Protein AF-A0A3D3LFP4-F1 (afdb_monomer)

pLDDT: mean 81.97, std 16.19, range [28.33, 98.69]

Mean predicted aligned error: 18.33 Å

Radius of gyration: 31.08 Å; Cα contacts (8 Å, |Δi|>4): 1017; chains: 1; bounding box: 75×74×92 Å

Foldseek 3Di:
DPDDPPPDPDDPDPPPDDQDPDAPWPDWDDDQFWIWTAGPQQEIEIEGHNPPDLFAADDPVVLVVLLVSLVVSLVDPSHAEYEYAYPRQAFGHAYHDLVCLLPDDLVNVLVSLVSLLVSLVSLLPRPHAYEYETHAEQEQSSLLSRLSGLAYEYEQDPRTKDAYQQLLLQAFRQSCLLASVLLQQADPLSLVRGLHVDIDRPVRCCVSRNHVHYDHSVCRSVVVVVVVVVTGDDGDHDPVRVVCLDPVNLVVSLVVQLVVSCVVVVPVRVHSNLSSVLSNVNHPDDPVVSSVSSSVRRSVRSPDPSSSVSSVVVVVVVVVVPPDDPDDDPDDAQEDEQEWLPPVSLVVQLVCVVVNRHYHYDYPDPVSNVVSVVVSLVVLVVCVVVVVDDPVLVVVLCCVLPVPDDDQDDAQFLVRVLVSCVVRVDQEDEAEQDGPPHGRLRSLVSRDQNYAYEYEYQDDPVLCPVVVVDAHHYAHPVRDSVNVNVSVVVSVVCSVPTHDPSVVVSVVSCCSVVPQDQADQWDFFDDPPDTDIDGPVQWFKWFDDPQFIWTAGLVGITTHNDAPVRNVSRHDCVQWPDQDPGMIGGPVQFPDWDADPVRWIWTDGNRDRDIDTGDPVNCVVPDDD

Solvent-accessible surface area (backbone atoms only — not comparable to full-atom values): 34633 Å² total; per-residue (Å²): 132,78,90,81,91,85,81,90,86,86,77,87,73,83,74,77,81,73,84,72,78,83,74,74,70,47,74,76,52,74,57,82,39,39,37,39,34,30,39,92,88,19,36,35,40,39,36,41,41,39,68,99,47,98,57,32,52,44,45,73,67,53,47,51,54,50,42,52,51,53,49,55,55,74,71,42,85,74,48,52,33,38,39,39,37,39,72,47,93,63,28,33,17,66,9,63,40,58,78,66,54,74,78,44,54,67,70,58,49,49,52,50,40,52,51,46,33,52,46,37,48,51,61,47,66,47,97,46,46,32,34,25,48,40,44,19,31,22,22,32,54,30,35,23,48,38,61,38,29,64,36,31,39,28,20,67,49,91,62,19,31,41,30,34,39,34,31,70,39,25,33,55,55,40,47,44,37,35,28,46,39,27,60,56,48,9,46,71,58,29,48,52,28,42,48,67,26,46,67,31,45,45,72,55,25,37,76,60,63,72,23,78,42,73,42,57,71,92,48,46,65,64,48,48,61,59,39,59,80,70,54,73,72,89,83,70,61,50,71,68,25,53,53,35,70,35,75,70,47,36,53,52,51,50,52,54,52,48,51,56,45,38,71,73,49,70,66,73,56,62,23,40,56,50,39,53,53,41,30,64,53,18,43,78,39,60,67,73,60,17,47,50,50,29,49,53,51,44,56,65,30,69,74,33,70,64,18,54,53,30,44,50,49,50,51,53,47,55,52,59,76,63,53,79,70,80,92,71,83,86,73,86,70,59,63,46,76,35,82,36,20,48,81,64,31,21,50,52,43,44,58,42,41,77,72,71,23,47,62,48,75,41,52,98,42,71,67,42,38,52,54,14,50,52,49,34,45,52,54,49,51,51,42,51,75,69,57,75,70,50,74,65,58,54,51,57,51,44,49,70,67,38,72,88,63,79,86,88,76,84,54,91,26,17,60,50,40,35,54,48,39,71,76,65,62,46,64,63,43,83,32,44,46,90,34,59,102,28,28,24,65,61,24,53,68,67,44,60,74,73,38,40,54,27,41,37,33,77,69,62,75,79,84,43,68,79,46,81,79,69,64,61,54,71,42,50,63,77,73,45,69,68,62,48,38,55,49,49,55,54,48,66,74,39,74,88,48,81,48,50,77,57,62,67,53,50,53,52,49,50,51,64,72,66,45,74,73,84,59,59,57,67,41,79,26,51,54,89,95,44,78,43,80,41,51,51,88,55,42,44,35,38,35,61,48,103,84,36,20,37,40,33,35,83,93,46,74,42,41,26,89,57,51,68,75,64,46,61,74,39,46,57,69,92,45,42,42,68,33,31,102,49,32,35,35,25,56,87,40,53,64,49,75,50,68,51,100,85,68,52,34,38,35,38,40,69,78,48,92,64,72,44,67,38,36,83,92,37,49,72,82,72,60,79,132

Sequence (625 aa):
MKMELLQSLETDHEDAFIPRPPSPMMRAKSLRHFRLDSDEDGTAWITFDMEGGAANVWNETTLHEFDLCLEAVSRDSTLKTLVIQSAKDHIFIAGADLKAVRHAPVRQLETMIGLGQKVFNRLAALPLHKIALIHGACLGGGLELALACDTRIVSDSDRTRLGLPETQIGLVPAWGGSTRLPRLLGLPAALQLIVTGKLLKPSAAKRAGLADFIVPRERFEDFVHHRIALGAPKRRLSLTGRISLLPGARHFIASQVKKAVLTKTRGLYQAPLRAVEVTMRASVAPLPKAMEIERHAIQDLALTPATGHLIDLFFRKEEADKKPWPRGVALPVHHAAVIGAGVMGAGIAQWLASRGVRVLMQDISTDALARGMERIHGLLKEGVKRRTVSRAQMRDALATVWPGLAIVAEAANGAEAVHAARERRPAVAFLDIEMPVMNGLEAARLLGPETHVVFVTAYDRYALEAFERGAIDYVLKPATRERLAETVKRLKGRLSTPPAALESLVAELSRRIAAPAPRLKMLQASVGSAVRLIDVDTVLYFQSDSKYTRVVTREGESLLKRTLKELMADLDPDRFWQVHRSTLVNVREIDSVTADELGHREIRLKSHPDRLEVSRSFAHLFRGG

Secondary structure (DSSP, 8-state):
--SSSSSSS---------PPPPP--EEEEE-SSEEEEE-TTSEEEEEE--TT-SS--B-HHHHHHHHHHHHHHHH-TT--EEEEEE-STTEEE--B-HHHHTT--HHHHHHHHHHHHHHHHHHHH-SSEEEEEE-SEEETHHHHHHHHSSEEEEE--TT-EEE--GGGGT---TTTHHHHHHHHH-HHHHHHHHHHTPPBPHHHHHHHTS-SEEE-GGGHHHHHHHHHHT-S------HHHHHHTSHHHHHHHHHHHHHHHHHHHTT--HHHHHHHHHHHHHTTS-HHHHHHHHHHHHHHHHTSHHHHHHHHHHHHHHHHHHSPPSSS------EEEEE--SHHHHHHHHHHHTTT-EEEEE-S-HHHHHHHHHHHHHHHHHHHHTT-S-HHHHHHHHHHH-TT-------SSHHHHHHHHHHH--SEEEEESS-SSS-HHHHHHHS-TT-EEEEEE-S-GGGGGGGGGSS-EEEESS--HHHHHHHHHHHHHHTTSPPP-HHHHHHHHHHHHSSPP----EEEEEETTEEEEEEGGGEEEEEEETTEEEEEETTEEEEESS-HHHHHHHS-TTTEEEEETTEEEEGGGEEEEEE-TT--EEEEESS-S-EEEE-TTTGGGG---

Nearest PDB structures (foldseek):
  6ysv-assembly2_B  TM=6.982E-01  e=4.144E-28  Escherichia coli K-12
  8bnu-assembly1_C  TM=7.306E-01  e=8.358E-26  Escherichia coli K-12
  5z7r-assembly1_A  TM=7.389E-01  e=8.092E-19  Clostridium acetobutylicum ATCC 824
  1xx4-assembly1_A  TM=8.343E-01  e=8.264E-15  Rattus norvegicus
  1sg4-assembly1_B  TM=8.514E-01  e=7.970E-14  Homo sapiens

Structure (mmCIF, N/CA/C/O backbone):
data_AF-A0A3D3LFP4-F1
#
_entry.id   AF-A0A3D3LFP4-F1
#
loop_
_atom_site.group_PDB
_atom_site.id
_atom_site.type_symbol
_atom_site.label_atom_id
_atom_site.label_alt_id
_atom_site.label_comp_id
_atom_site.label_asym_id
_atom_site.label_entity_id
_atom_site.label_seq_id
_atom_site.pdbx_PDB_ins_code
_atom_site.Cartn_x
_atom_site.Cartn_y
_atom_site.Cartn_z
_atom_site.occupancy
_atom_site.B_iso_or_equiv
_atom_site.auth_seq_id
_atom_site.auth_comp_id
_atom_site.auth_asym_id
_atom_site.auth_atom_id
_atom_site.pdbx_PDB_model_num
ATOM 1 N N . MET A 1 1 ? -38.187 4.524 -45.070 1.00 42.66 1 MET A N 1
ATOM 2 C CA . MET A 1 1 ? -36.878 4.379 -45.725 1.00 42.66 1 MET A CA 1
ATOM 3 C C . MET A 1 1 ? -35.818 5.293 -45.077 1.00 42.66 1 MET A C 1
ATOM 5 O O . MET A 1 1 ? -35.094 5.967 -45.782 1.00 42.66 1 MET A O 1
ATOM 9 N N . LYS A 1 2 ? -35.633 5.486 -43.758 1.00 36.66 2 LYS A N 1
ATOM 10 C CA . LYS A 1 2 ? -35.985 4.782 -42.502 1.00 36.66 2 LYS A CA 1
ATOM 11 C C . LYS A 1 2 ? -35.895 3.257 -42.588 1.00 36.66 2 LYS A C 1
ATOM 13 O O . LYS A 1 2 ? -36.697 2.698 -43.324 1.00 36.66 2 LYS A O 1
ATOM 18 N N . MET A 1 3 ? -35.010 2.685 -41.764 1.00 33.78 3 MET A N 1
ATOM 19 C CA . MET A 1 3 ? -34.672 1.262 -41.573 1.00 33.78 3 MET A CA 1
ATOM 20 C C . MET A 1 3 ? -33.631 0.668 -42.526 1.00 33.78 3 MET A C 1
ATOM 22 O O . MET A 1 3 ? -34.005 -0.127 -43.365 1.00 33.78 3 MET A O 1
ATOM 26 N N . GLU A 1 4 ? -32.346 1.008 -42.351 1.00 33.12 4 GLU A N 1
ATOM 27 C CA . GLU A 1 4 ? -31.252 0.039 -42.627 1.00 33.12 4 GLU A CA 1
ATOM 28 C C . GLU A 1 4 ? -29.857 0.489 -42.146 1.00 33.12 4 GLU A C 1
ATOM 30 O O . GLU A 1 4 ? -28.957 -0.333 -42.054 1.00 33.12 4 GLU A O 1
ATOM 35 N N . LEU A 1 5 ? -29.661 1.750 -41.731 1.00 31.70 5 LEU A N 1
ATOM 36 C CA . LEU A 1 5 ? -28.337 2.250 -41.305 1.00 31.70 5 LEU A CA 1
ATOM 37 C C . LEU A 1 5 ? -28.089 2.339 -39.780 1.00 31.70 5 LEU A C 1
ATOM 39 O O . LEU A 1 5 ? -27.180 3.042 -39.350 1.00 31.70 5 LEU A O 1
ATOM 43 N N . LEU A 1 6 ? -28.881 1.656 -38.944 1.00 29.47 6 LEU A N 1
ATOM 44 C CA . LEU A 1 6 ? -28.789 1.743 -37.469 1.00 29.47 6 LEU A CA 1
ATOM 45 C C . LEU A 1 6 ? -28.775 0.376 -36.748 1.00 29.47 6 LEU A C 1
ATOM 47 O O . LEU A 1 6 ? -29.133 0.303 -35.579 1.00 29.47 6 LEU A O 1
ATOM 51 N N . GLN A 1 7 ? -28.358 -0.706 -37.416 1.00 29.78 7 GLN A N 1
ATOM 52 C CA . GLN A 1 7 ? -28.408 -2.072 -36.857 1.00 29.78 7 GLN A CA 1
ATOM 53 C C . GLN A 1 7 ? -27.096 -2.880 -36.927 1.00 29.78 7 GLN A C 1
ATOM 55 O O . GLN A 1 7 ? -27.128 -4.098 -36.813 1.00 29.78 7 GLN A O 1
ATOM 60 N N . SER A 1 8 ? -25.928 -2.241 -37.051 1.00 28.38 8 SER A N 1
ATOM 61 C CA . SER A 1 8 ? -24.634 -2.958 -37.062 1.00 28.38 8 SER A CA 1
ATOM 62 C C . SER A 1 8 ? -23.645 -2.517 -35.976 1.00 28.38 8 SER A C 1
ATOM 64 O O . SER A 1 8 ? -22.436 -2.648 -36.150 1.00 28.38 8 SER A O 1
ATOM 66 N N . LEU A 1 9 ? -24.133 -1.975 -34.859 1.00 32.88 9 LEU A N 1
ATOM 67 C CA . LEU A 1 9 ? -23.310 -1.582 -33.711 1.00 32.88 9 LEU A CA 1
ATOM 68 C C . LEU A 1 9 ? -23.936 -2.098 -32.415 1.00 32.88 9 LEU A C 1
ATOM 70 O O . LEU A 1 9 ? -24.343 -1.295 -31.592 1.00 32.88 9 LEU A O 1
ATOM 74 N N . GLU A 1 10 ? -24.068 -3.417 -32.262 1.00 34.78 10 GLU A N 1
ATOM 75 C CA . GLU A 1 10 ? -24.375 -4.057 -30.971 1.00 34.78 10 GLU A CA 1
ATOM 76 C C . GLU A 1 10 ? -24.305 -5.588 -31.096 1.00 34.78 10 GLU A C 1
ATOM 78 O O . GLU A 1 10 ? -25.319 -6.270 -31.125 1.00 34.78 10 GLU A O 1
ATOM 83 N N . THR A 1 11 ? -23.092 -6.136 -31.181 1.00 28.45 11 THR A N 1
ATOM 84 C CA . THR A 1 11 ? -22.789 -7.522 -30.778 1.00 28.45 11 THR A CA 1
ATOM 85 C C . THR A 1 11 ? -21.292 -7.616 -30.485 1.00 28.45 11 THR A C 1
ATOM 87 O O . THR A 1 11 ? -20.503 -8.023 -31.338 1.00 28.45 11 THR A O 1
ATOM 90 N N . ASP A 1 12 ? -20.897 -7.210 -29.276 1.00 28.33 12 ASP A N 1
ATOM 91 C CA . ASP A 1 12 ? -19.675 -7.724 -28.655 1.00 28.33 12 ASP A CA 1
ATOM 92 C C . ASP A 1 12 ? -19.911 -9.221 -28.424 1.00 28.33 12 ASP A C 1
ATOM 94 O O . ASP A 1 12 ? -20.615 -9.625 -27.496 1.00 28.33 12 ASP A O 1
ATOM 98 N N . HIS A 1 13 ? -19.392 -10.047 -29.330 1.00 30.34 13 HIS A N 1
ATOM 99 C CA . HIS A 1 13 ? -19.329 -11.480 -29.111 1.00 30.34 13 HIS A CA 1
ATOM 100 C C . HIS A 1 13 ? -18.398 -11.753 -27.926 1.00 30.34 13 HIS A C 1
ATOM 102 O O . HIS A 1 13 ? -17.252 -11.308 -27.890 1.00 30.34 13 HIS A O 1
ATOM 108 N N . GLU A 1 14 ? -18.923 -12.493 -26.949 1.00 35.03 14 GLU A N 1
ATOM 109 C CA . GLU A 1 14 ? -18.148 -13.198 -25.937 1.00 35.03 14 GLU A CA 1
ATOM 110 C C . GLU A 1 14 ? -17.148 -14.127 -26.639 1.00 35.03 14 GLU A C 1
ATOM 112 O O . GLU A 1 14 ? -17.465 -15.268 -26.976 1.00 35.03 14 GLU A O 1
ATOM 117 N N . ASP A 1 15 ? -15.926 -13.643 -26.864 1.00 30.69 15 ASP A N 1
ATOM 118 C CA . ASP A 1 15 ? -14.802 -14.505 -27.204 1.00 30.69 15 ASP A CA 1
ATOM 119 C C . ASP A 1 15 ? -14.525 -15.402 -25.994 1.00 30.69 15 ASP A C 1
ATOM 121 O O . ASP A 1 15 ? -13.925 -15.001 -24.989 1.00 30.69 15 ASP A O 1
ATOM 125 N N . ALA A 1 16 ? -15.007 -16.641 -26.087 1.00 32.22 16 ALA A N 1
ATOM 126 C CA . ALA A 1 16 ? -14.643 -17.722 -25.196 1.00 32.22 16 ALA A CA 1
ATOM 127 C C . ALA A 1 16 ? -13.117 -17.869 -25.220 1.00 32.22 16 ALA A C 1
ATOM 129 O O . ALA A 1 16 ? -12.521 -18.379 -26.165 1.00 32.22 16 ALA A O 1
ATOM 130 N N . PHE A 1 17 ? -12.480 -17.375 -24.164 1.00 37.50 17 PHE A N 1
ATOM 131 C CA . PHE A 1 17 ? -11.052 -17.492 -23.933 1.00 37.50 17 PHE A CA 1
ATOM 132 C C . PHE A 1 17 ? -10.640 -18.968 -23.910 1.00 37.50 17 PHE A C 1
ATOM 134 O O . PHE A 1 17 ? -10.900 -19.681 -22.937 1.00 37.50 17 PHE A O 1
ATOM 141 N N . ILE A 1 18 ? -9.992 -19.418 -24.983 1.00 35.06 18 ILE A N 1
ATOM 142 C CA . ILE A 1 18 ? -9.336 -20.722 -25.051 1.00 35.06 18 ILE A CA 1
ATOM 143 C C . ILE A 1 18 ? -7.930 -20.537 -24.456 1.00 35.06 18 ILE A C 1
ATOM 145 O O . ILE A 1 18 ? -7.138 -19.795 -25.044 1.00 35.06 18 ILE A O 1
ATOM 149 N N . PRO A 1 19 ? -7.598 -21.152 -23.303 1.00 32.91 19 PRO A N 1
ATOM 150 C CA . PRO A 1 19 ? -6.245 -21.092 -22.759 1.00 32.91 19 PRO A CA 1
ATOM 151 C C . PRO A 1 19 ? -5.282 -21.723 -23.769 1.00 32.91 19 PRO A C 1
ATOM 153 O O . PRO A 1 19 ? -5.463 -22.872 -24.180 1.00 32.91 19 PRO A O 1
ATOM 156 N N . ARG A 1 20 ? -4.285 -20.955 -24.215 1.00 38.41 20 ARG A N 1
ATOM 157 C CA . ARG A 1 20 ? -3.190 -21.497 -25.023 1.00 38.41 20 ARG A CA 1
ATOM 158 C C . ARG A 1 20 ? -2.245 -22.267 -24.092 1.00 38.41 20 ARG A C 1
ATOM 160 O O . ARG A 1 20 ? -2.038 -21.823 -22.967 1.00 38.41 20 ARG A O 1
ATOM 167 N N . PRO A 1 21 ? -1.687 -23.411 -24.518 1.00 33.94 21 PRO A N 1
ATOM 168 C CA . PRO A 1 21 ? -0.644 -24.079 -23.746 1.00 33.94 21 PRO A CA 1
ATOM 169 C C . PRO A 1 21 ? 0.566 -23.139 -23.570 1.00 33.94 21 PRO A C 1
ATOM 171 O O . PRO A 1 21 ? 0.822 -22.336 -24.471 1.00 33.94 21 PRO A O 1
ATOM 174 N N . PRO A 1 22 ? 1.299 -23.224 -22.444 1.00 44.00 22 PRO A N 1
ATOM 175 C CA . PRO A 1 22 ? 2.446 -22.360 -22.180 1.00 44.00 22 PRO A CA 1
ATOM 176 C C . PRO A 1 22 ? 3.488 -22.505 -23.294 1.00 44.00 22 PRO A C 1
ATOM 178 O O . PRO A 1 22 ? 3.886 -23.622 -23.641 1.00 44.00 22 PRO A O 1
ATOM 181 N N . SER A 1 23 ? 3.905 -21.376 -23.869 1.00 47.50 23 SER A N 1
ATOM 182 C CA . SER A 1 23 ? 4.933 -21.337 -24.909 1.00 47.50 23 SER A CA 1
ATOM 183 C C . SER A 1 23 ? 6.251 -21.915 -24.367 1.00 47.50 23 SER A C 1
ATOM 185 O O . SER A 1 23 ? 6.629 -21.610 -23.231 1.00 47.50 23 SER A O 1
ATOM 187 N N . PRO A 1 24 ? 6.979 -22.746 -25.134 1.00 46.94 24 PRO A N 1
ATOM 188 C CA . PRO A 1 24 ? 8.256 -23.292 -24.689 1.00 46.94 24 PRO A CA 1
ATOM 189 C C . PRO A 1 24 ? 9.277 -22.159 -24.501 1.00 46.94 24 PRO A C 1
ATOM 191 O O . PRO A 1 24 ? 9.735 -21.545 -25.461 1.00 46.94 24 PRO A O 1
ATOM 194 N N . MET A 1 25 ? 9.631 -21.869 -23.246 1.00 54.84 25 MET A N 1
ATOM 195 C CA . MET A 1 25 ? 10.653 -20.877 -22.892 1.00 54.84 25 MET A CA 1
ATOM 196 C C . MET A 1 25 ? 12.006 -21.284 -23.502 1.00 54.84 25 MET A C 1
ATOM 198 O O . MET A 1 25 ? 12.541 -22.351 -23.195 1.00 54.84 25 MET A O 1
ATOM 202 N N . MET A 1 26 ? 12.582 -20.441 -24.362 1.00 52.59 26 MET A N 1
ATOM 203 C CA . MET A 1 26 ? 13.907 -20.651 -24.948 1.00 52.59 26 MET A CA 1
ATOM 204 C C . MET A 1 26 ? 14.994 -19.903 -24.158 1.00 52.59 26 MET A C 1
ATOM 206 O O . MET A 1 26 ? 14.838 -18.745 -23.783 1.00 52.59 26 MET A O 1
ATOM 210 N N . ARG A 1 27 ? 16.134 -20.586 -23.960 1.00 51.78 27 ARG A N 1
ATOM 211 C CA . ARG A 1 27 ? 17.409 -20.107 -23.373 1.00 51.78 27 ARG A CA 1
ATOM 212 C C . ARG A 1 27 ? 17.290 -19.384 -22.020 1.00 51.78 27 ARG A C 1
ATOM 214 O O . ARG A 1 27 ? 17.429 -18.170 -21.931 1.00 51.78 27 ARG A O 1
ATOM 221 N N . ALA A 1 28 ? 17.196 -20.168 -20.947 1.00 54.62 28 ALA A N 1
ATOM 222 C CA . ALA A 1 28 ? 17.358 -19.671 -19.583 1.00 54.62 28 ALA A CA 1
ATOM 223 C C . ALA A 1 28 ? 18.801 -19.188 -19.324 1.00 54.62 28 ALA A C 1
ATOM 225 O O . ALA A 1 28 ? 19.752 -19.972 -19.403 1.00 54.62 28 ALA A O 1
ATOM 226 N N . LYS A 1 29 ? 18.976 -17.916 -18.948 1.00 71.44 29 LYS A N 1
ATOM 227 C CA . LYS A 1 29 ? 20.206 -17.420 -18.311 1.00 71.44 29 LYS A CA 1
ATOM 228 C C . LYS A 1 29 ? 19.932 -17.247 -16.818 1.00 71.44 29 LYS A C 1
ATOM 230 O O . LYS A 1 29 ? 19.242 -16.313 -16.412 1.00 71.44 29 LYS A O 1
ATOM 235 N N . SER A 1 30 ? 20.457 -18.162 -16.004 1.00 77.12 30 SER A N 1
ATOM 236 C CA . SER A 1 30 ? 20.295 -18.120 -14.547 1.00 77.12 30 SER A CA 1
ATOM 237 C C . SER A 1 30 ? 21.447 -17.361 -13.895 1.00 77.12 30 SER A C 1
ATOM 239 O O . SER A 1 30 ? 22.615 -17.686 -14.107 1.00 77.12 30 SER A O 1
ATOM 241 N N . LEU A 1 31 ? 21.107 -16.364 -13.088 1.00 90.44 31 LEU A N 1
ATOM 242 C CA . LEU A 1 31 ? 21.959 -15.792 -12.049 1.00 90.44 31 LEU A CA 1
ATOM 243 C C . LEU A 1 31 ? 21.592 -16.437 -10.706 1.00 90.44 31 LEU A C 1
ATOM 245 O O . LEU A 1 31 ? 20.747 -17.335 -10.653 1.00 90.44 31 LEU A O 1
ATOM 249 N N . ARG A 1 32 ? 22.228 -15.996 -9.618 1.00 93.25 32 ARG A N 1
ATOM 250 C CA . ARG A 1 32 ? 21.987 -16.558 -8.287 1.00 93.25 32 ARG A CA 1
ATOM 251 C C . ARG A 1 32 ? 20.567 -16.285 -7.797 1.00 93.25 32 ARG A C 1
ATOM 253 O O . ARG A 1 32 ? 19.948 -17.157 -7.197 1.00 93.25 32 ARG A O 1
ATOM 260 N N . HIS A 1 33 ? 20.067 -15.073 -8.021 1.00 96.00 33 HIS A N 1
ATOM 261 C CA . HIS A 1 33 ? 18.766 -14.633 -7.517 1.00 96.00 33 HIS A CA 1
ATOM 262 C C . HIS A 1 33 ? 17.738 -14.379 -8.624 1.00 96.00 33 HIS A C 1
ATOM 264 O O . HIS A 1 33 ? 16.558 -14.175 -8.334 1.00 96.00 33 HIS A O 1
ATOM 270 N N . PHE A 1 34 ? 18.164 -14.373 -9.887 1.00 96.62 34 PHE A N 1
ATOM 271 C CA . PHE A 1 34 ? 17.304 -14.071 -11.026 1.00 96.62 34 PHE A CA 1
ATOM 272 C C . PHE A 1 34 ? 17.420 -15.121 -12.115 1.00 96.62 34 PHE A C 1
ATOM 274 O O . PHE A 1 34 ? 18.509 -15.577 -12.456 1.00 96.62 34 PHE A O 1
ATOM 281 N N . ARG A 1 35 ? 16.281 -15.429 -12.723 1.00 95.94 35 ARG A N 1
ATOM 282 C CA . ARG A 1 35 ? 16.197 -16.186 -13.967 1.00 95.94 35 ARG A CA 1
ATOM 283 C C . ARG A 1 35 ? 15.676 -15.263 -15.053 1.00 95.94 35 ARG A C 1
ATOM 285 O O . ARG A 1 35 ? 14.679 -14.578 -14.827 1.00 95.94 35 ARG A O 1
ATOM 292 N N . LEU A 1 36 ? 16.379 -15.221 -16.178 1.00 94.69 36 LEU A N 1
ATOM 293 C CA . LEU A 1 36 ? 15.938 -14.535 -17.383 1.00 94.69 36 LEU A CA 1
ATOM 294 C C . LEU A 1 36 ? 15.668 -15.579 -18.462 1.00 94.69 36 LEU A C 1
ATOM 296 O O . LEU A 1 36 ? 16.581 -16.307 -18.853 1.00 94.69 36 LEU A O 1
ATOM 300 N N . ASP A 1 37 ? 14.436 -15.597 -18.945 1.00 92.75 37 ASP A N 1
ATOM 301 C CA . ASP A 1 37 ? 13.961 -16.478 -20.006 1.00 92.75 37 ASP A CA 1
ATOM 302 C C . ASP A 1 37 ? 13.311 -15.641 -21.114 1.00 92.75 37 ASP A C 1
ATOM 304 O O . ASP A 1 37 ? 12.882 -14.512 -20.860 1.00 92.75 37 ASP A O 1
ATOM 308 N N . SER A 1 38 ? 13.210 -16.170 -22.332 1.00 89.19 38 SER A N 1
ATOM 309 C CA . SER A 1 38 ? 12.446 -15.529 -23.406 1.00 89.19 38 SER A CA 1
ATOM 310 C C . SER A 1 38 ? 11.563 -16.524 -24.150 1.00 89.19 38 SER A C 1
ATOM 312 O O . SER A 1 38 ? 11.923 -17.693 -24.278 1.00 89.19 38 SER A O 1
ATOM 314 N N . ASP A 1 39 ? 10.428 -16.066 -24.666 1.00 86.56 39 ASP A N 1
ATOM 315 C CA . ASP A 1 39 ? 9.535 -16.866 -25.509 1.00 86.56 39 ASP A CA 1
ATOM 316 C C . ASP A 1 39 ? 9.581 -16.448 -26.988 1.00 86.56 39 ASP A C 1
ATOM 318 O O . ASP A 1 39 ? 10.178 -15.435 -27.363 1.00 86.56 39 ASP A O 1
ATOM 322 N N . GLU A 1 40 ? 8.955 -17.260 -27.841 1.00 81.38 40 GLU A N 1
ATOM 323 C CA . GLU A 1 40 ? 8.880 -17.040 -29.292 1.00 81.38 40 GLU A CA 1
ATOM 324 C C . GLU A 1 40 ? 8.072 -15.783 -29.670 1.00 81.38 40 GLU A C 1
ATOM 326 O O . GLU A 1 40 ? 8.266 -15.224 -30.751 1.00 81.38 40 GLU A O 1
ATOM 331 N N . ASP A 1 41 ? 7.218 -15.288 -28.767 1.00 81.31 41 ASP A N 1
ATOM 332 C CA . ASP A 1 41 ? 6.414 -14.075 -28.963 1.00 81.31 41 ASP A CA 1
ATOM 333 C C . ASP A 1 41 ? 7.235 -12.780 -28.766 1.00 81.31 41 ASP A C 1
ATOM 335 O O . ASP A 1 41 ? 6.727 -11.667 -28.959 1.00 81.31 41 ASP A O 1
ATOM 339 N N . GLY A 1 42 ? 8.519 -12.902 -28.405 1.00 89.19 42 GLY A N 1
ATOM 340 C CA . GLY A 1 42 ? 9.406 -11.775 -28.121 1.00 89.19 42 GLY A CA 1
ATOM 341 C C . GLY A 1 42 ? 9.189 -11.192 -26.723 1.00 89.19 42 GLY A C 1
ATOM 342 O O . GLY A 1 42 ? 9.371 -9.986 -26.517 1.00 89.19 42 GLY A O 1
ATOM 343 N N . THR A 1 43 ? 8.775 -12.015 -25.761 1.00 92.75 43 THR A N 1
ATOM 344 C CA . THR A 1 43 ? 8.636 -11.626 -24.355 1.00 92.75 43 THR A CA 1
ATOM 345 C C . THR A 1 43 ? 9.815 -12.145 -23.553 1.00 92.75 43 THR A C 1
ATOM 347 O O . THR A 1 43 ? 10.111 -13.335 -23.565 1.00 92.75 43 THR A O 1
ATOM 350 N N . ALA A 1 44 ? 10.463 -11.258 -22.803 1.00 95.00 44 ALA A N 1
ATOM 351 C CA . ALA A 1 44 ? 11.420 -11.636 -21.773 1.00 95.00 44 ALA A CA 1
ATOM 352 C C . ALA A 1 44 ? 10.732 -11.751 -20.412 1.00 95.00 44 ALA A C 1
ATOM 354 O O . ALA A 1 44 ? 9.958 -10.877 -20.021 1.00 95.00 44 ALA A O 1
ATOM 355 N N . TRP A 1 45 ? 11.077 -12.786 -19.657 1.00 96.25 45 TRP A N 1
ATOM 356 C CA . TRP A 1 45 ? 10.562 -13.079 -18.328 1.00 96.25 45 TRP A CA 1
ATOM 357 C C . TRP A 1 45 ? 11.707 -13.010 -17.321 1.00 96.25 45 TRP A C 1
ATOM 359 O O . TRP A 1 45 ? 12.606 -13.847 -17.330 1.00 96.25 45 TRP A O 1
ATOM 369 N N . ILE A 1 46 ? 11.683 -12.007 -16.441 1.00 97.81 46 ILE A N 1
ATOM 370 C CA . ILE A 1 46 ? 12.565 -11.943 -15.275 1.00 97.81 46 ILE A CA 1
ATOM 371 C C . ILE A 1 46 ? 11.813 -12.495 -14.069 1.00 97.81 46 ILE A C 1
ATOM 373 O O . ILE A 1 46 ? 10.867 -11.882 -13.566 1.00 97.81 46 ILE A O 1
ATOM 377 N N . THR A 1 47 ? 12.282 -13.631 -13.564 1.00 98.00 47 THR A N 1
ATOM 378 C CA . THR A 1 47 ? 11.765 -14.250 -12.344 1.00 98.00 47 THR A CA 1
ATOM 379 C C . THR A 1 47 ? 12.734 -13.998 -11.195 1.00 98.00 47 THR A C 1
ATOM 381 O O . THR A 1 47 ? 13.871 -14.469 -11.223 1.00 98.00 47 THR A O 1
ATOM 384 N N . PHE A 1 48 ? 12.284 -13.258 -10.178 1.00 98.25 48 PHE A N 1
ATOM 385 C CA . PHE A 1 48 ? 13.052 -13.012 -8.959 1.00 98.25 48 PHE A CA 1
ATOM 386 C C . PHE A 1 48 ? 12.803 -14.136 -7.946 1.00 98.25 48 PHE A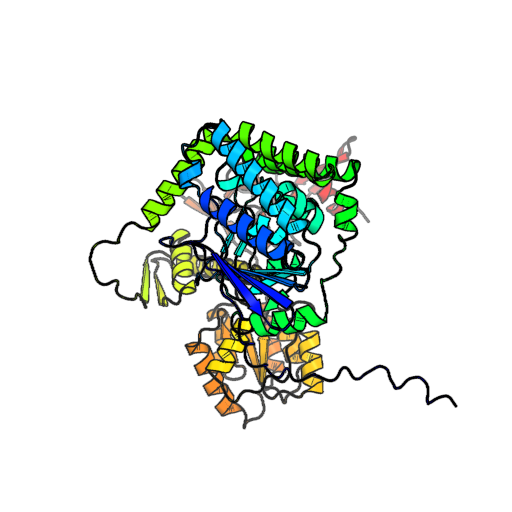 C 1
ATOM 388 O O . PHE A 1 48 ? 11.676 -14.341 -7.480 1.00 98.25 48 PHE A O 1
ATOM 395 N N . ASP A 1 49 ? 13.870 -14.837 -7.581 1.00 97.19 49 ASP A N 1
ATOM 396 C CA . ASP A 1 49 ? 13.896 -15.823 -6.513 1.00 97.19 49 ASP A CA 1
ATOM 397 C C . ASP A 1 49 ? 15.173 -15.667 -5.682 1.00 97.19 49 ASP A C 1
ATOM 399 O O . ASP A 1 49 ? 16.221 -16.231 -5.991 1.00 97.19 49 ASP A O 1
ATOM 403 N N . MET A 1 50 ? 15.117 -14.870 -4.614 1.00 95.75 50 MET A N 1
ATOM 404 C CA . MET A 1 50 ? 16.274 -14.711 -3.740 1.00 95.75 50 MET A CA 1
ATOM 405 C C . MET A 1 50 ? 16.611 -16.044 -3.057 1.00 95.75 50 MET A C 1
ATOM 407 O O . MET A 1 50 ? 15.930 -16.468 -2.116 1.00 95.75 50 MET A O 1
ATOM 411 N N . GLU A 1 51 ? 17.675 -16.689 -3.534 1.00 93.06 51 GLU A N 1
ATOM 412 C CA . GLU A 1 51 ? 18.252 -17.900 -2.947 1.00 93.06 51 GLU A CA 1
ATOM 413 C C . GLU A 1 51 ? 18.471 -17.762 -1.429 1.00 93.06 51 GLU A C 1
ATOM 415 O O . GLU A 1 51 ? 18.994 -16.758 -0.942 1.00 93.06 51 GLU A O 1
ATOM 420 N N . GLY A 1 52 ? 18.038 -18.773 -0.667 1.00 88.69 52 GLY A N 1
ATOM 421 C CA . GLY A 1 52 ? 18.162 -18.813 0.796 1.00 88.69 52 GLY A CA 1
ATOM 422 C C . GLY A 1 52 ? 17.276 -17.812 1.554 1.00 88.69 52 GLY A C 1
ATOM 423 O O . GLY A 1 52 ? 17.210 -17.859 2.782 1.00 88.69 52 GLY A O 1
ATOM 424 N N . GLY A 1 53 ? 16.571 -16.920 0.853 1.00 87.88 53 GLY A N 1
ATOM 425 C CA . GLY A 1 53 ? 15.663 -15.937 1.434 1.00 87.88 53 GLY A CA 1
ATOM 426 C C . GLY A 1 53 ? 14.215 -16.424 1.469 1.00 87.88 53 GLY A C 1
ATOM 427 O O . GLY A 1 53 ? 13.684 -16.924 0.479 1.00 87.88 53 GLY A O 1
ATOM 428 N N . ALA A 1 54 ? 13.523 -16.197 2.589 1.00 89.56 54 ALA A N 1
ATOM 429 C CA . ALA A 1 54 ? 12.069 -16.389 2.671 1.00 89.56 54 ALA A CA 1
ATOM 430 C C . ALA A 1 54 ? 11.281 -15.331 1.867 1.00 89.56 54 ALA A C 1
ATOM 432 O O . ALA A 1 54 ? 10.095 -15.505 1.592 1.00 89.56 54 ALA A O 1
ATOM 433 N N . ALA A 1 55 ? 11.934 -14.227 1.497 1.00 94.06 55 ALA A N 1
ATOM 434 C CA . ALA A 1 55 ? 11.364 -13.132 0.731 1.00 94.06 55 ALA A CA 1
ATOM 435 C C . ALA A 1 55 ? 12.391 -12.553 -0.243 1.00 94.06 55 ALA A C 1
ATOM 437 O O . ALA A 1 55 ? 13.590 -12.583 0.027 1.00 94.06 55 ALA A O 1
ATOM 438 N N . ASN A 1 56 ? 11.899 -11.975 -1.336 1.00 97.69 56 ASN A N 1
ATOM 439 C CA . ASN A 1 56 ? 12.714 -11.191 -2.256 1.00 97.69 56 ASN A CA 1
ATOM 440 C C . ASN A 1 56 ? 12.933 -9.783 -1.690 1.00 97.69 56 ASN A C 1
ATOM 442 O O . ASN A 1 56 ? 11.962 -9.082 -1.375 1.00 97.69 56 ASN A O 1
ATOM 446 N N . VAL A 1 57 ? 14.196 -9.369 -1.583 1.00 96.81 57 VAL A N 1
ATOM 447 C CA . VAL A 1 57 ? 14.603 -8.038 -1.109 1.00 96.81 57 VAL A CA 1
ATOM 448 C C . VAL A 1 57 ? 15.670 -7.423 -2.008 1.00 96.81 57 VAL A C 1
ATOM 450 O O . VAL A 1 57 ? 16.460 -8.116 -2.649 1.00 96.81 57 VAL A O 1
ATOM 453 N N . TRP A 1 58 ? 15.708 -6.096 -2.022 1.00 96.50 58 TRP A N 1
ATOM 454 C CA . TRP A 1 58 ? 16.737 -5.320 -2.697 1.00 96.50 58 TRP A CA 1
ATOM 455 C C . TRP A 1 58 ? 17.919 -5.070 -1.768 1.00 96.50 58 TRP A C 1
ATOM 457 O O . TRP A 1 58 ? 17.799 -4.360 -0.769 1.00 96.50 58 TRP A O 1
ATOM 467 N N . ASN A 1 59 ? 19.061 -5.637 -2.125 1.00 93.38 59 ASN A N 1
ATOM 468 C CA . ASN A 1 59 ? 20.368 -5.309 -1.581 1.00 93.38 59 ASN A CA 1
ATOM 469 C C . ASN A 1 59 ? 21.316 -5.007 -2.749 1.00 93.38 59 ASN A C 1
ATOM 471 O O . ASN A 1 59 ? 20.910 -5.007 -3.912 1.00 93.38 59 ASN A O 1
ATOM 475 N N . GLU A 1 60 ? 22.578 -4.730 -2.444 1.00 91.88 60 GLU A N 1
ATOM 476 C CA . GLU A 1 60 ? 23.569 -4.424 -3.471 1.00 91.88 60 GLU A CA 1
ATOM 477 C C . GLU A 1 60 ? 23.690 -5.547 -4.514 1.00 91.88 60 GLU A C 1
ATOM 479 O O . GLU A 1 60 ? 23.619 -5.273 -5.709 1.00 91.88 60 GLU A O 1
ATOM 484 N N . THR A 1 61 ? 23.788 -6.809 -4.090 1.00 93.69 61 THR A N 1
ATOM 485 C CA . THR A 1 61 ? 23.905 -7.963 -4.993 1.00 93.69 61 THR A CA 1
ATOM 486 C C . THR A 1 61 ? 22.683 -8.117 -5.897 1.00 93.69 61 THR A C 1
ATOM 488 O O . THR A 1 61 ? 22.834 -8.227 -7.112 1.00 93.69 61 THR A O 1
ATOM 491 N N . THR A 1 62 ? 21.468 -8.090 -5.339 1.00 96.62 62 THR A N 1
ATOM 492 C CA . THR A 1 62 ? 20.246 -8.286 -6.134 1.00 96.62 62 THR A CA 1
ATOM 493 C C . THR A 1 62 ? 19.994 -7.125 -7.094 1.00 96.62 62 THR A C 1
ATOM 495 O O . THR A 1 62 ? 19.504 -7.352 -8.197 1.00 96.62 62 THR A O 1
ATOM 498 N N . LEU A 1 63 ? 20.385 -5.896 -6.740 1.00 97.62 63 LEU A N 1
ATOM 499 C CA . LEU A 1 63 ? 20.332 -4.756 -7.660 1.00 97.62 63 LEU A CA 1
ATOM 500 C C . LEU A 1 63 ? 21.305 -4.908 -8.837 1.00 97.62 63 LEU A C 1
ATOM 502 O O . LEU A 1 63 ? 20.919 -4.624 -9.969 1.00 97.62 63 LEU A O 1
ATOM 506 N N . HIS A 1 64 ? 22.536 -5.371 -8.595 1.00 96.44 64 HIS A N 1
ATOM 507 C CA . HIS A 1 64 ? 23.509 -5.613 -9.665 1.00 96.44 64 HIS A CA 1
ATOM 508 C C . HIS A 1 64 ? 23.071 -6.749 -10.596 1.00 96.44 64 HIS A C 1
ATOM 510 O O . HIS A 1 64 ? 23.118 -6.587 -11.813 1.00 96.44 64 HIS A O 1
ATOM 516 N N . GLU A 1 65 ? 22.606 -7.878 -10.051 1.00 97.00 65 GLU A N 1
ATOM 517 C CA . GLU A 1 65 ? 22.103 -8.985 -10.876 1.00 97.00 65 GLU A CA 1
ATOM 518 C C . GLU A 1 65 ? 20.899 -8.565 -11.720 1.00 97.00 65 GLU A C 1
ATOM 520 O O . GLU A 1 65 ? 20.829 -8.885 -12.907 1.00 97.00 65 GLU A O 1
ATOM 525 N N . PHE A 1 66 ? 19.982 -7.786 -11.144 1.00 98.31 66 PHE A N 1
ATOM 526 C CA . PHE A 1 66 ? 18.855 -7.256 -11.897 1.00 98.31 66 PHE A CA 1
ATOM 527 C C . PHE A 1 66 ? 19.306 -6.285 -13.003 1.00 98.31 66 PHE A C 1
ATOM 529 O O . PHE A 1 66 ? 18.794 -6.377 -14.117 1.00 98.31 66 PHE A O 1
ATOM 536 N N . ASP A 1 67 ? 20.297 -5.413 -12.761 1.00 97.56 67 ASP A N 1
ATOM 537 C CA . ASP A 1 67 ? 20.870 -4.539 -13.806 1.00 97.56 67 ASP A CA 1
ATOM 538 C C . ASP A 1 67 ? 21.492 -5.351 -14.955 1.00 97.56 67 ASP A C 1
ATOM 540 O O . ASP A 1 67 ? 21.308 -4.996 -16.118 1.00 97.56 67 ASP A O 1
ATOM 544 N N . LEU A 1 68 ? 22.147 -6.483 -14.661 1.00 96.50 68 LEU A N 1
ATOM 545 C CA . LEU A 1 68 ? 22.661 -7.404 -15.686 1.00 96.50 68 LEU A CA 1
ATOM 546 C C . LEU A 1 68 ? 21.535 -8.029 -16.522 1.00 96.50 68 LEU A C 1
ATOM 548 O O . LEU A 1 68 ? 21.681 -8.166 -17.740 1.00 96.50 68 LEU A O 1
ATOM 552 N N . CYS A 1 69 ? 20.403 -8.385 -15.905 1.00 96.81 69 CYS A N 1
ATOM 553 C CA . CYS A 1 69 ? 19.223 -8.836 -16.645 1.00 96.81 69 CYS A CA 1
ATOM 554 C C . CYS A 1 69 ? 18.685 -7.725 -17.560 1.00 96.81 69 CYS A C 1
ATOM 556 O O . CYS A 1 69 ? 18.430 -7.976 -18.737 1.00 96.81 69 CYS A O 1
ATOM 558 N N . LEU A 1 70 ? 18.562 -6.489 -17.059 1.00 97.00 70 LEU A N 1
ATOM 559 C CA . LEU A 1 70 ? 18.123 -5.344 -17.868 1.00 97.00 70 LEU A CA 1
ATOM 560 C C . LEU A 1 70 ? 19.105 -5.019 -18.995 1.00 97.00 70 LEU A C 1
ATOM 562 O O . LEU A 1 70 ? 18.692 -4.590 -20.071 1.00 97.00 70 LEU A O 1
ATOM 566 N N . GLU A 1 71 ? 20.403 -5.208 -18.766 1.00 94.50 71 GLU A N 1
ATOM 567 C CA . GLU A 1 71 ? 21.421 -5.051 -19.792 1.00 94.50 71 GLU A CA 1
ATOM 568 C C . GLU A 1 71 ? 21.274 -6.095 -20.897 1.00 94.50 71 GLU A C 1
ATOM 570 O O . GLU A 1 71 ? 21.258 -5.722 -22.071 1.00 94.50 71 GLU A O 1
ATOM 575 N N . ALA A 1 72 ? 21.105 -7.368 -20.536 1.00 92.69 72 ALA A N 1
ATOM 576 C CA . ALA A 1 72 ? 20.854 -8.435 -21.499 1.00 92.69 72 ALA A CA 1
ATOM 577 C C . ALA A 1 72 ? 19.597 -8.146 -22.335 1.00 92.69 72 ALA A C 1
ATOM 579 O O . ALA A 1 72 ? 19.673 -8.154 -23.560 1.00 92.69 72 ALA A O 1
ATOM 580 N N . VAL A 1 73 ? 18.491 -7.779 -21.679 1.00 94.44 73 VAL A N 1
ATOM 581 C CA . VAL A 1 73 ? 17.239 -7.389 -22.345 1.00 94.44 73 VAL A CA 1
ATOM 582 C C . VAL A 1 73 ? 17.448 -6.186 -23.273 1.00 94.44 73 VAL A C 1
ATOM 584 O O . VAL A 1 73 ? 16.950 -6.179 -24.389 1.00 94.44 73 VAL A O 1
ATOM 587 N N . SER A 1 74 ? 18.227 -5.179 -22.862 1.00 92.44 74 SER A N 1
ATOM 588 C CA . SER A 1 74 ? 18.472 -3.987 -23.691 1.00 92.44 74 SER A CA 1
ATOM 589 C C . SER A 1 74 ? 19.300 -4.242 -24.953 1.00 92.44 74 SER A C 1
ATOM 591 O O . SER A 1 74 ? 19.277 -3.417 -25.863 1.00 92.44 74 SER A O 1
ATOM 593 N N . ARG A 1 75 ? 20.055 -5.346 -25.000 1.00 91.94 75 ARG A N 1
ATOM 594 C CA . ARG A 1 75 ? 20.883 -5.724 -26.156 1.00 91.94 75 ARG A CA 1
ATOM 595 C C . ARG A 1 75 ? 20.114 -6.556 -27.180 1.00 91.94 75 ARG A C 1
ATOM 597 O O . ARG A 1 75 ? 20.572 -6.670 -28.313 1.00 91.94 75 ARG A O 1
ATOM 604 N N . ASP A 1 76 ? 18.978 -7.127 -26.796 1.00 91.06 76 ASP A N 1
ATOM 605 C CA . ASP A 1 76 ? 18.163 -7.953 -27.674 1.00 91.06 76 ASP A CA 1
ATOM 606 C C . ASP A 1 76 ? 17.005 -7.143 -28.269 1.00 91.06 76 ASP A C 1
ATOM 608 O O . ASP A 1 76 ? 15.960 -6.935 -27.655 1.00 91.06 76 ASP A O 1
ATOM 612 N N . SER A 1 77 ? 17.200 -6.685 -29.506 1.00 89.31 77 SER A N 1
ATOM 613 C CA . SER A 1 77 ? 16.201 -5.913 -30.253 1.00 89.31 77 SER A CA 1
ATOM 614 C C . SER A 1 77 ? 14.968 -6.716 -30.688 1.00 89.31 77 SER A C 1
ATOM 616 O O . SER A 1 77 ? 14.020 -6.126 -31.203 1.00 89.31 77 SER A O 1
ATOM 618 N N . THR A 1 78 ? 14.974 -8.044 -30.527 1.00 90.62 78 THR A N 1
ATOM 619 C CA . THR A 1 78 ? 13.823 -8.893 -30.877 1.00 90.62 78 THR A CA 1
ATOM 620 C C . THR A 1 78 ? 12.731 -8.847 -29.807 1.00 90.62 78 THR A C 1
ATOM 622 O O . THR A 1 78 ? 11.562 -9.110 -30.101 1.00 90.62 78 THR A O 1
ATOM 625 N N . LEU A 1 79 ? 13.090 -8.444 -28.584 1.00 92.19 79 LEU A N 1
ATOM 626 C CA . LEU A 1 79 ? 12.183 -8.366 -27.449 1.00 92.19 79 LEU A CA 1
ATOM 627 C C . LEU A 1 79 ? 11.256 -7.151 -27.549 1.00 92.19 79 LEU A C 1
ATOM 629 O O . LEU A 1 79 ? 11.687 -6.004 -27.679 1.00 92.19 79 LEU A O 1
ATOM 633 N N . LYS A 1 80 ? 9.957 -7.405 -27.413 1.00 92.19 80 LYS A N 1
ATOM 634 C CA . LYS A 1 80 ? 8.885 -6.396 -27.432 1.00 92.19 80 LYS A CA 1
ATOM 635 C C . LYS A 1 80 ? 8.297 -6.148 -26.048 1.00 92.19 80 LYS A C 1
ATOM 637 O O . LYS A 1 80 ? 7.776 -5.061 -25.783 1.00 92.19 80 LYS A O 1
ATOM 642 N N . THR A 1 81 ? 8.407 -7.137 -25.164 1.00 94.56 81 THR A N 1
ATOM 643 C CA . THR A 1 81 ? 7.797 -7.122 -23.833 1.00 94.56 81 THR A CA 1
ATOM 644 C C . THR A 1 81 ? 8.782 -7.638 -22.789 1.00 94.56 81 THR A C 1
ATOM 646 O O . THR A 1 81 ? 9.544 -8.565 -23.043 1.00 94.56 81 THR A O 1
ATOM 649 N N . LEU A 1 82 ? 8.746 -7.050 -21.594 1.00 96.75 82 LEU A N 1
ATOM 650 C CA . LEU A 1 82 ? 9.443 -7.525 -20.404 1.00 96.75 82 LEU A CA 1
ATOM 651 C C . LEU A 1 82 ? 8.430 -7.754 -19.286 1.00 96.75 82 LEU A C 1
ATOM 653 O O . LEU A 1 82 ? 7.759 -6.817 -18.851 1.00 96.75 82 LEU A O 1
ATOM 657 N N . VAL A 1 83 ? 8.365 -8.976 -18.776 1.00 97.62 83 VAL A N 1
ATOM 658 C CA . VAL A 1 83 ? 7.551 -9.361 -17.626 1.00 97.62 83 VAL A CA 1
ATOM 659 C C . VAL A 1 83 ? 8.461 -9.579 -16.426 1.00 97.62 83 VAL A C 1
ATOM 661 O O . VAL A 1 83 ? 9.484 -10.250 -16.522 1.00 97.62 83 VAL A O 1
ATOM 664 N N . ILE A 1 84 ? 8.092 -9.008 -15.283 1.00 98.56 84 ILE A N 1
ATOM 665 C CA . ILE A 1 84 ? 8.800 -9.187 -14.016 1.00 98.56 84 ILE A CA 1
ATOM 666 C C . ILE A 1 84 ? 7.858 -9.865 -13.031 1.00 98.56 84 ILE A C 1
ATOM 668 O O . ILE A 1 84 ? 6.786 -9.332 -12.724 1.00 98.56 84 ILE A O 1
ATOM 672 N N . GLN A 1 85 ? 8.282 -11.011 -12.508 1.00 97.94 85 GLN A N 1
ATOM 673 C CA . GLN A 1 85 ? 7.522 -11.827 -11.567 1.00 97.94 85 GLN A CA 1
ATOM 674 C C . GLN A 1 85 ? 8.386 -12.326 -10.404 1.00 97.94 85 GLN A C 1
ATOM 676 O O . GLN A 1 85 ? 9.606 -12.160 -10.383 1.00 97.94 85 GLN A O 1
ATOM 681 N N . SER A 1 86 ? 7.737 -12.939 -9.418 1.00 98.06 86 SER A N 1
ATOM 682 C CA . SER A 1 86 ? 8.386 -13.561 -8.263 1.00 98.06 86 SER A CA 1
ATOM 683 C C . SER A 1 86 ? 8.108 -15.057 -8.258 1.00 98.06 86 SER A C 1
ATOM 685 O O . SER A 1 86 ? 6.963 -15.458 -8.460 1.00 98.06 86 SER A O 1
ATOM 687 N N . ALA A 1 87 ? 9.128 -15.865 -7.963 1.00 96.50 87 ALA A N 1
ATOM 688 C CA . ALA A 1 87 ? 8.944 -17.294 -7.707 1.00 96.50 87 ALA A CA 1
ATOM 689 C C . ALA A 1 87 ? 8.440 -17.584 -6.282 1.00 96.50 87 ALA A C 1
ATOM 691 O O . ALA A 1 87 ? 8.030 -18.703 -5.986 1.00 96.50 87 ALA A O 1
ATOM 692 N N . LYS A 1 88 ? 8.475 -16.600 -5.369 1.00 95.31 88 LYS A N 1
ATOM 693 C CA . LYS A 1 88 ? 8.041 -16.802 -3.982 1.00 95.31 88 LYS A CA 1
ATOM 694 C C . LYS A 1 88 ? 6.518 -16.862 -3.905 1.00 95.31 88 LYS A C 1
ATOM 696 O O . LYS A 1 88 ? 5.812 -15.981 -4.391 1.00 95.31 88 LYS A O 1
ATOM 701 N N . ASP A 1 89 ? 6.002 -17.834 -3.161 1.00 91.50 89 ASP A N 1
ATOM 702 C CA . ASP A 1 89 ? 4.562 -18.096 -3.116 1.00 91.50 89 ASP A CA 1
ATOM 703 C C . ASP A 1 89 ? 3.714 -17.026 -2.439 1.00 91.50 89 ASP A C 1
ATOM 705 O O . ASP A 1 89 ? 2.490 -17.048 -2.561 1.00 91.50 89 ASP A O 1
ATOM 709 N N . HIS A 1 90 ? 4.305 -16.161 -1.620 1.00 90.94 90 HIS A N 1
ATOM 710 C CA . HIS A 1 90 ? 3.545 -15.262 -0.742 1.00 90.94 90 HIS A CA 1
ATOM 711 C C . HIS A 1 90 ? 3.967 -13.802 -0.874 1.00 90.94 90 HIS A C 1
ATOM 713 O O . HIS A 1 90 ? 3.380 -12.925 -0.232 1.00 90.94 90 HIS A O 1
ATOM 719 N N . ILE A 1 91 ? 4.978 -13.523 -1.694 1.00 96.38 91 ILE A N 1
ATOM 720 C CA . ILE A 1 91 ? 5.568 -12.199 -1.791 1.00 96.38 91 ILE A CA 1
ATOM 721 C C . ILE A 1 91 ? 6.102 -11.944 -3.189 1.00 96.38 91 ILE A C 1
ATOM 723 O O . ILE A 1 91 ? 6.790 -12.776 -3.770 1.00 96.38 91 ILE A O 1
ATOM 727 N N . PHE A 1 92 ? 5.811 -10.758 -3.707 1.00 98.44 92 PHE A N 1
ATOM 728 C CA . PHE A 1 92 ? 6.448 -10.269 -4.909 1.00 98.44 92 PHE A CA 1
ATOM 729 C C . PHE A 1 92 ? 7.845 -9.792 -4.519 1.00 98.44 92 PHE A C 1
ATOM 731 O O . PHE A 1 92 ? 8.834 -10.458 -4.813 1.00 98.44 92 PHE A O 1
ATOM 738 N N . ILE A 1 93 ? 7.912 -8.680 -3.778 1.00 98.50 93 ILE A N 1
ATOM 739 C CA . ILE A 1 93 ? 9.149 -8.076 -3.272 1.00 98.50 93 ILE A CA 1
ATOM 740 C C . ILE A 1 93 ? 8.819 -7.281 -1.995 1.00 98.50 93 ILE A C 1
ATOM 742 O O . ILE A 1 93 ? 7.871 -6.488 -1.984 1.00 98.50 93 ILE A O 1
ATOM 746 N N . ALA A 1 94 ? 9.593 -7.483 -0.924 1.00 93.75 94 ALA A N 1
ATOM 747 C CA . ALA A 1 94 ? 9.373 -6.848 0.382 1.00 93.75 94 ALA A CA 1
ATOM 748 C C . ALA A 1 94 ? 9.914 -5.408 0.481 1.00 93.75 94 ALA A C 1
ATOM 750 O O . ALA A 1 94 ? 9.508 -4.664 1.372 1.00 93.75 94 ALA A O 1
ATOM 751 N N . GLY A 1 95 ? 10.827 -5.026 -0.414 1.00 92.06 95 GLY A N 1
ATOM 752 C CA . GLY A 1 95 ? 11.506 -3.731 -0.411 1.00 92.06 95 GLY A CA 1
ATOM 753 C C . GLY A 1 95 ? 13.010 -3.881 -0.195 1.00 92.06 95 GLY A C 1
ATOM 754 O O . GLY A 1 95 ? 13.584 -4.906 -0.558 1.00 92.06 95 GLY A O 1
ATOM 755 N N . ALA A 1 96 ? 13.646 -2.848 0.358 1.00 90.38 96 ALA A N 1
ATOM 756 C CA . ALA A 1 96 ? 15.066 -2.882 0.699 1.00 90.38 96 ALA A CA 1
ATOM 757 C C . ALA A 1 96 ? 15.353 -3.897 1.816 1.00 90.38 96 ALA A C 1
ATOM 759 O O . ALA A 1 96 ? 14.533 -4.091 2.717 1.00 90.38 96 ALA A O 1
ATOM 760 N N . ASP A 1 97 ? 16.534 -4.512 1.784 1.00 88.38 97 ASP A N 1
ATOM 761 C CA . ASP A 1 97 ? 17.005 -5.358 2.874 1.00 88.38 97 ASP A CA 1
ATOM 762 C C . ASP A 1 97 ? 17.303 -4.502 4.112 1.00 88.38 97 ASP A C 1
ATOM 764 O O . ASP A 1 97 ? 18.370 -3.903 4.261 1.00 88.38 97 ASP A O 1
ATOM 768 N N . LEU A 1 98 ? 16.342 -4.453 5.035 1.00 84.19 98 LEU A N 1
ATOM 769 C CA . LEU A 1 98 ? 16.477 -3.670 6.257 1.00 84.19 98 LEU A CA 1
ATOM 770 C C . LEU A 1 98 ? 17.640 -4.140 7.138 1.00 84.19 98 LEU A C 1
ATOM 772 O O . LEU A 1 98 ? 18.118 -3.349 7.949 1.00 84.19 98 LEU A O 1
ATOM 776 N N . LYS A 1 99 ? 18.117 -5.389 7.004 1.00 82.50 99 LYS A N 1
ATOM 777 C CA . LYS A 1 99 ? 19.277 -5.858 7.779 1.00 82.50 99 LYS A CA 1
ATOM 778 C C . LYS A 1 99 ? 20.546 -5.165 7.302 1.00 82.50 99 LYS A C 1
ATOM 780 O O . LYS A 1 99 ? 21.356 -4.770 8.135 1.00 82.50 99 LYS A O 1
ATOM 785 N N . ALA A 1 100 ? 20.669 -4.970 5.989 1.00 76.81 100 ALA A N 1
ATOM 786 C CA . ALA A 1 100 ? 21.749 -4.195 5.394 1.00 76.81 100 ALA A CA 1
ATOM 787 C C . ALA A 1 100 ? 21.647 -2.708 5.772 1.00 76.81 100 ALA A C 1
ATOM 789 O O . ALA A 1 100 ? 22.665 -2.070 5.999 1.00 76.81 100 ALA A O 1
ATOM 790 N N . VAL A 1 101 ? 20.431 -2.163 5.910 1.00 77.38 101 VAL A N 1
ATOM 791 C CA . VAL A 1 101 ? 20.212 -0.740 6.244 1.00 77.38 101 VAL A CA 1
ATOM 792 C C . VAL A 1 101 ? 20.452 -0.417 7.723 1.00 77.38 101 VAL A C 1
ATOM 794 O O . VAL A 1 101 ? 20.980 0.649 8.023 1.00 77.38 101 VAL A O 1
ATOM 797 N N . ARG A 1 102 ? 20.087 -1.314 8.651 1.00 76.62 102 ARG A N 1
ATOM 798 C CA . ARG A 1 102 ? 20.027 -1.052 10.107 1.00 76.62 102 ARG A CA 1
ATOM 799 C C . ARG A 1 102 ? 21.302 -0.452 10.711 1.00 76.62 102 ARG A C 1
ATOM 801 O O . ARG A 1 102 ? 21.206 0.334 11.645 1.00 76.62 102 ARG A O 1
ATOM 808 N N . HIS A 1 103 ? 22.469 -0.817 10.186 1.00 74.44 103 HIS A N 1
ATOM 809 C CA . HIS A 1 103 ? 23.769 -0.351 10.679 1.00 74.44 103 HIS A CA 1
ATOM 810 C C . HIS A 1 103 ? 24.675 0.178 9.559 1.00 74.44 103 HIS A C 1
ATOM 812 O O . HIS A 1 103 ? 25.875 0.354 9.770 1.00 74.44 103 HIS A O 1
ATOM 818 N N . ALA A 1 104 ? 24.128 0.406 8.361 1.00 78.06 104 ALA A N 1
ATOM 819 C CA . ALA A 1 104 ? 24.916 0.934 7.258 1.00 78.06 104 ALA A CA 1
ATOM 820 C C . ALA A 1 104 ? 25.333 2.383 7.550 1.00 78.06 104 ALA A C 1
ATOM 822 O O . ALA A 1 104 ? 24.487 3.206 7.918 1.00 78.06 104 ALA A O 1
ATOM 823 N N . PRO A 1 105 ? 26.605 2.749 7.319 1.00 84.94 105 PRO A N 1
ATOM 824 C CA . PRO A 1 105 ? 26.998 4.147 7.251 1.00 84.94 105 PRO A CA 1
ATOM 825 C C . PRO A 1 105 ? 26.157 4.888 6.206 1.00 84.94 105 PRO A C 1
ATOM 827 O O . PRO A 1 105 ? 25.866 4.351 5.135 1.00 84.94 105 PRO A O 1
ATOM 830 N N . VAL A 1 106 ? 25.831 6.158 6.461 1.00 83.88 106 VAL A N 1
ATOM 831 C CA . VAL A 1 106 ? 24.992 6.973 5.556 1.00 83.88 106 VAL A CA 1
ATOM 832 C C . VAL A 1 106 ? 25.522 6.996 4.124 1.00 83.88 106 VAL A C 1
ATOM 834 O O . VAL A 1 106 ? 24.741 6.939 3.180 1.00 83.88 106 VAL A O 1
ATOM 837 N N . ARG A 1 107 ? 26.849 7.009 3.949 1.00 85.88 107 ARG A N 1
ATOM 838 C CA . ARG A 1 107 ? 27.487 6.946 2.627 1.00 85.88 107 ARG A CA 1
ATOM 839 C C . ARG A 1 107 ? 27.141 5.663 1.868 1.00 85.88 107 ARG A C 1
ATOM 841 O O . ARG A 1 107 ? 26.900 5.709 0.671 1.00 85.88 107 ARG A O 1
ATOM 848 N N . GLN A 1 108 ? 27.114 4.524 2.557 1.00 86.88 108 GLN A N 1
ATOM 849 C CA . GLN A 1 108 ? 26.763 3.241 1.950 1.00 86.88 108 GLN A CA 1
ATOM 850 C C . GLN A 1 108 ? 25.275 3.199 1.593 1.00 86.88 108 GLN A C 1
ATOM 852 O O . GLN A 1 108 ? 24.914 2.747 0.507 1.00 86.88 108 GLN A O 1
ATOM 857 N N . LEU A 1 109 ? 24.419 3.732 2.472 1.00 85.94 109 LEU A N 1
ATOM 858 C CA . LEU A 1 109 ? 22.993 3.882 2.193 1.00 85.94 109 LEU A CA 1
ATOM 859 C C . LEU A 1 109 ? 22.766 4.756 0.954 1.00 85.94 109 LEU A C 1
ATOM 861 O O . LEU A 1 109 ? 22.007 4.377 0.070 1.00 85.94 109 LEU A O 1
ATOM 865 N N . GLU A 1 110 ? 23.465 5.884 0.845 1.00 86.69 110 GLU A N 1
ATOM 866 C CA . GLU A 1 110 ? 23.405 6.761 -0.323 1.00 86.69 110 GLU A CA 1
ATOM 867 C C . GLU A 1 110 ? 23.811 6.043 -1.615 1.00 86.69 110 GLU A C 1
ATOM 869 O O . GLU A 1 110 ? 23.088 6.139 -2.609 1.00 86.69 110 GLU A O 1
ATOM 874 N N . THR A 1 111 ? 24.923 5.302 -1.604 1.00 90.25 111 THR A N 1
ATOM 875 C CA . THR A 1 111 ? 25.371 4.512 -2.760 1.00 90.25 111 THR A CA 1
ATOM 876 C C . THR A 1 111 ? 24.312 3.496 -3.178 1.00 90.25 111 THR A C 1
ATOM 878 O O . THR A 1 111 ? 23.982 3.402 -4.360 1.00 90.25 111 THR A O 1
ATOM 881 N N . MET A 1 112 ? 23.717 2.782 -2.218 1.00 92.25 112 MET A N 1
ATOM 882 C CA . MET A 1 112 ? 22.653 1.813 -2.490 1.00 92.25 112 MET A CA 1
ATOM 883 C C . MET A 1 112 ? 21.388 2.489 -3.047 1.00 92.25 112 MET A C 1
ATOM 885 O O . MET A 1 112 ? 20.772 1.980 -3.987 1.00 92.25 112 MET A O 1
ATOM 889 N N . ILE A 1 113 ? 21.006 3.656 -2.515 1.00 94.44 113 ILE A N 1
ATOM 890 C CA . ILE A 1 113 ? 19.892 4.441 -3.057 1.00 94.44 113 ILE A CA 1
ATOM 891 C C . ILE A 1 113 ? 20.189 4.873 -4.496 1.00 94.44 113 ILE A C 1
ATOM 893 O O . ILE A 1 113 ? 19.350 4.670 -5.374 1.00 94.44 113 ILE A O 1
ATOM 897 N N . GLY A 1 114 ? 21.389 5.394 -4.759 1.00 96.50 114 GLY A N 1
ATOM 898 C CA . GLY A 1 114 ? 21.827 5.790 -6.096 1.00 96.50 114 GLY A CA 1
ATOM 899 C C . GLY A 1 114 ? 21.821 4.628 -7.093 1.00 96.50 114 GLY A C 1
ATOM 900 O O . GLY A 1 114 ? 21.312 4.782 -8.205 1.00 96.50 114 GLY A O 1
ATOM 901 N N . LEU A 1 115 ? 22.305 3.450 -6.686 1.00 96.50 115 LEU A N 1
ATOM 902 C CA . LEU A 1 115 ? 22.259 2.235 -7.501 1.00 96.50 115 LEU A CA 1
ATOM 903 C C . LEU A 1 115 ? 20.815 1.846 -7.832 1.00 96.50 115 LEU A C 1
ATOM 905 O O . LEU A 1 115 ? 20.482 1.696 -9.005 1.00 96.50 115 LEU A O 1
ATOM 909 N N . GLY A 1 116 ? 19.928 1.749 -6.838 1.00 97.69 116 GLY A N 1
ATOM 910 C CA . GLY A 1 116 ? 18.530 1.392 -7.095 1.00 97.69 116 GLY A CA 1
ATOM 911 C C . GLY A 1 116 ? 17.798 2.414 -7.972 1.00 97.69 116 GLY A C 1
ATOM 912 O O . GLY A 1 116 ? 17.084 2.029 -8.898 1.00 97.69 116 GLY A O 1
ATOM 913 N N . GLN A 1 117 ? 18.046 3.717 -7.778 1.00 98.19 117 GLN A N 1
ATOM 914 C CA . GLN A 1 117 ? 17.525 4.764 -8.666 1.00 98.19 117 GLN A CA 1
ATOM 915 C C . GLN A 1 117 ? 18.023 4.578 -10.104 1.00 98.19 117 GLN A C 1
ATOM 917 O O . GLN A 1 117 ? 17.219 4.633 -11.035 1.00 98.19 117 GLN A O 1
ATOM 922 N N . LYS A 1 118 ? 19.326 4.331 -10.302 1.00 98.31 118 LYS A N 1
ATOM 923 C CA . LYS A 1 118 ? 19.918 4.062 -11.623 1.00 98.31 118 LYS A CA 1
ATOM 924 C C . LYS A 1 118 ? 19.237 2.866 -12.293 1.00 98.31 118 LYS A C 1
ATOM 926 O O . LYS A 1 118 ? 18.778 2.993 -13.427 1.00 98.31 118 LYS A O 1
ATOM 931 N N . VAL A 1 119 ? 19.122 1.744 -11.586 1.00 98.56 119 VAL A N 1
ATOM 932 C CA . VAL A 1 119 ? 18.565 0.491 -12.116 1.00 98.56 119 VAL A CA 1
ATOM 933 C C . VAL A 1 119 ? 17.078 0.636 -12.457 1.00 98.56 119 VAL A C 1
ATOM 935 O O . VAL A 1 119 ? 16.654 0.286 -13.558 1.00 98.56 119 VAL A O 1
ATOM 938 N N . PHE A 1 120 ? 16.264 1.234 -11.582 1.00 98.62 120 PHE A N 1
ATOM 939 C CA . PHE A 1 120 ? 14.833 1.414 -11.866 1.00 98.62 120 PHE A CA 1
ATOM 940 C C . PHE A 1 120 ? 14.576 2.483 -12.933 1.00 98.62 120 PHE A C 1
ATOM 942 O O . PHE A 1 120 ? 13.595 2.397 -13.674 1.00 98.62 120 PHE A O 1
ATOM 949 N N . ASN A 1 121 ? 15.452 3.485 -13.059 1.00 98.38 121 ASN A N 1
ATOM 950 C CA . ASN A 1 121 ? 15.403 4.428 -14.176 1.00 98.38 121 ASN A CA 1
ATOM 951 C C . ASN A 1 121 ? 15.776 3.752 -15.499 1.00 98.38 121 ASN A C 1
ATOM 953 O O . ASN A 1 121 ? 15.109 4.022 -16.495 1.00 98.38 121 ASN A O 1
ATOM 957 N N . ARG A 1 122 ? 16.763 2.843 -15.507 1.00 98.06 122 ARG A N 1
ATOM 958 C CA . ARG A 1 122 ? 17.080 2.014 -16.678 1.00 98.06 122 ARG A CA 1
ATOM 959 C C . ARG A 1 122 ? 15.870 1.186 -17.097 1.00 98.06 122 ARG A C 1
ATOM 961 O O . ARG A 1 122 ? 15.475 1.266 -18.253 1.00 98.06 122 ARG A O 1
ATOM 968 N N . LEU A 1 123 ? 15.239 0.478 -16.155 1.00 98.50 123 LEU A N 1
ATOM 969 C CA . LEU A 1 123 ? 14.007 -0.281 -16.402 1.00 98.50 123 LEU A CA 1
ATOM 970 C C . LEU A 1 123 ? 12.913 0.599 -17.024 1.00 98.50 123 LEU A C 1
ATOM 972 O O . LEU A 1 123 ? 12.321 0.233 -18.038 1.00 98.50 123 LEU A O 1
ATOM 976 N N . ALA A 1 124 ? 12.659 1.772 -16.438 1.00 97.38 124 ALA A N 1
ATOM 977 C CA . ALA A 1 124 ? 11.642 2.697 -16.935 1.00 97.38 124 ALA A CA 1
ATOM 978 C C . ALA A 1 124 ? 11.946 3.225 -18.350 1.00 97.38 124 ALA A C 1
ATOM 980 O O . ALA A 1 124 ? 11.012 3.524 -19.094 1.00 97.38 124 ALA A O 1
ATOM 981 N N . ALA A 1 125 ? 13.227 3.349 -18.707 1.00 96.81 125 ALA A N 1
ATOM 982 C CA . ALA A 1 125 ? 13.690 3.877 -19.987 1.00 96.81 125 ALA A CA 1
ATOM 983 C C . ALA A 1 125 ? 13.766 2.829 -21.111 1.00 96.81 125 ALA A C 1
ATOM 985 O O . ALA A 1 125 ? 13.962 3.212 -22.263 1.00 96.81 125 ALA A O 1
ATOM 986 N N . LEU A 1 126 ? 13.616 1.532 -20.810 1.00 96.06 126 LEU A N 1
ATOM 987 C CA . LEU A 1 126 ? 13.629 0.492 -21.840 1.00 96.06 126 LEU A CA 1
ATOM 988 C C . LEU A 1 126 ? 12.486 0.718 -22.858 1.00 96.06 126 LEU A C 1
ATOM 990 O O . LEU A 1 126 ? 11.331 0.889 -22.440 1.00 96.06 126 LEU A O 1
ATOM 994 N N . PRO A 1 127 ? 12.774 0.685 -24.177 1.00 93.00 127 PRO A N 1
ATOM 995 C CA . PRO A 1 127 ? 11.819 0.994 -25.246 1.00 93.00 127 PRO A CA 1
ATOM 996 C C . PRO A 1 127 ? 10.914 -0.200 -25.603 1.00 93.00 127 PRO A C 1
ATOM 998 O O . PRO A 1 127 ? 10.621 -0.448 -26.766 1.00 93.00 127 PRO A O 1
ATOM 1001 N N . LEU A 1 128 ? 10.476 -0.948 -24.595 1.00 92.50 128 LEU A N 1
ATOM 1002 C CA . LEU A 1 128 ? 9.602 -2.118 -24.707 1.00 92.50 128 LEU A CA 1
ATOM 1003 C C . LEU A 1 128 ? 8.457 -1.999 -23.694 1.00 92.50 128 LEU A C 1
ATOM 1005 O O . LEU A 1 128 ? 8.459 -1.086 -22.863 1.00 92.50 128 LEU A O 1
ATOM 1009 N N . HIS A 1 129 ? 7.464 -2.885 -23.751 1.00 93.81 129 HIS A N 1
ATO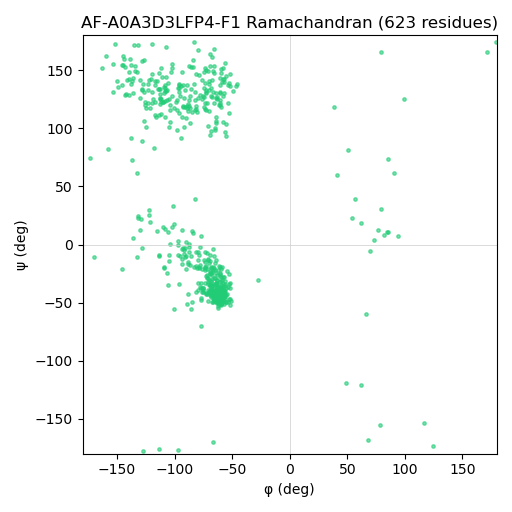M 1010 C CA . HIS A 1 129 ? 6.352 -2.892 -22.793 1.00 93.81 129 HIS A CA 1
ATOM 1011 C C . HIS A 1 129 ? 6.756 -3.630 -21.506 1.00 93.81 129 HIS A C 1
ATOM 1013 O O . HIS A 1 129 ? 7.008 -4.827 -21.534 1.00 93.81 129 HIS A O 1
ATOM 1019 N N . LYS A 1 130 ? 6.811 -2.933 -20.362 1.00 96.50 130 LYS A N 1
ATOM 1020 C CA . LYS A 1 130 ? 7.179 -3.510 -19.055 1.00 96.50 130 LYS A CA 1
ATOM 1021 C C . LYS A 1 130 ? 5.936 -3.858 -18.240 1.00 96.50 130 LYS A C 1
ATOM 1023 O O . LYS A 1 130 ? 5.126 -2.975 -17.933 1.00 96.50 130 LYS A O 1
ATOM 1028 N N . ILE A 1 131 ? 5.824 -5.107 -17.807 1.00 97.56 131 ILE A N 1
ATOM 1029 C CA . ILE A 1 131 ? 4.710 -5.635 -17.020 1.00 97.56 131 ILE A CA 1
ATOM 1030 C C . ILE A 1 131 ? 5.236 -6.155 -15.678 1.00 97.56 131 ILE A C 1
ATOM 1032 O O . ILE A 1 131 ? 6.068 -7.052 -15.630 1.00 97.56 131 ILE A O 1
ATOM 1036 N N . ALA A 1 132 ? 4.718 -5.620 -14.574 1.00 98.44 132 ALA A N 1
ATOM 1037 C CA . ALA A 1 132 ? 4.906 -6.182 -13.242 1.00 98.44 132 ALA A CA 1
ATOM 1038 C C . ALA A 1 132 ? 3.741 -7.125 -12.916 1.00 98.44 132 ALA A C 1
ATOM 1040 O O . ALA A 1 132 ? 2.582 -6.695 -12.857 1.00 98.44 132 ALA A O 1
ATOM 1041 N N . LEU A 1 133 ? 4.062 -8.395 -12.687 1.00 97.75 133 LEU A N 1
ATOM 1042 C CA . LEU A 1 133 ? 3.120 -9.467 -12.402 1.00 97.75 133 LEU A CA 1
ATOM 1043 C C . LEU A 1 133 ? 3.169 -9.808 -10.904 1.00 97.75 133 LEU A C 1
ATOM 1045 O O . LEU A 1 133 ? 4.096 -10.441 -10.403 1.00 97.75 133 LEU A O 1
ATOM 1049 N N . ILE A 1 134 ? 2.190 -9.299 -10.157 1.00 98.62 134 ILE A N 1
ATOM 1050 C CA . ILE A 1 134 ? 2.284 -9.126 -8.706 1.00 98.62 134 ILE A CA 1
ATOM 1051 C C . ILE A 1 134 ? 1.397 -10.138 -7.975 1.00 98.62 134 ILE A C 1
ATOM 1053 O O . ILE A 1 134 ? 0.166 -10.016 -7.910 1.00 98.62 134 ILE A O 1
ATOM 1057 N N . HIS A 1 135 ? 2.044 -11.096 -7.319 1.00 97.38 135 HIS A N 1
ATOM 1058 C CA . HIS A 1 135 ? 1.421 -11.971 -6.333 1.00 97.38 135 HIS A CA 1
ATOM 1059 C C . HIS A 1 135 ? 2.001 -11.745 -4.935 1.00 97.38 135 HIS A C 1
ATOM 1061 O O . HIS A 1 135 ? 3.212 -11.661 -4.765 1.00 97.38 135 HIS A O 1
ATOM 1067 N N . GLY A 1 136 ? 1.134 -11.645 -3.923 1.00 97.06 136 GLY A N 1
ATOM 1068 C CA . GLY A 1 136 ? 1.560 -11.446 -2.540 1.00 97.06 136 GLY A CA 1
ATOM 1069 C C . GLY A 1 136 ? 1.966 -10.005 -2.212 1.00 97.06 136 GLY A C 1
ATOM 1070 O O . GLY A 1 136 ? 1.481 -9.037 -2.807 1.00 97.06 136 GLY A O 1
ATOM 1071 N N . ALA A 1 137 ? 2.815 -9.845 -1.201 1.00 97.62 137 ALA A N 1
ATOM 1072 C CA . ALA A 1 137 ? 3.273 -8.533 -0.751 1.00 97.62 137 ALA A CA 1
ATOM 1073 C C . ALA A 1 137 ? 4.182 -7.836 -1.796 1.00 97.62 137 ALA A C 1
ATOM 1075 O O . ALA A 1 137 ? 5.160 -8.397 -2.276 1.00 97.62 137 ALA A O 1
ATOM 1076 N N . CYS A 1 138 ? 3.855 -6.596 -2.150 1.00 98.50 138 CYS A N 1
ATOM 1077 C CA . CYS A 1 138 ? 4.607 -5.716 -3.045 1.00 98.50 138 CYS A CA 1
ATOM 1078 C C . CYS A 1 138 ? 4.801 -4.388 -2.313 1.00 98.50 138 CYS A C 1
ATOM 1080 O O . CYS A 1 138 ? 3.939 -3.503 -2.330 1.00 98.50 138 CYS A O 1
ATOM 1082 N N . LEU A 1 139 ? 5.891 -4.315 -1.555 1.00 97.88 139 LEU A N 1
ATOM 1083 C CA . LEU A 1 139 ? 6.093 -3.300 -0.529 1.00 97.88 139 LEU A CA 1
ATOM 1084 C C . LEU A 1 139 ? 7.345 -2.485 -0.825 1.00 97.88 139 LEU A C 1
ATOM 1086 O O . LEU A 1 139 ? 8.346 -3.019 -1.304 1.00 97.88 139 LEU A O 1
ATOM 1090 N N . GLY A 1 140 ? 7.266 -1.191 -0.535 1.00 97.31 140 GLY A N 1
ATOM 1091 C CA . GLY A 1 140 ? 8.365 -0.243 -0.671 1.00 97.31 140 GLY A CA 1
ATOM 1092 C C . GLY A 1 140 ? 9.056 -0.339 -2.026 1.00 97.31 140 GLY A C 1
ATOM 1093 O O . GLY A 1 140 ? 8.391 -0.248 -3.058 1.00 97.31 140 GLY A O 1
ATOM 1094 N N . GLY A 1 141 ? 10.352 -0.655 -2.036 1.00 97.12 141 GLY A N 1
ATOM 1095 C CA . GLY A 1 141 ? 11.128 -0.867 -3.262 1.00 97.12 141 GLY A CA 1
ATOM 1096 C C . GLY A 1 141 ? 10.547 -1.879 -4.261 1.00 97.12 141 GLY A C 1
ATOM 1097 O O . GLY A 1 141 ? 10.774 -1.766 -5.463 1.00 97.12 141 GLY A O 1
ATOM 1098 N N . GLY A 1 142 ? 9.742 -2.842 -3.803 1.00 98.12 142 GLY A N 1
ATOM 1099 C CA . GLY A 1 142 ? 8.972 -3.721 -4.683 1.00 98.12 142 GLY A CA 1
ATOM 1100 C C . GLY A 1 142 ? 7.898 -2.984 -5.482 1.00 98.12 142 GLY A C 1
ATOM 1101 O O . GLY A 1 142 ? 7.730 -3.217 -6.680 1.00 98.12 142 GLY A O 1
ATOM 1102 N N . LEU A 1 143 ? 7.191 -2.060 -4.829 1.00 98.69 143 LEU A N 1
ATOM 1103 C CA . LEU A 1 143 ? 6.230 -1.187 -5.493 1.00 98.69 143 LEU A CA 1
ATOM 1104 C C . LEU A 1 143 ? 6.938 -0.108 -6.322 1.00 98.69 143 LEU A C 1
ATOM 1106 O O . LEU A 1 143 ? 6.434 0.253 -7.379 1.00 98.69 143 LEU A O 1
ATOM 1110 N N . GLU A 1 144 ? 8.108 0.379 -5.905 1.00 98.62 144 GLU A N 1
ATOM 1111 C CA . GLU A 1 144 ? 8.896 1.339 -6.693 1.00 98.62 144 GLU A CA 1
ATOM 1112 C C . GLU A 1 144 ? 9.377 0.745 -8.027 1.00 98.62 144 GLU A C 1
ATOM 1114 O O . GLU A 1 144 ? 9.261 1.417 -9.056 1.00 98.62 144 GLU A O 1
ATOM 1119 N N . LEU A 1 145 ? 9.782 -0.533 -8.050 1.00 98.69 145 LEU A N 1
ATOM 1120 C CA . LEU A 1 145 ? 10.013 -1.270 -9.298 1.00 98.69 145 LEU A CA 1
ATOM 1121 C C . LEU A 1 145 ? 8.729 -1.364 -10.134 1.00 98.69 145 LEU A C 1
ATOM 1123 O O . LEU A 1 145 ? 8.727 -1.066 -11.329 1.00 98.69 145 LEU A O 1
ATOM 1127 N N . ALA A 1 146 ? 7.607 -1.742 -9.520 1.00 98.62 146 ALA A N 1
ATOM 1128 C CA . ALA A 1 146 ? 6.340 -1.880 -10.238 1.00 98.62 146 ALA A CA 1
ATOM 1129 C C . ALA A 1 146 ? 5.824 -0.536 -10.799 1.00 98.62 146 ALA A C 1
ATOM 1131 O O . ALA A 1 146 ? 5.139 -0.494 -11.826 1.00 98.62 146 ALA A O 1
ATOM 1132 N N . LEU A 1 147 ? 6.159 0.583 -10.151 1.00 98.19 147 LEU A N 1
ATOM 1133 C CA . LEU A 1 147 ? 5.882 1.937 -10.631 1.00 98.19 147 LEU A CA 1
ATOM 1134 C C . LEU A 1 147 ? 6.764 2.332 -11.822 1.00 98.19 147 LEU A C 1
ATOM 1136 O O . LEU A 1 147 ? 6.337 3.167 -12.618 1.00 98.19 147 LEU A O 1
ATOM 1140 N N . ALA A 1 148 ? 7.957 1.746 -11.963 1.00 97.94 148 ALA A N 1
ATOM 1141 C CA . ALA A 1 148 ? 8.796 1.892 -13.153 1.00 97.94 148 ALA A CA 1
ATOM 1142 C C . ALA A 1 148 ? 8.268 1.089 -14.363 1.00 97.94 148 ALA A C 1
ATOM 1144 O O . ALA A 1 148 ? 8.693 1.345 -15.487 1.00 97.94 148 ALA A O 1
ATOM 1145 N N . CYS A 1 149 ? 7.315 0.172 -14.152 1.00 97.69 149 CYS A N 1
ATOM 1146 C CA . CYS A 1 149 ? 6.665 -0.605 -15.209 1.00 97.69 149 CYS A CA 1
ATOM 1147 C C . CYS A 1 149 ? 5.431 0.100 -15.814 1.00 97.69 149 CYS A C 1
ATOM 1149 O O . CYS A 1 149 ? 4.699 0.860 -15.156 1.00 97.69 149 CYS A O 1
ATOM 1151 N N . ASP A 1 150 ? 5.126 -0.223 -17.072 1.00 95.19 150 ASP A N 1
ATOM 1152 C CA . ASP A 1 150 ? 3.985 0.336 -17.805 1.00 95.19 150 ASP A CA 1
ATOM 1153 C C . ASP A 1 150 ? 2.667 -0.349 -17.453 1.00 95.19 150 ASP A C 1
ATOM 1155 O O . ASP A 1 150 ? 1.607 0.219 -17.687 1.00 95.19 150 ASP A O 1
ATOM 1159 N N . THR A 1 151 ? 2.688 -1.563 -16.902 1.00 95.88 151 THR A N 1
ATOM 1160 C CA . THR A 1 151 ? 1.488 -2.308 -16.486 1.00 95.88 151 THR A CA 1
ATOM 1161 C C . THR A 1 151 ? 1.745 -3.059 -15.187 1.00 95.88 151 THR A C 1
ATOM 1163 O O . THR A 1 151 ? 2.835 -3.569 -14.963 1.00 95.88 151 THR A O 1
ATOM 1166 N N . ARG A 1 152 ? 0.741 -3.096 -14.314 1.00 97.56 152 ARG A N 1
ATOM 1167 C CA . ARG A 1 152 ? 0.723 -3.795 -13.031 1.00 97.56 152 ARG A CA 1
ATOM 1168 C C . ARG A 1 152 ? -0.505 -4.689 -12.989 1.00 97.56 152 ARG A C 1
ATOM 1170 O O . ARG A 1 152 ? -1.632 -4.207 -12.835 1.00 97.56 152 ARG A O 1
ATOM 1177 N N . ILE A 1 153 ? -0.268 -5.984 -13.131 1.00 96.88 153 ILE A N 1
ATOM 1178 C CA . ILE A 1 153 ? -1.279 -7.031 -13.005 1.00 96.88 153 ILE A CA 1
ATOM 1179 C C . ILE A 1 153 ? -1.135 -7.592 -11.598 1.00 96.88 153 ILE A C 1
ATOM 1181 O O . ILE A 1 153 ? -0.049 -8.011 -11.212 1.00 96.88 153 ILE A O 1
ATOM 1185 N N . VAL A 1 154 ? -2.204 -7.558 -10.807 1.00 97.38 154 VAL A N 1
ATOM 1186 C CA . VAL A 1 154 ? -2.184 -8.061 -9.430 1.00 97.38 154 VAL A CA 1
ATOM 1187 C C . VAL A 1 154 ? -3.075 -9.286 -9.304 1.00 97.38 154 VAL A C 1
ATOM 1189 O O . VAL A 1 154 ? -4.116 -9.373 -9.952 1.00 97.38 154 VAL A O 1
ATOM 1192 N N . SER A 1 155 ? -2.703 -10.215 -8.429 1.00 93.12 155 SER A N 1
ATOM 1193 C CA . SER A 1 155 ? -3.586 -11.347 -8.130 1.00 93.12 155 SER A CA 1
ATOM 1194 C C . SER A 1 155 ? -4.776 -10.910 -7.284 1.00 93.12 155 SER A C 1
ATOM 1196 O O . SER A 1 155 ? -4.667 -9.980 -6.481 1.00 93.12 155 SER A O 1
ATOM 1198 N N . ASP A 1 156 ? -5.905 -11.595 -7.431 1.00 86.50 156 ASP A N 1
ATOM 1199 C CA . ASP A 1 156 ? -7.104 -11.412 -6.602 1.00 86.50 156 ASP A CA 1
ATOM 1200 C C . ASP A 1 156 ? -6.961 -11.943 -5.162 1.00 86.50 156 ASP A C 1
ATOM 1202 O O . ASP A 1 156 ? -7.809 -11.671 -4.310 1.00 86.50 156 ASP A O 1
ATOM 1206 N N . SER A 1 157 ? -5.852 -12.625 -4.869 1.00 86.12 157 SER A N 1
ATOM 1207 C CA . SER A 1 157 ? -5.534 -13.185 -3.559 1.00 86.12 157 SER A CA 1
ATOM 1208 C C . SER A 1 157 ? -5.618 -12.171 -2.415 1.00 86.12 157 SER A C 1
ATOM 1210 O O . SER A 1 157 ? -5.073 -11.061 -2.455 1.00 86.12 157 SER A O 1
ATOM 1212 N N . ASP A 1 158 ? -6.176 -12.626 -1.294 1.00 80.75 158 ASP A N 1
ATOM 1213 C CA . ASP A 1 158 ? -6.185 -11.886 -0.037 1.00 80.75 158 ASP A CA 1
ATOM 1214 C C . ASP A 1 158 ? -4.790 -11.683 0.570 1.00 80.75 158 ASP A C 1
ATOM 1216 O O . ASP A 1 158 ? -4.661 -10.882 1.495 1.00 80.75 158 ASP A O 1
ATOM 1220 N N . ARG A 1 159 ? -3.743 -12.338 0.059 1.00 87.94 159 ARG A N 1
ATOM 1221 C CA . ARG A 1 159 ? -2.345 -12.084 0.454 1.00 87.94 159 ARG A CA 1
ATOM 1222 C C . ARG A 1 159 ? -1.732 -10.907 -0.299 1.00 87.94 159 ARG A C 1
ATOM 1224 O O . ARG A 1 159 ? -0.769 -10.309 0.175 1.00 87.94 159 ARG A O 1
ATOM 1231 N N . THR A 1 160 ? -2.313 -10.527 -1.433 1.00 95.62 160 THR A N 1
ATOM 1232 C CA . THR A 1 160 ? -1.759 -9.483 -2.290 1.00 95.62 160 THR A CA 1
ATOM 1233 C C . THR A 1 160 ? -1.966 -8.107 -1.677 1.00 95.62 160 THR A C 1
ATOM 1235 O O . THR A 1 160 ? -3.088 -7.699 -1.353 1.00 95.62 160 THR A O 1
ATOM 1238 N N . ARG A 1 161 ? -0.865 -7.392 -1.446 1.00 97.00 161 ARG A N 1
ATOM 1239 C CA . ARG A 1 161 ? -0.855 -6.085 -0.778 1.00 97.00 161 ARG A CA 1
ATOM 1240 C C . ARG A 1 161 ? 0.173 -5.183 -1.433 1.00 97.00 161 ARG A C 1
ATOM 1242 O O . ARG A 1 161 ? 1.318 -5.587 -1.574 1.00 97.00 161 ARG A O 1
ATOM 1249 N N . LEU A 1 162 ? -0.235 -3.968 -1.789 1.00 98.50 162 LEU A N 1
ATOM 1250 C CA . LEU A 1 162 ? 0.628 -2.981 -2.435 1.00 98.50 162 LEU A CA 1
ATOM 1251 C C . LEU A 1 162 ? 0.727 -1.728 -1.568 1.00 98.50 162 LEU A C 1
ATOM 1253 O O . LEU A 1 162 ? -0.307 -1.201 -1.149 1.00 98.50 162 LEU A O 1
ATOM 1257 N N . GLY A 1 163 ? 1.932 -1.228 -1.313 1.00 97.94 163 GLY A N 1
ATOM 1258 C CA . GLY A 1 163 ? 2.096 0.043 -0.607 1.00 97.94 163 GLY A CA 1
ATOM 1259 C C . GLY A 1 163 ? 3.542 0.463 -0.382 1.00 97.94 163 GLY A C 1
ATOM 1260 O O . GLY A 1 163 ? 4.474 -0.282 -0.672 1.00 97.94 163 GLY A O 1
ATOM 1261 N N . LEU A 1 164 ? 3.695 1.674 0.152 1.00 98.25 164 LEU A N 1
ATOM 1262 C CA . LEU A 1 164 ? 4.971 2.321 0.463 1.00 98.25 164 LEU A CA 1
ATOM 1263 C C . LEU A 1 164 ? 5.052 2.578 1.983 1.00 98.25 164 LEU A C 1
ATOM 1265 O O . LEU A 1 164 ? 4.639 3.647 2.440 1.00 98.25 164 LEU A O 1
ATOM 1269 N N . PRO A 1 165 ? 5.461 1.576 2.792 1.00 96.88 165 PRO A N 1
ATOM 1270 C CA . PRO A 1 165 ? 5.454 1.651 4.252 1.00 96.88 165 PRO A CA 1
ATOM 1271 C C . PRO A 1 165 ? 6.704 2.308 4.864 1.00 96.88 165 PRO A C 1
ATOM 1273 O O . PRO A 1 165 ? 6.881 2.236 6.075 1.00 96.88 165 PRO A O 1
ATOM 1276 N N . GLU A 1 166 ? 7.570 2.952 4.084 1.00 96.62 166 GLU A N 1
ATOM 1277 C CA . GLU A 1 166 ? 8.868 3.492 4.521 1.00 96.62 166 GLU A CA 1
ATOM 1278 C C . GLU A 1 166 ? 8.739 4.473 5.692 1.00 96.62 166 GLU A C 1
ATOM 1280 O O . GLU A 1 166 ? 9.563 4.478 6.606 1.00 96.62 166 GLU A O 1
ATOM 1285 N N . THR A 1 167 ? 7.652 5.246 5.737 1.00 95.94 167 THR A N 1
ATOM 1286 C CA . THR A 1 167 ? 7.389 6.176 6.846 1.00 95.94 167 THR A CA 1
ATOM 1287 C C . THR A 1 167 ? 7.159 5.471 8.183 1.00 95.94 167 THR A C 1
ATOM 1289 O O . THR A 1 167 ? 7.374 6.083 9.228 1.00 95.94 167 THR A O 1
ATOM 1292 N N . GLN A 1 168 ? 6.775 4.189 8.175 1.00 94.31 168 GLN A N 1
ATOM 1293 C CA . GLN A 1 168 ? 6.612 3.371 9.384 1.00 94.31 168 GLN A CA 1
ATOM 1294 C C . GLN A 1 168 ? 7.953 2.973 10.013 1.00 94.31 168 GLN A C 1
ATOM 1296 O O . GLN A 1 168 ? 7.993 2.654 11.197 1.00 94.31 168 GLN A O 1
ATOM 1301 N N . ILE A 1 169 ? 9.041 3.021 9.240 1.00 93.62 169 ILE A N 1
ATOM 1302 C CA . ILE A 1 169 ? 10.409 2.731 9.694 1.00 93.62 169 ILE A CA 1
ATOM 1303 C C . ILE A 1 169 ? 11.287 3.990 9.745 1.00 93.62 169 ILE A C 1
ATOM 1305 O O . ILE A 1 169 ? 12.503 3.892 9.828 1.00 93.62 169 ILE A O 1
ATOM 1309 N N . GLY A 1 170 ? 10.682 5.181 9.685 1.00 94.44 170 GLY A N 1
ATOM 1310 C CA . GLY A 1 170 ? 11.406 6.454 9.769 1.00 94.44 170 GLY A CA 1
ATOM 1311 C C . GLY A 1 170 ? 12.043 6.932 8.459 1.00 94.44 170 GLY A C 1
ATOM 1312 O O . GLY A 1 170 ? 12.740 7.940 8.455 1.00 94.44 170 GLY A O 1
ATOM 1313 N N . LEU A 1 171 ? 11.764 6.282 7.331 1.00 95.00 171 LEU A N 1
ATOM 1314 C CA . LEU A 1 171 ? 12.324 6.635 6.025 1.00 95.00 171 LEU A CA 1
ATOM 1315 C C . LEU A 1 171 ? 11.245 7.149 5.059 1.00 95.00 171 LEU A C 1
ATOM 1317 O O . LEU A 1 171 ? 10.079 7.333 5.415 1.00 95.00 171 LEU A O 1
ATOM 1321 N N . VAL A 1 172 ? 11.642 7.410 3.815 1.00 96.75 172 VAL A N 1
ATOM 1322 C CA . VAL A 1 172 ? 10.744 7.764 2.708 1.00 96.75 172 VAL A CA 1
ATOM 1323 C C . VAL A 1 172 ? 11.024 6.868 1.498 1.00 96.75 172 VAL A C 1
ATOM 1325 O O . VAL A 1 172 ? 12.124 6.337 1.394 1.00 96.75 172 VAL A O 1
ATOM 1328 N N . PRO A 1 173 ? 10.072 6.700 0.567 1.00 97.62 173 PRO A N 1
ATOM 1329 C CA . PRO A 1 173 ? 10.347 6.028 -0.702 1.00 97.62 173 PRO A CA 1
ATOM 1330 C C . PRO A 1 173 ? 11.381 6.825 -1.498 1.00 97.62 173 PRO A C 1
ATOM 1332 O O . PRO A 1 173 ? 11.193 8.036 -1.695 1.00 97.62 173 PRO A O 1
ATOM 1335 N N . ALA A 1 174 ? 12.451 6.159 -1.930 1.00 96.25 174 ALA A N 1
ATOM 1336 C CA . ALA A 1 174 ? 13.626 6.812 -2.501 1.00 96.25 174 ALA A CA 1
ATOM 1337 C C . ALA A 1 174 ? 14.200 6.154 -3.767 1.00 96.25 174 ALA A C 1
ATOM 1339 O O . ALA A 1 174 ? 15.222 6.609 -4.282 1.00 96.25 174 ALA A O 1
ATOM 1340 N N . TRP A 1 175 ? 13.543 5.131 -4.315 1.00 97.69 175 TRP A N 1
ATOM 1341 C CA . TRP A 1 175 ? 13.815 4.598 -5.655 1.00 97.69 175 TRP A CA 1
ATOM 1342 C C . TRP A 1 175 ? 12.780 5.085 -6.683 1.00 97.69 175 TRP A C 1
ATOM 1344 O O . TRP A 1 175 ? 12.442 4.414 -7.664 1.00 97.69 175 TRP A O 1
ATOM 1354 N N . GLY A 1 176 ? 12.285 6.306 -6.483 1.00 97.31 176 GLY A N 1
ATOM 1355 C CA . GLY A 1 176 ? 11.326 6.992 -7.332 1.00 97.31 176 GLY A CA 1
ATOM 1356 C C . GLY A 1 176 ? 9.874 6.835 -6.903 1.00 97.31 176 GLY A C 1
ATOM 1357 O O . GLY A 1 176 ? 8.995 7.268 -7.644 1.00 97.31 176 GLY A O 1
ATOM 1358 N N . GLY A 1 177 ? 9.573 6.241 -5.749 1.00 97.56 177 GLY A N 1
ATOM 1359 C CA . GLY A 1 177 ? 8.214 6.117 -5.221 1.00 97.56 177 GLY A CA 1
ATOM 1360 C C . GLY A 1 177 ? 7.578 7.471 -4.916 1.00 97.56 177 GLY A C 1
ATOM 1361 O O . GLY A 1 177 ? 6.435 7.717 -5.310 1.00 97.56 177 GLY A O 1
ATOM 1362 N N . SER A 1 178 ? 8.340 8.393 -4.321 1.00 97.88 178 SER A N 1
ATOM 1363 C CA . SER A 1 178 ? 7.884 9.763 -4.032 1.00 97.88 178 SER A CA 1
ATOM 1364 C C . SER A 1 178 ? 7.730 10.623 -5.296 1.00 97.88 178 SER A C 1
ATOM 1366 O O . SER A 1 178 ? 7.106 11.684 -5.262 1.00 97.88 178 SER A O 1
ATOM 1368 N N . THR A 1 179 ? 8.247 10.146 -6.428 1.00 97.44 179 THR A N 1
ATOM 1369 C CA . THR A 1 179 ? 8.191 10.797 -7.739 1.00 97.44 179 THR A CA 1
ATOM 1370 C C . THR A 1 179 ? 7.110 10.199 -8.638 1.00 97.44 179 THR A C 1
ATOM 1372 O O . THR A 1 179 ? 6.240 10.911 -9.142 1.00 97.44 179 THR A O 1
ATOM 1375 N N . ARG A 1 180 ? 7.147 8.883 -8.864 1.00 97.31 180 ARG A N 1
ATOM 1376 C CA . ARG A 1 180 ? 6.290 8.165 -9.816 1.00 97.31 180 ARG A CA 1
ATOM 1377 C C . ARG A 1 180 ? 4.869 8.001 -9.293 1.00 97.31 180 ARG A C 1
ATOM 1379 O O . ARG A 1 180 ? 3.930 8.153 -10.068 1.00 97.31 180 ARG A O 1
ATOM 1386 N N . LEU A 1 181 ? 4.684 7.758 -7.994 1.00 97.31 181 LEU A N 1
ATOM 1387 C CA . LEU A 1 181 ? 3.350 7.578 -7.420 1.00 97.31 181 LEU A CA 1
ATOM 1388 C C . LEU A 1 181 ? 2.460 8.831 -7.538 1.00 97.31 181 LEU A C 1
ATOM 1390 O O . LEU A 1 181 ? 1.336 8.692 -8.022 1.00 97.31 181 LEU A O 1
ATOM 1394 N N . PRO A 1 182 ? 2.901 10.056 -7.175 1.00 96.00 182 PRO A N 1
ATOM 1395 C CA . PRO A 1 182 ? 2.076 11.250 -7.382 1.00 96.00 182 PRO A CA 1
ATOM 1396 C C . PRO A 1 182 ? 1.873 11.594 -8.862 1.00 96.00 182 PRO A C 1
ATOM 1398 O O . PRO A 1 182 ? 0.843 12.167 -9.205 1.00 96.00 182 PRO A O 1
ATOM 1401 N N . ARG A 1 183 ? 2.797 11.211 -9.754 1.00 94.38 183 ARG A N 1
ATOM 1402 C CA . ARG A 1 183 ? 2.602 11.323 -11.213 1.00 94.38 183 ARG A CA 1
ATOM 1403 C C . ARG A 1 183 ? 1.633 10.282 -11.771 1.00 94.38 183 ARG A C 1
ATOM 1405 O O . ARG A 1 183 ? 1.110 10.468 -12.860 1.00 94.38 183 ARG A O 1
ATOM 1412 N N . LEU A 1 184 ? 1.386 9.200 -11.042 1.00 93.50 184 LEU A N 1
ATOM 1413 C CA . LEU A 1 184 ? 0.410 8.186 -11.417 1.00 93.50 184 LEU A CA 1
ATOM 1414 C C . LEU A 1 184 ? -0.985 8.525 -10.871 1.00 93.50 184 LEU A C 1
ATOM 1416 O O . LEU A 1 184 ? -1.953 8.538 -11.623 1.00 93.50 184 LEU A O 1
ATOM 1420 N N . LEU A 1 185 ? -1.085 8.805 -9.568 1.00 93.81 185 LEU A N 1
ATOM 1421 C CA . LEU A 1 185 ? -2.363 8.898 -8.847 1.00 93.81 185 LEU A CA 1
ATOM 1422 C C . LEU A 1 185 ? -2.801 10.337 -8.529 1.00 93.81 185 LEU A C 1
ATOM 1424 O O . LEU A 1 185 ? -3.912 10.554 -8.045 1.00 93.81 185 LEU A O 1
ATOM 1428 N N . GLY A 1 186 ? -1.930 11.324 -8.747 1.00 94.38 186 GLY A N 1
ATOM 1429 C CA . GLY A 1 186 ? -2.083 12.666 -8.190 1.00 94.38 186 GLY A CA 1
ATOM 1430 C C . GLY A 1 186 ? -1.642 12.750 -6.725 1.00 94.38 186 GLY A C 1
ATOM 1431 O O . GLY A 1 186 ? -1.454 11.745 -6.032 1.00 94.38 186 GLY A O 1
ATOM 1432 N N . LEU A 1 187 ? -1.473 13.979 -6.231 1.00 94.69 187 LEU A N 1
ATOM 1433 C CA . LEU A 1 187 ? -0.900 14.229 -4.905 1.00 94.69 187 LEU A CA 1
ATOM 1434 C C . LEU A 1 187 ? -1.742 13.706 -3.731 1.00 94.69 187 LEU A C 1
ATOM 1436 O O . LEU A 1 187 ? -1.152 13.092 -2.844 1.00 94.69 187 LEU A O 1
ATOM 1440 N N . PRO A 1 188 ? -3.078 13.886 -3.678 1.00 92.81 188 PRO A N 1
ATOM 1441 C CA . PRO A 1 188 ? -3.861 13.468 -2.515 1.00 92.81 188 PRO A CA 1
ATOM 1442 C C . PRO A 1 188 ? -3.783 11.961 -2.248 1.00 92.81 188 PRO A C 1
ATOM 1444 O O . PRO A 1 188 ? -3.531 11.543 -1.118 1.00 92.81 188 PRO A O 1
ATOM 1447 N N . ALA A 1 189 ? -3.954 11.146 -3.293 1.00 93.88 189 ALA A N 1
ATOM 1448 C CA . ALA A 1 189 ? -3.901 9.691 -3.186 1.00 93.88 189 ALA A CA 1
ATOM 1449 C C . ALA A 1 189 ? -2.478 9.199 -2.879 1.00 93.88 189 ALA A C 1
ATOM 1451 O O . ALA A 1 189 ? -2.297 8.363 -1.994 1.00 93.88 189 ALA A O 1
ATOM 1452 N N . ALA A 1 190 ? -1.461 9.754 -3.548 1.00 96.81 190 ALA A N 1
ATOM 1453 C CA . ALA A 1 190 ? -0.069 9.392 -3.292 1.00 96.81 190 ALA A CA 1
ATOM 1454 C C . ALA A 1 190 ? 0.369 9.738 -1.861 1.00 96.81 190 ALA A C 1
ATOM 1456 O O . ALA A 1 190 ? 0.921 8.886 -1.169 1.00 96.81 190 ALA A O 1
ATOM 1457 N N . LEU A 1 191 ? 0.059 10.947 -1.380 1.00 96.69 191 LEU A N 1
ATOM 1458 C CA . LEU A 1 191 ? 0.371 11.364 -0.011 1.00 96.69 191 LEU A CA 1
ATOM 1459 C C . LEU A 1 191 ? -0.349 10.502 1.017 1.00 96.69 191 LEU A C 1
ATOM 1461 O O . LEU A 1 191 ? 0.253 10.146 2.024 1.00 96.69 191 LEU A O 1
ATOM 1465 N N . GLN A 1 192 ? -1.604 10.118 0.769 1.00 94.81 192 GLN A N 1
ATOM 1466 C CA . GLN A 1 192 ? -2.298 9.195 1.661 1.00 94.81 192 GLN A CA 1
ATOM 1467 C C . GLN A 1 192 ? -1.524 7.881 1.805 1.00 94.81 192 GLN A C 1
ATOM 1469 O O . GLN A 1 192 ? -1.369 7.407 2.926 1.00 94.81 192 GLN A O 1
ATOM 1474 N N . LEU A 1 193 ? -1.026 7.302 0.711 1.00 97.44 193 LEU A N 1
ATOM 1475 C CA . LEU A 1 193 ? -0.291 6.036 0.750 1.00 97.44 193 LEU A CA 1
ATOM 1476 C C . LEU A 1 193 ? 1.090 6.184 1.395 1.00 97.44 193 LEU A C 1
ATOM 1478 O O . LEU A 1 193 ? 1.394 5.432 2.315 1.00 97.44 193 LEU A O 1
ATOM 1482 N N . ILE A 1 194 ? 1.877 7.180 0.979 1.00 97.88 194 ILE A N 1
ATOM 1483 C CA . ILE A 1 194 ? 3.256 7.382 1.452 1.00 97.88 194 ILE A CA 1
ATOM 1484 C C . ILE A 1 194 ? 3.277 7.782 2.932 1.00 97.88 194 ILE A C 1
ATOM 1486 O O . ILE A 1 194 ? 3.991 7.191 3.737 1.00 97.88 194 ILE A O 1
ATOM 1490 N N . VAL A 1 195 ? 2.477 8.781 3.319 1.00 96.69 195 VAL A N 1
ATOM 1491 C CA . VAL A 1 195 ? 2.514 9.351 4.677 1.00 96.69 195 VAL A CA 1
ATOM 1492 C C . VAL A 1 195 ? 1.983 8.364 5.714 1.00 96.69 195 VAL A C 1
ATOM 1494 O O . VAL A 1 195 ? 2.458 8.352 6.845 1.00 96.69 195 VAL A O 1
ATOM 1497 N N . THR A 1 196 ? 0.985 7.550 5.355 1.00 94.44 196 THR A N 1
ATOM 1498 C CA . THR A 1 196 ? 0.381 6.591 6.297 1.00 94.44 196 THR A CA 1
ATOM 1499 C C . THR A 1 196 ? 0.993 5.198 6.235 1.00 94.44 196 THR A C 1
ATOM 1501 O O . THR A 1 196 ? 0.675 4.379 7.091 1.00 94.44 196 THR A O 1
ATOM 1504 N N . GLY A 1 197 ? 1.799 4.896 5.215 1.00 95.06 197 GLY A N 1
ATOM 1505 C CA . GLY A 1 197 ? 2.293 3.545 4.959 1.00 95.06 197 GLY A CA 1
ATOM 1506 C C . GLY A 1 197 ? 1.194 2.521 4.661 1.00 95.06 197 GLY A C 1
ATOM 1507 O O . GLY A 1 197 ? 1.403 1.317 4.808 1.00 95.06 197 GLY A O 1
ATOM 1508 N N . LYS A 1 198 ? -0.012 2.974 4.291 1.00 94.69 198 LYS A N 1
ATOM 1509 C CA . LYS A 1 198 ? -1.175 2.099 4.124 1.00 94.69 198 LYS A CA 1
ATOM 1510 C C . LYS A 1 198 ? -0.981 1.143 2.950 1.00 94.69 198 LYS A C 1
ATOM 1512 O O . LYS A 1 198 ? -0.726 1.561 1.824 1.00 94.69 198 LYS A O 1
ATOM 1517 N N . LEU A 1 199 ? -1.248 -0.133 3.211 1.00 95.75 199 LEU A N 1
ATOM 1518 C CA . LEU A 1 199 ? -1.254 -1.180 2.196 1.00 95.75 199 LEU A CA 1
ATOM 1519 C C . LEU A 1 199 ? -2.651 -1.346 1.589 1.00 95.75 199 LEU A C 1
ATOM 1521 O O . LEU A 1 199 ? -3.656 -1.438 2.303 1.00 95.75 199 LEU A O 1
ATOM 1525 N N . LEU A 1 200 ? -2.724 -1.403 0.263 1.00 95.12 200 LEU A N 1
ATOM 1526 C CA . LEU A 1 200 ? -3.959 -1.613 -0.481 1.00 95.12 200 LEU A CA 1
ATOM 1527 C C . LEU A 1 200 ? -4.143 -3.088 -0.845 1.00 95.12 200 LEU A C 1
ATOM 1529 O O . LEU A 1 200 ? -3.226 -3.738 -1.339 1.00 95.12 200 LEU A O 1
ATOM 1533 N N . LYS A 1 201 ? -5.365 -3.594 -0.636 1.00 93.06 201 LYS A N 1
ATOM 1534 C CA . LYS A 1 201 ? -5.851 -4.852 -1.229 1.00 93.06 201 LYS A CA 1
ATOM 1535 C C . LYS A 1 201 ? -6.001 -4.711 -2.758 1.00 93.06 201 LYS A C 1
ATOM 1537 O O . LYS A 1 201 ? -6.186 -3.577 -3.210 1.00 93.06 201 LYS A O 1
ATOM 1542 N N . PRO A 1 202 ? -6.056 -5.812 -3.537 1.00 90.25 202 PRO A N 1
ATOM 1543 C CA . PRO A 1 202 ? -6.125 -5.768 -5.004 1.00 90.25 202 PRO A CA 1
ATOM 1544 C C . PRO A 1 202 ? -7.241 -4.859 -5.532 1.00 90.25 202 PRO A C 1
ATOM 1546 O O . PRO A 1 202 ? -6.995 -3.915 -6.278 1.00 90.25 202 PRO A O 1
ATOM 1549 N N . SER A 1 203 ? -8.468 -5.059 -5.042 1.00 87.06 203 SER A N 1
ATOM 1550 C CA . SER A 1 203 ? -9.644 -4.251 -5.405 1.00 87.06 203 SER A CA 1
ATOM 1551 C C . SER A 1 203 ? -9.474 -2.751 -5.130 1.00 87.06 203 SER A C 1
ATOM 1553 O O . SER A 1 203 ? -9.902 -1.917 -5.927 1.00 87.06 203 SER A O 1
ATOM 1555 N N . ALA A 1 204 ? -8.844 -2.385 -4.012 1.00 89.62 204 ALA A N 1
ATOM 1556 C CA . ALA A 1 204 ? -8.584 -0.993 -3.664 1.00 89.62 204 ALA A CA 1
ATOM 1557 C C . ALA A 1 204 ? -7.437 -0.401 -4.495 1.00 89.62 204 ALA A C 1
ATOM 1559 O O . ALA A 1 204 ? -7.538 0.755 -4.896 1.00 89.62 204 ALA A O 1
ATOM 1560 N N . ALA A 1 205 ? -6.398 -1.188 -4.789 1.00 95.06 205 ALA A N 1
ATOM 1561 C CA . ALA A 1 205 ? -5.306 -0.797 -5.674 1.00 95.06 205 ALA A CA 1
ATOM 1562 C C . ALA A 1 205 ? -5.815 -0.523 -7.098 1.00 95.06 205 ALA A C 1
ATOM 1564 O O . ALA A 1 205 ? -5.471 0.513 -7.661 1.00 95.06 205 ALA A O 1
ATOM 1565 N N . LYS A 1 206 ? -6.703 -1.373 -7.639 1.00 92.88 206 LYS A N 1
ATOM 1566 C CA . LYS A 1 206 ? -7.327 -1.153 -8.955 1.00 92.88 206 LYS A CA 1
ATOM 1567 C C . LYS A 1 206 ? -8.184 0.110 -8.980 1.00 92.88 206 LYS A C 1
ATOM 1569 O O . LYS A 1 206 ? -7.986 0.967 -9.829 1.00 92.88 206 LYS A O 1
ATOM 1574 N N . ARG A 1 207 ? -9.085 0.284 -8.001 1.00 90.88 207 ARG A N 1
ATOM 1575 C CA . ARG A 1 207 ? -9.920 1.502 -7.906 1.00 90.88 207 ARG A CA 1
ATOM 1576 C C . ARG A 1 207 ? -9.103 2.784 -7.768 1.00 90.88 207 ARG A C 1
ATOM 1578 O O . ARG A 1 207 ? -9.531 3.821 -8.255 1.00 90.88 207 ARG A O 1
ATOM 1585 N N . ALA A 1 208 ? -7.970 2.725 -7.071 1.00 90.50 208 ALA A N 1
ATOM 1586 C CA . ALA A 1 208 ? -7.092 3.877 -6.919 1.00 90.50 208 ALA A CA 1
ATOM 1587 C C . ALA A 1 208 ? -6.320 4.211 -8.207 1.00 90.50 208 ALA A C 1
ATOM 1589 O O . ALA A 1 208 ? -5.826 5.325 -8.311 1.00 90.50 208 ALA A O 1
ATOM 1590 N N . GLY A 1 209 ? -6.202 3.276 -9.160 1.00 91.75 209 GLY A N 1
ATOM 1591 C CA . GLY A 1 209 ? -5.313 3.386 -10.324 1.00 91.75 209 GLY A CA 1
ATOM 1592 C C . GLY A 1 209 ? -3.872 2.933 -10.051 1.00 91.75 209 GLY A C 1
ATOM 1593 O O . GLY A 1 209 ? -2.983 3.161 -10.869 1.00 91.75 209 GLY A O 1
ATOM 1594 N N . LEU A 1 210 ? -3.617 2.299 -8.898 1.00 95.81 210 LEU A N 1
ATOM 1595 C CA . LEU A 1 210 ? -2.309 1.737 -8.552 1.00 95.81 210 LEU A CA 1
ATOM 1596 C C . LEU A 1 210 ? -2.057 0.403 -9.265 1.00 95.81 210 LEU A C 1
ATOM 1598 O O . LEU A 1 210 ? -0.932 0.146 -9.673 1.00 95.81 210 LEU A O 1
ATOM 1602 N N . ALA A 1 211 ? -3.091 -0.421 -9.433 1.00 96.25 211 ALA A N 1
ATOM 1603 C CA . ALA A 1 211 ? -3.062 -1.632 -10.253 1.00 96.25 211 ALA A CA 1
ATOM 1604 C C . ALA A 1 211 ? -3.938 -1.432 -11.494 1.00 96.25 211 ALA A C 1
ATOM 1606 O O . ALA A 1 211 ? -4.984 -0.791 -11.396 1.00 96.25 211 ALA A O 1
ATOM 1607 N N . 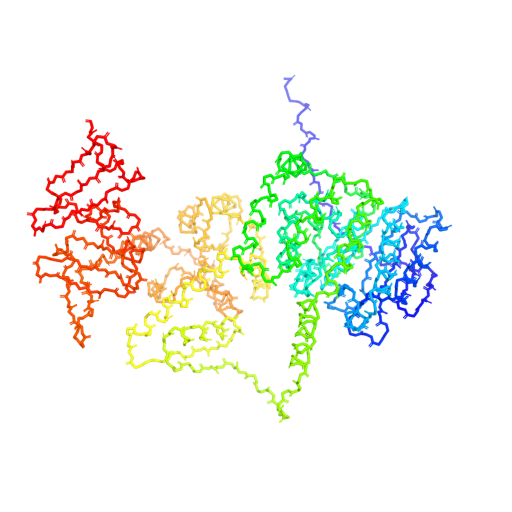ASP A 1 212 ? -3.544 -1.988 -12.637 1.00 93.44 212 ASP A N 1
ATOM 1608 C CA . ASP A 1 212 ? -4.343 -1.883 -13.863 1.00 93.44 212 ASP A CA 1
ATOM 1609 C C . ASP A 1 212 ? -5.353 -3.039 -13.943 1.00 93.44 212 ASP A C 1
ATOM 1611 O O . ASP A 1 212 ? -6.538 -2.836 -14.220 1.00 93.44 212 ASP A O 1
ATOM 1615 N N . PHE A 1 213 ? -4.909 -4.253 -13.604 1.00 91.94 213 PHE A N 1
ATOM 1616 C CA . PHE A 1 213 ? -5.709 -5.473 -13.729 1.00 91.94 213 PHE A CA 1
ATOM 1617 C C . PHE A 1 213 ? -5.658 -6.319 -12.462 1.00 91.94 213 PHE A C 1
ATOM 1619 O O . PHE A 1 213 ? -4.659 -6.322 -11.748 1.00 91.94 213 PHE A O 1
ATOM 1626 N N . ILE A 1 214 ? -6.758 -7.027 -12.199 1.00 90.94 214 ILE A N 1
ATOM 1627 C CA . ILE A 1 214 ? -6.853 -8.049 -11.156 1.00 90.94 214 ILE A CA 1
ATOM 1628 C C . ILE A 1 214 ? -7.177 -9.354 -11.867 1.00 90.94 214 ILE A C 1
ATOM 1630 O O . ILE A 1 214 ? -8.153 -9.385 -12.617 1.00 90.94 214 ILE A O 1
ATOM 1634 N N . VAL A 1 215 ? -6.366 -10.381 -11.645 1.00 86.19 215 VAL A N 1
ATOM 1635 C CA . VAL A 1 215 ? -6.454 -11.669 -12.346 1.00 86.19 215 VAL A CA 1
ATOM 1636 C C . VAL A 1 215 ? -6.217 -12.795 -11.333 1.00 86.19 215 VAL A C 1
ATOM 1638 O O . VAL A 1 215 ? -5.386 -12.612 -10.446 1.00 86.19 215 VAL A O 1
ATOM 1641 N N . PRO A 1 216 ? -6.905 -13.943 -11.406 1.00 84.56 216 PRO A N 1
ATOM 1642 C CA . PRO A 1 216 ? -6.521 -15.118 -10.620 1.00 84.56 216 PRO A CA 1
ATOM 1643 C C . PRO A 1 216 ? -5.067 -15.522 -10.911 1.00 84.56 216 PRO A C 1
ATOM 1645 O O . PRO A 1 216 ? -4.617 -15.402 -12.052 1.00 84.56 216 PRO A O 1
ATOM 1648 N N . ARG A 1 217 ? -4.306 -15.967 -9.899 1.00 87.50 217 ARG A N 1
ATOM 1649 C CA . ARG A 1 217 ? -2.852 -16.233 -10.040 1.00 87.50 217 ARG A CA 1
ATOM 1650 C C . ARG A 1 217 ? -2.571 -17.242 -11.154 1.00 87.50 217 ARG A C 1
ATOM 1652 O O . ARG A 1 217 ? -1.635 -17.066 -11.920 1.00 87.50 217 ARG A O 1
ATOM 1659 N N . GLU A 1 218 ? -3.402 -18.265 -11.250 1.00 85.75 218 GLU A N 1
ATOM 1660 C CA . GLU A 1 218 ? -3.333 -19.348 -12.224 1.00 85.75 218 GLU A CA 1
ATOM 1661 C C . GLU A 1 218 ? -3.554 -18.901 -13.676 1.00 85.75 218 GLU A C 1
ATOM 1663 O O . GLU A 1 218 ? -3.213 -19.643 -14.585 1.00 85.75 218 GLU A O 1
ATOM 1668 N N . ARG A 1 219 ? -4.088 -17.693 -13.911 1.00 85.12 219 ARG A N 1
ATOM 1669 C CA . ARG A 1 219 ? -4.313 -17.140 -15.262 1.00 85.12 219 ARG A CA 1
ATOM 1670 C C . ARG A 1 219 ? -3.357 -16.005 -15.615 1.00 85.12 219 ARG A C 1
ATOM 1672 O O . ARG A 1 219 ? -3.617 -15.238 -16.539 1.00 85.12 219 ARG A O 1
ATOM 1679 N N . PHE A 1 220 ? -2.296 -15.831 -14.835 1.00 88.31 220 PHE A N 1
ATOM 1680 C CA . PHE A 1 220 ? -1.348 -14.742 -15.017 1.00 88.31 220 PHE A CA 1
ATOM 1681 C C . PHE A 1 220 ? -0.669 -14.768 -16.386 1.00 88.31 220 PHE A C 1
ATOM 1683 O O . PHE A 1 220 ? -0.707 -13.754 -17.081 1.00 88.31 220 PHE A O 1
ATOM 1690 N N . GLU A 1 221 ? -0.086 -15.904 -16.766 1.00 86.25 221 GLU A N 1
ATOM 1691 C CA . GLU A 1 221 ? 0.639 -16.052 -18.032 1.00 86.25 221 GLU A CA 1
ATOM 1692 C C . GLU A 1 221 ? -0.295 -15.839 -19.221 1.00 86.25 221 GLU A C 1
ATOM 1694 O O . GLU A 1 221 ? -0.075 -14.931 -20.024 1.00 86.25 221 GLU A O 1
ATOM 1699 N N . ASP A 1 222 ? -1.416 -16.561 -19.266 1.00 84.88 222 ASP A N 1
ATOM 1700 C CA . ASP A 1 222 ? -2.385 -16.418 -20.350 1.00 84.88 222 ASP A CA 1
ATOM 1701 C C . ASP A 1 222 ? -2.889 -14.967 -20.505 1.00 84.88 222 ASP A C 1
ATOM 1703 O O . ASP A 1 222 ? -3.048 -14.453 -21.617 1.00 84.88 222 ASP A O 1
ATOM 1707 N N . PHE A 1 223 ? -3.129 -14.271 -19.386 1.00 87.00 223 PHE A N 1
ATOM 1708 C CA . PHE A 1 223 ? -3.564 -12.875 -19.412 1.00 87.00 223 PHE A CA 1
ATOM 1709 C C . PHE A 1 223 ? -2.463 -11.935 -19.912 1.00 87.00 223 PHE A C 1
ATOM 1711 O O . PHE A 1 223 ? -2.765 -10.946 -20.583 1.00 87.00 223 PHE A O 1
ATOM 1718 N N . VAL A 1 224 ? -1.195 -12.220 -19.607 1.00 88.19 224 VAL A N 1
ATOM 1719 C CA . VAL A 1 224 ? -0.055 -11.475 -20.151 1.00 88.19 224 VAL A CA 1
ATOM 1720 C C . VAL A 1 224 ? -0.007 -11.620 -21.670 1.00 88.19 224 VAL A C 1
ATOM 1722 O O . VAL A 1 224 ? 0.012 -10.593 -22.347 1.00 88.19 224 VAL A O 1
ATOM 1725 N N . HIS A 1 225 ? -0.089 -12.839 -22.213 1.00 85.81 225 HIS A N 1
ATOM 1726 C CA . HIS A 1 225 ? -0.096 -13.057 -23.667 1.00 85.81 225 HIS A CA 1
ATOM 1727 C C . HIS A 1 225 ? -1.256 -12.320 -24.351 1.00 85.81 225 HIS A C 1
ATOM 1729 O O . HIS A 1 225 ? -1.059 -11.625 -25.349 1.00 85.81 225 HIS A O 1
ATOM 1735 N N . HIS A 1 226 ? -2.456 -12.367 -23.764 1.00 81.94 226 HIS A N 1
ATOM 1736 C CA . HIS A 1 226 ? -3.587 -11.579 -24.256 1.00 81.94 226 HIS A CA 1
ATOM 1737 C C . HIS A 1 226 ? -3.322 -10.063 -24.181 1.00 81.94 226 HIS A C 1
ATOM 1739 O O . HIS A 1 226 ? -3.660 -9.309 -25.095 1.00 81.94 226 HIS A O 1
ATOM 1745 N N . ARG A 1 227 ? -2.688 -9.585 -23.102 1.00 84.06 227 ARG A N 1
ATOM 1746 C CA . ARG A 1 227 ? -2.397 -8.159 -22.914 1.00 84.06 227 ARG A CA 1
ATOM 1747 C C . ARG A 1 227 ? -1.344 -7.639 -23.886 1.00 84.06 227 ARG A C 1
ATOM 1749 O O . ARG A 1 227 ? -1.477 -6.492 -24.312 1.00 84.06 227 ARG A O 1
ATOM 1756 N N . ILE A 1 228 ? -0.344 -8.445 -24.237 1.00 84.00 228 ILE A N 1
ATOM 1757 C CA . ILE A 1 228 ? 0.703 -8.087 -25.205 1.00 84.00 228 ILE A CA 1
ATOM 1758 C C . ILE A 1 228 ? 0.076 -7.681 -26.542 1.00 84.00 228 ILE A C 1
ATOM 1760 O O . ILE A 1 228 ? 0.415 -6.625 -27.074 1.00 84.00 228 ILE A O 1
ATOM 1764 N N . ALA A 1 229 ? -0.918 -8.435 -27.025 1.00 76.12 229 ALA A N 1
ATOM 1765 C CA . ALA A 1 229 ? -1.640 -8.117 -28.260 1.00 76.12 229 ALA A CA 1
ATOM 1766 C C . ALA A 1 229 ? -2.352 -6.747 -28.222 1.00 76.12 229 ALA A C 1
ATOM 1768 O O . ALA A 1 229 ? -2.516 -6.093 -29.249 1.00 76.12 229 ALA A O 1
ATOM 1769 N N . LEU A 1 230 ? -2.746 -6.283 -27.032 1.00 78.56 230 LEU A N 1
ATOM 1770 C CA . LEU A 1 230 ? -3.438 -5.008 -26.816 1.00 78.56 230 LEU A CA 1
ATOM 1771 C C . LEU A 1 230 ? -2.489 -3.838 -26.471 1.00 78.56 230 LEU A C 1
ATOM 1773 O O . LEU A 1 230 ? -2.952 -2.705 -26.291 1.00 78.56 230 LEU A O 1
ATOM 1777 N N . GLY A 1 231 ? -1.186 -4.096 -26.319 1.00 76.75 231 GLY A N 1
ATOM 1778 C CA . GLY A 1 231 ? -0.151 -3.114 -25.977 1.00 76.75 231 GLY A CA 1
ATOM 1779 C C . GLY A 1 231 ? -0.231 -2.534 -24.556 1.00 76.75 231 GLY A C 1
ATOM 1780 O O . GLY A 1 231 ? -0.980 -2.993 -23.689 1.00 76.75 231 GLY A O 1
ATOM 1781 N N . ALA A 1 232 ? 0.533 -1.475 -24.276 1.00 78.25 232 ALA A N 1
ATOM 1782 C CA . ALA A 1 232 ? 0.510 -0.805 -22.972 1.00 78.25 232 ALA A CA 1
ATOM 1783 C C . ALA A 1 232 ? -0.771 0.041 -22.778 1.00 78.25 232 ALA A C 1
ATOM 1785 O O . ALA A 1 232 ? -1.206 0.733 -23.704 1.00 78.25 232 ALA A O 1
ATOM 1786 N N . PRO A 1 233 ? -1.395 0.040 -21.583 1.00 77.56 233 PRO A N 1
ATOM 1787 C CA . PRO A 1 233 ? -2.548 0.888 -21.311 1.00 77.56 233 PRO A CA 1
ATOM 1788 C C . PRO A 1 233 ? -2.151 2.371 -21.387 1.00 77.56 233 PRO A C 1
ATOM 1790 O O . PRO A 1 233 ? -1.187 2.812 -20.759 1.00 77.56 233 PRO A O 1
ATOM 1793 N N . LYS A 1 234 ? -2.923 3.176 -22.127 1.00 74.38 234 LYS A N 1
ATOM 1794 C CA . LYS A 1 234 ? -2.713 4.630 -22.201 1.00 74.38 234 LYS A CA 1
ATOM 1795 C C . LYS A 1 234 ? -3.119 5.276 -20.875 1.00 74.38 234 LYS A C 1
ATOM 1797 O O . LYS A 1 234 ? -4.302 5.480 -20.612 1.00 74.38 234 LYS A O 1
ATOM 1802 N N . ARG A 1 235 ? -2.142 5.627 -20.038 1.00 73.31 235 ARG A N 1
ATOM 1803 C CA . ARG A 1 235 ? -2.393 6.287 -18.749 1.00 73.31 235 ARG A CA 1
ATOM 1804 C C . ARG A 1 235 ? -2.484 7.801 -18.915 1.00 73.31 235 ARG A C 1
ATOM 1806 O O . ARG A 1 235 ? -1.577 8.437 -19.446 1.00 73.31 235 ARG A O 1
ATOM 1813 N N . ARG A 1 236 ? -3.565 8.391 -18.408 1.00 71.50 236 ARG A N 1
ATOM 1814 C CA . ARG A 1 236 ? -3.693 9.839 -18.208 1.00 71.50 236 ARG A CA 1
ATOM 1815 C C . ARG A 1 236 ? -4.076 10.079 -16.757 1.00 71.50 236 ARG A C 1
ATOM 1817 O O . ARG A 1 236 ? -5.010 9.449 -16.267 1.00 71.50 236 ARG A O 1
ATOM 1824 N N . LEU A 1 237 ? -3.370 10.986 -16.080 1.00 77.81 237 LEU A N 1
ATOM 1825 C CA . LEU A 1 237 ? -3.834 11.488 -14.786 1.00 77.81 237 LEU A CA 1
ATOM 1826 C C . LEU A 1 237 ? -5.266 12.001 -14.945 1.00 77.81 237 LEU A C 1
ATOM 1828 O O . LEU A 1 237 ? -5.569 12.720 -15.904 1.00 77.81 237 LEU A O 1
ATOM 1832 N N . SER A 1 238 ? -6.115 11.678 -13.972 1.00 80.12 238 SER A N 1
ATOM 1833 C CA . SER A 1 238 ? -7.445 12.270 -13.876 1.00 80.12 238 SER A CA 1
ATOM 1834 C C . SER A 1 238 ? -7.348 13.798 -13.823 1.00 80.12 238 SER A C 1
ATOM 1836 O O . SER A 1 238 ? -6.331 14.361 -13.401 1.00 80.12 238 SER A O 1
ATOM 1838 N N . LEU A 1 239 ? -8.416 14.492 -14.223 1.00 80.44 239 LEU A N 1
ATOM 1839 C CA . LEU A 1 239 ? -8.456 15.956 -14.189 1.00 80.44 239 LEU A CA 1
ATOM 1840 C C . LEU A 1 239 ? -8.138 16.496 -12.784 1.00 80.44 239 LEU A C 1
ATOM 1842 O O . LEU A 1 239 ? -7.324 17.403 -12.638 1.00 80.44 239 LEU A O 1
ATOM 1846 N N . THR A 1 240 ? -8.698 15.871 -11.745 1.00 81.38 240 THR A N 1
ATOM 1847 C CA . THR A 1 240 ? -8.417 16.198 -10.339 1.00 81.38 240 THR A CA 1
ATOM 1848 C C . THR A 1 240 ? -6.959 15.934 -9.961 1.00 81.38 240 THR A C 1
ATOM 1850 O O . THR A 1 240 ? -6.345 16.751 -9.275 1.00 81.38 240 THR A O 1
ATOM 1853 N N . GLY A 1 241 ? -6.370 14.844 -10.458 1.00 83.38 241 GLY A N 1
ATOM 1854 C CA . GLY A 1 241 ? -4.949 14.547 -10.303 1.00 83.38 241 GLY A CA 1
ATOM 1855 C C . GLY A 1 241 ? -4.061 15.620 -10.936 1.00 83.38 241 GLY A C 1
ATOM 1856 O O . GLY A 1 241 ? -3.126 16.094 -10.292 1.00 83.38 241 GLY A O 1
ATOM 1857 N N . ARG A 1 242 ? -4.390 16.082 -12.149 1.00 86.25 242 ARG A N 1
ATOM 1858 C CA . ARG A 1 242 ? -3.668 17.171 -12.834 1.00 86.25 242 ARG A CA 1
ATOM 1859 C C . ARG A 1 242 ? -3.787 18.497 -12.087 1.00 86.25 242 ARG A C 1
ATOM 1861 O O . ARG A 1 242 ? -2.772 19.145 -11.853 1.00 86.25 242 ARG A O 1
ATOM 1868 N N . ILE A 1 243 ? -4.998 18.866 -11.666 1.00 86.56 243 ILE A N 1
ATOM 1869 C CA . ILE A 1 243 ? -5.245 20.084 -10.876 1.00 86.56 243 ILE A CA 1
ATOM 1870 C C . ILE A 1 243 ? -4.441 20.045 -9.575 1.00 86.56 243 ILE A C 1
ATOM 1872 O O . ILE A 1 243 ? -3.858 21.053 -9.186 1.00 86.56 243 ILE A O 1
ATOM 1876 N N . SER A 1 244 ? -4.341 18.875 -8.933 1.00 88.94 244 SER A N 1
ATOM 1877 C CA . SER A 1 244 ? -3.588 18.733 -7.685 1.00 88.94 244 SER A CA 1
ATOM 1878 C C . SER A 1 244 ? -2.104 19.080 -7.819 1.00 88.94 244 SER A C 1
ATOM 1880 O O . SER A 1 244 ? -1.504 19.463 -6.823 1.00 88.94 244 SER A O 1
ATOM 1882 N N . LEU A 1 245 ? -1.529 18.984 -9.027 1.00 86.81 245 LEU A N 1
ATOM 1883 C CA . LEU A 1 245 ? -0.127 19.289 -9.330 1.00 86.81 245 LEU A CA 1
ATOM 1884 C C . LEU A 1 245 ? 0.116 20.772 -9.673 1.00 86.81 245 LEU A C 1
ATOM 1886 O O . LEU A 1 245 ? 1.266 21.154 -9.883 1.00 86.81 245 LEU A O 1
ATOM 1890 N N . LEU A 1 246 ? -0.917 21.621 -9.705 1.00 89.44 246 LEU A N 1
ATOM 1891 C CA . LEU A 1 246 ? -0.763 23.064 -9.922 1.00 89.44 246 LEU A CA 1
ATOM 1892 C C . LEU A 1 246 ? -0.200 23.766 -8.671 1.00 89.44 246 LEU A C 1
ATOM 1894 O O . LEU A 1 246 ? -0.506 23.341 -7.553 1.00 89.44 246 LEU A O 1
ATOM 1898 N N . PRO A 1 247 ? 0.584 24.857 -8.811 1.00 88.00 247 PRO A N 1
ATOM 1899 C CA . PRO A 1 247 ? 1.281 25.495 -7.688 1.00 88.00 247 PRO A CA 1
ATOM 1900 C C . PRO A 1 247 ? 0.385 25.853 -6.490 1.00 88.00 247 PRO A C 1
ATOM 1902 O O . PRO A 1 247 ? 0.719 25.502 -5.357 1.00 88.00 247 PRO A O 1
ATOM 1905 N N . GLY A 1 248 ? -0.773 26.479 -6.732 1.00 89.00 248 GLY A N 1
ATOM 1906 C CA . GLY A 1 248 ? -1.711 26.870 -5.671 1.00 89.00 248 GLY A CA 1
ATOM 1907 C C . GLY A 1 248 ? -2.353 25.673 -4.959 1.00 89.00 248 GLY A C 1
ATOM 1908 O O . GLY A 1 248 ? -2.350 25.601 -3.730 1.00 89.00 248 GLY A O 1
ATOM 1909 N N . ALA A 1 249 ? -2.830 24.684 -5.724 1.00 89.62 249 ALA A N 1
ATOM 1910 C CA . ALA A 1 249 ? -3.427 23.466 -5.174 1.00 89.62 249 ALA A CA 1
ATOM 1911 C C . ALA A 1 249 ? -2.414 22.662 -4.345 1.00 89.62 249 ALA A C 1
ATOM 1913 O O . ALA A 1 249 ? -2.721 22.239 -3.231 1.00 89.62 249 ALA A O 1
ATOM 1914 N N . ARG A 1 250 ? -1.181 22.512 -4.844 1.00 91.31 250 ARG A N 1
ATOM 1915 C CA . ARG A 1 250 ? -0.068 21.875 -4.123 1.00 91.31 250 ARG A CA 1
ATOM 1916 C C . ARG A 1 250 ? 0.193 22.528 -2.778 1.00 91.31 250 ARG A C 1
ATOM 1918 O O . ARG A 1 250 ? 0.308 21.825 -1.779 1.00 91.31 250 ARG A O 1
ATOM 1925 N N . HIS A 1 251 ? 0.298 23.856 -2.753 1.00 89.69 251 HIS A N 1
ATOM 1926 C CA . HIS A 1 251 ? 0.560 24.594 -1.521 1.00 89.69 251 HIS A CA 1
ATOM 1927 C C . HIS A 1 251 ? -0.554 24.359 -0.491 1.00 89.69 251 HIS A C 1
ATOM 1929 O O . HIS A 1 251 ? -0.275 24.028 0.664 1.00 89.69 251 HIS A O 1
ATOM 1935 N N . PHE A 1 252 ? -1.815 24.426 -0.928 1.00 93.06 252 PHE A N 1
ATOM 1936 C CA . PHE A 1 252 ? -2.968 24.152 -0.074 1.00 93.06 252 PHE A CA 1
ATOM 1937 C C . PHE A 1 252 ? -2.978 22.711 0.463 1.00 93.06 252 PHE A C 1
ATOM 1939 O O . PHE A 1 252 ? -3.085 22.504 1.674 1.00 93.06 252 PHE A O 1
ATOM 1946 N N . ILE A 1 253 ? -2.799 21.712 -0.411 1.00 93.19 253 ILE A N 1
ATOM 1947 C CA . ILE A 1 253 ? -2.733 20.294 -0.019 1.00 93.19 253 ILE A CA 1
ATOM 1948 C C . ILE A 1 253 ? -1.585 20.077 0.971 1.00 93.19 253 ILE A C 1
ATOM 1950 O O . ILE A 1 253 ? -1.763 19.391 1.975 1.00 93.19 253 ILE A O 1
ATOM 1954 N N . ALA A 1 254 ? -0.418 20.680 0.730 1.00 91.69 254 ALA A N 1
ATOM 1955 C CA . ALA A 1 254 ? 0.744 20.529 1.597 1.00 91.69 254 ALA A CA 1
ATOM 1956 C C . ALA A 1 254 ? 0.449 21.064 2.998 1.00 91.69 254 ALA A C 1
ATOM 1958 O O . ALA A 1 254 ? 0.757 20.389 3.976 1.00 91.69 254 ALA A O 1
ATOM 1959 N N . SER A 1 255 ? -0.182 22.237 3.098 1.00 93.06 255 SER A N 1
ATOM 1960 C CA . SER A 1 255 ? -0.582 22.832 4.376 1.00 93.06 255 SER A CA 1
ATOM 1961 C C . SER A 1 255 ? -1.561 21.933 5.143 1.00 93.06 255 SER A C 1
ATOM 1963 O O . SER A 1 255 ? -1.317 21.594 6.304 1.00 93.06 255 SER A O 1
ATOM 1965 N N . GLN A 1 256 ? -2.614 21.447 4.476 1.00 95.00 256 GLN A N 1
ATOM 1966 C CA . GLN A 1 256 ? -3.616 20.566 5.090 1.00 95.00 256 GLN A CA 1
ATOM 1967 C C . GLN A 1 256 ? -3.016 19.234 5.556 1.00 95.00 256 GLN A C 1
ATOM 1969 O O . GLN A 1 256 ? -3.241 18.809 6.692 1.00 95.00 256 GLN A O 1
ATOM 1974 N N . VAL A 1 257 ? -2.216 18.583 4.706 1.00 94.12 257 VAL A N 1
ATOM 1975 C CA . VAL A 1 257 ? -1.592 17.297 5.041 1.00 94.12 257 VAL A CA 1
ATOM 1976 C C . VAL A 1 257 ? -0.554 17.474 6.149 1.00 94.12 257 VAL A C 1
ATOM 1978 O O . VAL A 1 257 ? -0.571 16.698 7.100 1.00 94.12 257 VAL A O 1
ATOM 1981 N N . LYS A 1 258 ? 0.291 18.516 6.105 1.00 94.56 258 LYS A N 1
ATOM 1982 C CA . LYS A 1 258 ? 1.244 18.815 7.191 1.00 94.56 258 LYS A CA 1
ATOM 1983 C C . LYS A 1 258 ? 0.530 19.048 8.518 1.00 94.56 258 LYS A C 1
ATOM 1985 O O . LYS A 1 258 ? 0.949 18.480 9.522 1.00 94.56 258 LYS A O 1
ATOM 1990 N N . LYS A 1 259 ? -0.567 19.813 8.528 1.00 94.25 259 LYS A N 1
ATOM 1991 C CA . LYS A 1 259 ? -1.381 20.031 9.733 1.00 94.25 259 LYS A CA 1
ATOM 1992 C C . LYS A 1 259 ? -1.919 18.710 10.284 1.00 94.25 259 LYS A C 1
ATOM 1994 O O . LYS A 1 259 ? -1.737 18.427 11.462 1.00 94.25 259 LYS A O 1
ATOM 1999 N N . ALA A 1 260 ? -2.515 17.875 9.431 1.00 94.06 260 ALA A N 1
ATOM 2000 C CA . ALA A 1 260 ? -3.039 16.570 9.835 1.00 94.06 260 ALA A CA 1
ATOM 2001 C C . ALA A 1 260 ? -1.945 15.630 10.371 1.00 94.06 260 ALA A C 1
ATOM 2003 O O . ALA A 1 260 ? -2.175 14.915 11.349 1.00 94.06 260 ALA A O 1
ATOM 2004 N N . VAL A 1 261 ? -0.758 15.645 9.754 1.00 94.06 261 VAL A N 1
ATOM 2005 C CA . VAL A 1 261 ? 0.415 14.905 10.230 1.00 94.06 261 VAL A CA 1
ATOM 2006 C C . VAL A 1 261 ? 0.829 15.416 11.603 1.00 94.06 261 VAL A C 1
ATOM 2008 O O . VAL A 1 261 ? 0.841 14.620 12.531 1.00 94.06 261 VAL A O 1
ATOM 2011 N N . LEU A 1 262 ? 1.071 16.720 11.771 1.00 94.69 262 LEU A N 1
ATOM 2012 C CA . LEU A 1 262 ? 1.472 17.316 13.052 1.00 94.69 262 LEU A CA 1
ATOM 2013 C C . LEU A 1 262 ? 0.476 17.016 14.173 1.00 94.69 262 LEU A C 1
ATOM 2015 O O . LEU A 1 262 ? 0.885 16.656 15.271 1.00 94.69 262 LEU A O 1
ATOM 2019 N N . THR A 1 263 ? -0.828 17.099 13.900 1.00 95.56 263 THR A N 1
ATOM 2020 C CA . THR A 1 263 ? -1.859 16.762 14.890 1.00 95.56 263 THR A CA 1
ATOM 2021 C C . THR A 1 263 ? -1.781 15.296 15.327 1.00 95.56 263 THR A C 1
ATOM 2023 O O . THR A 1 263 ? -1.947 15.006 16.510 1.00 95.56 263 THR A O 1
ATOM 2026 N N . LYS A 1 264 ? -1.518 14.361 14.404 1.00 92.00 264 LYS A N 1
ATOM 2027 C CA . LYS A 1 264 ? -1.456 12.923 14.716 1.00 92.00 264 LYS A CA 1
ATOM 2028 C C . LYS A 1 264 ? -0.122 12.485 15.313 1.00 92.00 264 LYS A C 1
ATOM 2030 O O . LYS A 1 264 ? -0.110 11.664 16.221 1.00 92.00 264 LYS A O 1
ATOM 2035 N N . THR A 1 265 ? 0.985 13.005 14.794 1.00 91.75 265 THR A N 1
ATOM 2036 C CA . THR A 1 265 ? 2.347 12.612 15.182 1.00 91.75 265 THR A CA 1
ATOM 2037 C C . THR A 1 265 ? 2.902 13.459 16.319 1.00 91.75 265 THR A C 1
ATOM 2039 O O . THR A 1 265 ? 3.962 13.136 16.849 1.00 91.75 265 THR A O 1
ATOM 2042 N N . ARG A 1 266 ? 2.223 14.561 16.672 1.00 92.38 266 ARG A N 1
ATOM 2043 C CA . ARG A 1 266 ? 2.682 15.572 17.638 1.00 92.38 266 ARG A CA 1
ATOM 2044 C C . ARG A 1 266 ? 4.068 16.140 17.301 1.00 92.38 266 ARG A C 1
ATOM 2046 O O . ARG A 1 266 ? 4.773 16.604 18.184 1.00 92.38 266 ARG A O 1
ATOM 2053 N N . GLY A 1 267 ? 4.475 16.062 16.030 1.00 89.12 267 GLY A N 1
ATOM 2054 C CA . GLY A 1 267 ? 5.796 16.497 15.567 1.00 89.12 267 GLY A CA 1
ATOM 2055 C C . GLY A 1 267 ? 6.965 15.580 15.954 1.00 89.12 267 GLY A C 1
ATOM 2056 O O . GLY A 1 267 ? 8.097 15.901 15.620 1.00 89.12 267 GLY A O 1
ATOM 2057 N N . LEU A 1 268 ? 6.716 14.436 16.602 1.00 92.00 268 LEU A N 1
ATOM 2058 C CA . LEU A 1 268 ? 7.773 13.533 17.085 1.00 92.00 268 LEU A CA 1
ATOM 2059 C C . LEU A 1 268 ? 8.375 12.645 15.985 1.00 92.00 268 LEU A C 1
ATOM 2061 O O . LEU A 1 268 ? 9.466 12.110 16.152 1.00 92.00 268 LEU A O 1
ATOM 2065 N N . TYR A 1 269 ? 7.661 12.489 14.867 1.00 94.00 269 TYR A N 1
ATOM 2066 C CA . TYR A 1 269 ? 8.059 11.651 13.738 1.00 94.00 269 TYR A CA 1
ATOM 2067 C C . TYR A 1 269 ? 8.389 12.529 12.527 1.00 94.00 269 TYR A C 1
ATOM 2069 O O . TYR A 1 269 ? 7.497 13.149 11.939 1.00 94.00 269 TYR A O 1
ATOM 2077 N N . GLN A 1 270 ? 9.665 12.564 12.142 1.00 95.12 270 GLN A N 1
ATOM 2078 C CA . GLN A 1 270 ? 10.195 13.421 11.077 1.00 95.12 270 GLN A CA 1
ATOM 2079 C C . GLN A 1 270 ? 9.828 12.896 9.682 1.00 95.12 270 GLN A C 1
ATOM 2081 O O . GLN A 1 270 ? 9.473 13.678 8.797 1.00 95.12 270 GLN A O 1
ATOM 2086 N N . ALA A 1 271 ? 9.854 11.573 9.489 1.00 96.62 271 ALA A N 1
ATOM 2087 C CA . ALA A 1 271 ? 9.669 10.948 8.180 1.00 96.62 271 ALA A CA 1
ATOM 2088 C C . ALA A 1 271 ? 8.325 11.279 7.507 1.00 96.62 271 ALA A C 1
ATOM 2090 O O . ALA A 1 271 ? 8.341 11.661 6.338 1.00 96.62 271 ALA A O 1
ATOM 2091 N N . PRO A 1 272 ? 7.165 11.257 8.200 1.00 96.81 272 PRO A N 1
ATOM 2092 C CA . PRO A 1 272 ? 5.895 11.674 7.603 1.00 96.81 272 PRO A CA 1
ATOM 2093 C C . PRO A 1 272 ? 5.890 13.124 7.098 1.00 96.81 272 PRO A C 1
ATOM 2095 O O . PRO A 1 272 ? 5.307 13.407 6.055 1.00 96.81 272 PRO A O 1
ATOM 2098 N N . LEU A 1 273 ? 6.546 14.054 7.802 1.00 95.81 273 LEU A N 1
ATOM 2099 C CA . LEU A 1 273 ? 6.643 15.453 7.365 1.00 95.81 273 LEU A CA 1
ATOM 2100 C C . LEU A 1 273 ? 7.589 15.599 6.174 1.00 95.81 273 LEU A C 1
ATOM 2102 O O . LEU A 1 273 ? 7.261 16.295 5.207 1.00 95.81 273 LEU A O 1
ATOM 2106 N N . ARG A 1 274 ? 8.729 14.901 6.222 1.00 96.94 274 ARG A N 1
ATOM 2107 C CA . ARG A 1 274 ? 9.700 14.875 5.127 1.00 96.94 274 ARG A CA 1
ATOM 2108 C C . ARG A 1 274 ? 9.095 14.262 3.867 1.00 96.94 274 ARG A C 1
ATOM 2110 O O . ARG A 1 274 ? 9.246 14.833 2.792 1.00 96.94 274 ARG A O 1
ATOM 2117 N N . ALA A 1 275 ? 8.314 13.191 4.000 1.00 97.38 275 ALA A N 1
ATOM 2118 C CA . ALA A 1 275 ? 7.572 12.568 2.908 1.00 97.38 275 ALA A CA 1
ATOM 2119 C C . ALA A 1 275 ? 6.652 13.559 2.186 1.00 97.38 275 ALA A C 1
ATOM 2121 O O . ALA A 1 275 ? 6.620 13.579 0.955 1.00 97.38 275 ALA A O 1
ATOM 2122 N N . VAL A 1 276 ? 5.930 14.411 2.928 1.00 96.75 276 VAL A N 1
ATOM 2123 C CA . VAL A 1 276 ? 5.080 15.449 2.322 1.00 96.75 276 VAL A CA 1
ATOM 2124 C C . VAL A 1 276 ? 5.923 16.422 1.506 1.00 96.75 276 VAL A C 1
ATOM 2126 O O . VAL A 1 276 ? 5.573 16.728 0.370 1.00 96.75 276 VAL A O 1
ATOM 2129 N N . GLU A 1 277 ? 7.038 16.903 2.054 1.00 96.12 277 GLU A N 1
ATOM 2130 C CA . GLU A 1 277 ? 7.907 17.849 1.352 1.00 96.12 277 GLU A CA 1
ATOM 2131 C C . GLU A 1 277 ? 8.526 17.244 0.084 1.00 96.12 277 GLU A C 1
ATOM 2133 O O . GLU A 1 277 ? 8.437 17.842 -0.992 1.00 96.12 277 GLU A O 1
ATOM 2138 N N . VAL A 1 278 ? 9.104 16.047 0.197 1.00 97.25 278 VAL A N 1
ATOM 2139 C CA . VAL A 1 278 ? 9.744 15.323 -0.909 1.00 97.25 278 VAL A CA 1
ATOM 2140 C C . VAL A 1 278 ? 8.734 15.053 -2.012 1.00 97.25 278 VAL A C 1
ATOM 2142 O O . VAL A 1 278 ? 8.968 15.449 -3.148 1.00 97.25 278 VAL A O 1
ATOM 2145 N N . THR A 1 279 ? 7.573 14.482 -1.681 1.00 97.12 279 THR A N 1
ATOM 2146 C CA . THR A 1 279 ? 6.521 14.171 -2.663 1.00 97.12 279 THR A CA 1
ATOM 2147 C C . THR A 1 279 ? 6.035 15.439 -3.374 1.00 97.12 279 THR A C 1
ATOM 2149 O O . THR A 1 279 ? 5.853 15.458 -4.595 1.00 97.12 279 THR A O 1
ATOM 2152 N N . MET A 1 280 ? 5.874 16.545 -2.639 1.00 94.56 280 MET A N 1
ATOM 2153 C CA . MET A 1 280 ? 5.495 17.829 -3.231 1.00 94.56 280 MET A CA 1
ATOM 2154 C C . MET A 1 280 ? 6.558 18.349 -4.195 1.00 94.56 280 MET A C 1
ATOM 2156 O O . MET A 1 280 ? 6.224 18.821 -5.275 1.00 94.56 280 MET A O 1
ATOM 2160 N N . ARG A 1 281 ? 7.844 18.274 -3.859 1.00 95.62 281 ARG A N 1
ATOM 2161 C CA . ARG A 1 281 ? 8.905 18.807 -4.726 1.00 95.62 281 ARG A CA 1
ATOM 2162 C C . ARG A 1 281 ? 9.195 17.881 -5.912 1.00 95.62 281 ARG A C 1
ATOM 2164 O O . ARG A 1 281 ? 9.203 18.338 -7.053 1.00 95.62 281 ARG A O 1
ATOM 2171 N N . ALA A 1 282 ? 9.361 16.588 -5.656 1.00 95.88 282 ALA A N 1
ATOM 2172 C CA . ALA A 1 282 ? 9.745 15.578 -6.639 1.00 95.88 282 ALA A CA 1
ATOM 2173 C C . ALA A 1 282 ? 8.660 15.323 -7.703 1.00 95.88 282 ALA A C 1
ATOM 2175 O O . ALA A 1 282 ? 8.973 15.101 -8.876 1.00 95.88 282 ALA A O 1
ATOM 2176 N N . SER A 1 283 ? 7.376 15.437 -7.341 1.00 93.81 283 SER A N 1
ATOM 2177 C CA . SER A 1 283 ? 6.257 15.208 -8.272 1.00 93.81 283 SER A CA 1
ATOM 2178 C C . SER A 1 283 ? 6.293 16.082 -9.530 1.00 93.81 283 SER A C 1
ATOM 2180 O O . SER A 1 283 ? 5.880 15.607 -10.587 1.00 93.81 283 SER A O 1
ATOM 2182 N N . VAL A 1 284 ? 6.832 17.305 -9.447 1.00 93.94 284 VAL A N 1
ATOM 2183 C CA . VAL A 1 284 ? 6.889 18.269 -10.568 1.00 93.94 284 VAL A CA 1
ATOM 2184 C C . VAL A 1 284 ? 8.303 18.571 -11.066 1.00 93.94 284 VAL A C 1
ATOM 2186 O O . VAL A 1 284 ? 8.455 19.240 -12.082 1.00 93.94 284 VAL A O 1
ATOM 2189 N N . ALA A 1 285 ? 9.339 18.118 -10.361 1.00 95.69 285 ALA A N 1
ATOM 2190 C CA . ALA A 1 285 ? 10.720 18.336 -10.778 1.00 95.69 285 ALA A CA 1
ATOM 2191 C C . ALA A 1 285 ? 11.085 17.444 -11.984 1.00 95.69 285 ALA A C 1
ATOM 2193 O O . ALA A 1 285 ? 10.559 16.337 -12.104 1.00 95.69 285 ALA A O 1
ATOM 2194 N N . PRO A 1 286 ? 12.026 17.844 -12.855 1.00 96.88 286 PRO A N 1
ATOM 2195 C CA . PRO A 1 286 ? 12.616 16.925 -13.829 1.00 96.88 286 PRO A CA 1
ATOM 2196 C C . PRO A 1 286 ? 13.132 15.651 -13.148 1.00 96.88 286 PRO A C 1
ATOM 2198 O O . PRO A 1 286 ? 13.587 15.711 -12.005 1.00 96.88 286 PRO A O 1
ATOM 2201 N N . LEU A 1 287 ? 13.058 14.499 -13.826 1.00 95.25 287 LEU A N 1
ATOM 2202 C CA . LEU A 1 287 ? 13.349 13.198 -13.206 1.00 95.25 287 LEU A CA 1
ATOM 2203 C C . LEU A 1 287 ? 14.715 13.153 -12.486 1.00 95.25 287 LEU A C 1
ATOM 2205 O O . LEU A 1 287 ? 14.710 12.762 -11.321 1.00 95.25 287 LEU A O 1
ATOM 2209 N N . PRO A 1 288 ? 15.842 13.620 -13.069 1.00 97.25 288 PRO A N 1
ATOM 2210 C CA . PRO A 1 288 ? 17.127 13.637 -12.361 1.00 97.25 288 PRO A CA 1
ATOM 2211 C C . PRO A 1 288 ? 17.072 14.440 -11.057 1.00 97.25 288 PRO A C 1
ATOM 2213 O O . PRO A 1 288 ? 17.500 13.969 -10.006 1.00 97.25 288 PRO A O 1
ATOM 2216 N N . LYS A 1 289 ? 16.434 15.618 -11.090 1.00 98.12 289 LYS A N 1
ATOM 2217 C CA . LYS A 1 289 ? 16.291 16.462 -9.902 1.00 98.12 289 LYS A CA 1
ATOM 2218 C C . LYS A 1 289 ? 15.377 15.838 -8.848 1.00 98.12 289 LYS A C 1
ATOM 2220 O O . LYS A 1 289 ? 15.614 15.995 -7.655 1.00 98.12 289 LYS A O 1
ATOM 2225 N N . ALA A 1 290 ? 14.332 15.138 -9.277 1.00 97.75 290 ALA A N 1
ATOM 2226 C CA . ALA A 1 290 ? 13.432 14.417 -8.387 1.00 97.75 290 ALA A CA 1
ATOM 2227 C C . ALA A 1 290 ? 14.165 13.291 -7.632 1.00 97.75 290 ALA A C 1
ATOM 2229 O O . ALA A 1 290 ? 14.016 13.186 -6.416 1.00 97.75 290 ALA A O 1
ATOM 2230 N N . MET A 1 291 ? 15.022 12.530 -8.325 1.00 97.62 291 MET A N 1
ATOM 2231 C CA . MET A 1 291 ? 15.865 11.491 -7.716 1.00 97.62 291 MET A CA 1
ATOM 2232 C C . MET A 1 291 ? 16.843 12.072 -6.680 1.00 97.62 291 MET A C 1
ATOM 2234 O O . MET A 1 291 ? 16.989 11.520 -5.590 1.00 97.62 291 MET A O 1
ATOM 2238 N N . GLU A 1 292 ? 17.464 13.224 -6.968 1.00 97.12 292 GLU A N 1
ATOM 2239 C CA . GLU A 1 292 ? 18.313 13.929 -5.993 1.00 97.12 292 GLU A CA 1
ATOM 2240 C C . GLU A 1 292 ? 17.545 14.339 -4.731 1.00 97.12 292 GLU A C 1
ATOM 2242 O O . GLU A 1 292 ? 18.048 1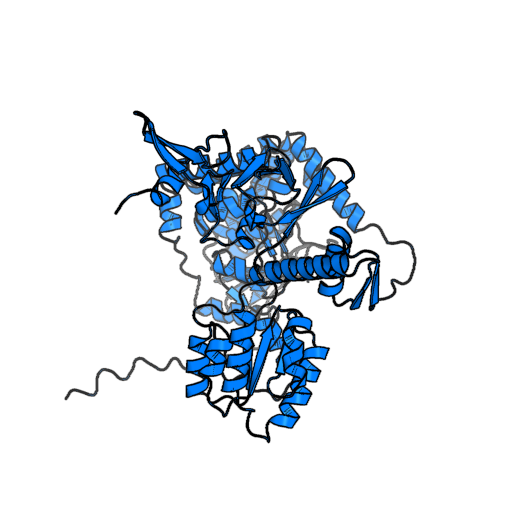4.165 -3.623 1.00 97.12 292 GLU A O 1
ATOM 2247 N N . ILE A 1 293 ? 16.328 14.879 -4.886 1.00 97.62 293 ILE A N 1
ATOM 2248 C CA . ILE A 1 293 ? 15.483 15.294 -3.754 1.00 97.62 293 ILE A CA 1
ATOM 2249 C C . ILE A 1 293 ? 15.157 14.092 -2.859 1.00 97.62 293 ILE A C 1
ATOM 2251 O O . ILE A 1 293 ? 15.225 14.211 -1.636 1.00 97.62 293 ILE A O 1
ATOM 2255 N N . GLU A 1 294 ? 14.814 12.950 -3.455 1.00 96.94 294 GLU A N 1
ATOM 2256 C CA . GLU A 1 294 ? 14.560 11.709 -2.718 1.00 96.94 294 GLU A CA 1
ATOM 2257 C C . GLU A 1 294 ? 15.810 11.205 -1.983 1.00 96.94 294 GLU A C 1
ATOM 2259 O O . GLU A 1 294 ? 15.743 10.907 -0.791 1.00 96.94 294 GLU A O 1
ATOM 2264 N N . ARG A 1 295 ? 16.966 11.174 -2.661 1.00 94.19 295 ARG A N 1
ATOM 2265 C CA . ARG A 1 295 ? 18.237 10.707 -2.086 1.00 94.19 295 ARG A CA 1
ATOM 2266 C C . ARG A 1 295 ? 18.677 11.566 -0.898 1.00 94.19 295 ARG A C 1
ATOM 2268 O O . ARG A 1 295 ? 19.031 11.020 0.143 1.00 94.19 295 ARG A O 1
ATOM 2275 N N . HIS A 1 296 ? 18.597 12.894 -1.013 1.00 93.75 296 HIS A N 1
ATOM 2276 C CA . HIS A 1 296 ? 18.940 13.795 0.095 1.00 93.75 296 HIS A CA 1
ATOM 2277 C C . HIS A 1 296 ? 18.007 13.613 1.298 1.00 93.75 296 HIS A C 1
ATOM 2279 O O . HIS A 1 296 ? 18.451 13.645 2.440 1.00 93.75 296 HIS A O 1
ATOM 2285 N N . ALA A 1 297 ? 16.717 13.359 1.069 1.00 94.12 297 ALA A N 1
ATOM 2286 C CA . ALA A 1 297 ? 15.788 13.138 2.171 1.00 94.12 297 ALA A CA 1
ATOM 2287 C C . ALA A 1 297 ? 16.108 11.883 2.992 1.00 94.12 297 ALA A C 1
ATOM 2289 O O . ALA A 1 297 ? 15.894 11.886 4.203 1.00 94.12 297 ALA A O 1
ATOM 2290 N N . ILE A 1 298 ? 16.633 10.832 2.359 1.00 90.56 298 ILE A N 1
ATOM 2291 C CA . ILE A 1 298 ? 17.111 9.647 3.076 1.00 90.56 298 ILE A CA 1
ATOM 2292 C C . ILE A 1 298 ? 18.310 9.981 3.957 1.00 90.56 298 ILE A C 1
ATOM 2294 O O . ILE A 1 298 ? 18.336 9.536 5.099 1.00 90.56 298 ILE A O 1
ATOM 2298 N N . GLN A 1 299 ? 19.268 10.775 3.471 1.00 87.50 299 GLN A N 1
ATOM 2299 C CA . GLN A 1 299 ? 20.437 11.175 4.265 1.00 87.50 299 GLN A CA 1
ATOM 2300 C C . GLN A 1 299 ? 20.020 11.913 5.540 1.00 87.50 299 GLN A C 1
ATOM 2302 O O . GLN A 1 299 ? 20.493 11.578 6.625 1.00 87.50 299 GLN A O 1
ATOM 2307 N N . ASP A 1 300 ? 19.081 12.857 5.413 1.00 89.44 300 ASP A N 1
ATOM 2308 C CA . ASP A 1 300 ? 18.560 13.620 6.549 1.00 89.44 300 ASP A CA 1
ATOM 2309 C C . ASP A 1 300 ? 17.891 12.706 7.586 1.00 89.44 300 ASP A C 1
ATOM 2311 O O . ASP A 1 300 ? 18.058 12.884 8.791 1.00 89.44 300 ASP A O 1
ATOM 2315 N N . LEU A 1 301 ? 17.108 11.727 7.119 1.00 92.69 301 LEU A N 1
ATOM 2316 C CA . LEU A 1 301 ? 16.313 10.855 7.983 1.00 92.69 301 LEU A CA 1
ATOM 2317 C C . LEU A 1 301 ? 17.135 9.732 8.612 1.00 92.69 301 LEU A C 1
ATOM 2319 O O . LEU A 1 301 ? 16.939 9.434 9.789 1.00 92.69 301 LEU A O 1
ATOM 2323 N N . ALA A 1 302 ? 18.071 9.141 7.871 1.00 88.31 302 ALA A N 1
ATOM 2324 C CA . ALA A 1 302 ? 18.901 8.033 8.336 1.00 88.31 302 ALA A CA 1
ATOM 2325 C C . ALA A 1 302 ? 19.754 8.403 9.560 1.00 88.31 302 ALA A C 1
ATOM 2327 O O . ALA A 1 302 ? 20.057 7.542 10.378 1.00 88.31 302 ALA A O 1
ATOM 2328 N N . LEU A 1 303 ? 20.088 9.687 9.717 1.00 86.56 303 LEU A N 1
ATOM 2329 C CA . LEU A 1 303 ? 20.827 10.215 10.867 1.00 86.56 303 LEU A CA 1
ATOM 2330 C C . LEU A 1 303 ? 19.954 10.479 12.104 1.00 86.56 303 LEU A C 1
ATOM 2332 O O . LEU A 1 303 ? 20.471 10.833 13.162 1.00 86.56 303 LEU A O 1
ATOM 2336 N N . THR A 1 304 ? 18.631 10.341 12.000 1.00 90.50 304 THR A N 1
ATOM 2337 C CA . THR A 1 304 ? 17.731 10.645 13.119 1.00 90.50 304 THR A CA 1
ATOM 2338 C C . THR A 1 304 ? 17.617 9.468 14.097 1.00 90.50 304 THR A C 1
ATOM 2340 O O . THR A 1 304 ? 17.405 8.330 13.667 1.00 90.50 304 THR A O 1
ATOM 2343 N N . PRO A 1 305 ? 17.620 9.718 15.423 1.00 90.44 305 PRO A N 1
ATOM 2344 C CA . PRO A 1 305 ? 17.391 8.666 16.419 1.00 90.44 305 PRO A CA 1
ATOM 2345 C C . PRO A 1 305 ? 16.050 7.941 16.240 1.00 90.44 305 PRO A C 1
ATOM 2347 O O . PRO A 1 305 ? 15.950 6.738 16.463 1.00 90.44 305 PRO A O 1
ATOM 2350 N N . ALA A 1 306 ? 15.013 8.664 15.797 1.00 92.12 306 ALA A N 1
ATOM 2351 C CA . ALA A 1 306 ? 13.690 8.096 15.553 1.00 92.12 306 ALA A CA 1
ATOM 2352 C C . ALA A 1 306 ? 13.723 6.976 14.501 1.00 92.12 306 ALA A C 1
ATOM 2354 O O . ALA A 1 306 ? 13.072 5.951 14.686 1.00 92.12 306 ALA A O 1
ATOM 2355 N N . THR A 1 307 ? 14.503 7.147 13.431 1.00 91.88 307 THR A N 1
ATOM 2356 C CA . THR A 1 307 ? 14.660 6.132 12.380 1.00 91.88 307 THR A CA 1
ATOM 2357 C C . THR A 1 307 ? 15.356 4.888 12.917 1.00 91.88 307 THR A C 1
ATOM 2359 O O . THR A 1 307 ? 14.831 3.788 12.754 1.00 91.88 307 THR A O 1
ATOM 2362 N N . GLY A 1 308 ? 16.465 5.055 13.648 1.00 89.19 308 GLY A N 1
ATOM 2363 C CA . GLY A 1 308 ? 17.158 3.938 14.302 1.00 89.19 308 GLY A CA 1
ATOM 2364 C C . GLY A 1 308 ? 16.230 3.135 15.222 1.00 89.19 308 GLY A C 1
ATOM 2365 O O . GLY A 1 308 ? 16.095 1.922 15.069 1.00 89.19 308 GLY A O 1
ATOM 2366 N N . HIS A 1 309 ? 15.489 3.818 16.102 1.00 92.75 309 HIS A N 1
ATOM 2367 C CA . HIS A 1 309 ? 14.544 3.166 17.015 1.00 92.75 309 HIS A CA 1
ATOM 2368 C C . HIS A 1 309 ? 13.393 2.446 16.299 1.00 92.75 309 HIS A C 1
ATOM 2370 O O . HIS A 1 309 ? 12.957 1.388 16.753 1.00 92.75 309 HIS A O 1
ATOM 2376 N N . LEU A 1 310 ? 12.873 2.999 15.199 1.00 94.44 310 LEU A N 1
ATOM 2377 C CA . LEU A 1 310 ? 11.786 2.374 14.443 1.00 94.44 310 LEU A CA 1
ATOM 2378 C C . LEU A 1 310 ? 12.250 1.123 13.690 1.00 94.44 310 LEU A C 1
ATOM 2380 O O . LEU A 1 310 ? 11.529 0.125 13.679 1.00 94.44 310 LEU A O 1
ATOM 2384 N N . ILE A 1 311 ? 13.453 1.148 13.111 1.00 91.44 311 ILE A N 1
ATOM 2385 C CA . ILE A 1 311 ? 14.057 -0.035 12.484 1.00 91.44 311 ILE A CA 1
ATOM 2386 C C . ILE A 1 311 ? 14.317 -1.116 13.543 1.00 91.44 311 ILE A C 1
ATOM 2388 O O . ILE A 1 311 ? 13.967 -2.279 13.338 1.00 91.44 311 ILE A O 1
ATOM 2392 N N . ASP A 1 312 ? 14.855 -0.746 14.706 1.00 90.75 312 ASP A N 1
ATOM 2393 C CA . ASP A 1 312 ? 15.044 -1.680 15.821 1.00 90.75 312 ASP A CA 1
ATOM 2394 C C . ASP A 1 312 ? 13.721 -2.291 16.298 1.00 90.75 312 ASP A C 1
ATOM 2396 O O . ASP A 1 312 ? 13.636 -3.501 16.519 1.00 90.75 312 ASP A O 1
ATOM 2400 N N . LEU A 1 313 ? 12.670 -1.476 16.431 1.00 93.25 313 LEU A N 1
ATOM 2401 C CA . LEU A 1 313 ? 11.338 -1.939 16.818 1.00 93.25 313 LEU A CA 1
ATOM 2402 C C . LEU A 1 313 ? 10.754 -2.910 15.786 1.00 93.25 313 LEU A C 1
ATOM 2404 O O . LEU A 1 313 ? 10.143 -3.909 16.172 1.00 93.25 313 LEU A O 1
ATOM 2408 N N . PHE A 1 314 ? 10.965 -2.650 14.493 1.00 91.56 314 PHE A N 1
ATOM 2409 C CA . PHE A 1 314 ? 10.569 -3.555 13.417 1.00 91.56 314 PHE A CA 1
ATOM 2410 C C . PHE A 1 314 ? 11.228 -4.933 13.577 1.00 91.56 314 PHE A C 1
ATOM 2412 O O . PHE A 1 314 ? 10.527 -5.945 13.586 1.00 91.56 314 PHE A O 1
ATOM 2419 N N . PHE A 1 315 ? 12.547 -4.989 13.789 1.00 89.12 315 PHE A N 1
ATOM 2420 C CA . PHE A 1 315 ? 13.249 -6.263 13.981 1.00 89.12 315 PHE A CA 1
ATOM 2421 C C . PHE A 1 315 ? 12.843 -6.983 15.263 1.00 89.12 315 PHE A C 1
ATOM 2423 O O . PHE A 1 315 ? 12.617 -8.189 15.234 1.00 89.12 315 PHE A O 1
ATOM 2430 N N . ARG A 1 316 ? 12.667 -6.256 16.371 1.00 90.75 316 ARG A N 1
ATOM 2431 C CA . ARG A 1 316 ? 12.182 -6.845 17.628 1.00 90.75 316 ARG A CA 1
ATOM 2432 C C . ARG A 1 316 ? 10.785 -7.441 17.482 1.00 90.75 316 ARG A C 1
ATOM 2434 O O . ARG A 1 316 ? 10.499 -8.477 18.077 1.00 90.75 316 ARG A O 1
ATOM 2441 N N . LYS A 1 317 ? 9.917 -6.804 16.693 1.00 90.25 317 LYS A N 1
ATOM 2442 C CA . LYS A 1 317 ? 8.591 -7.335 16.365 1.00 90.25 317 LYS A CA 1
ATOM 2443 C C . LYS A 1 317 ? 8.696 -8.611 15.527 1.00 90.25 317 LYS A C 1
ATOM 2445 O O . LYS A 1 317 ? 8.080 -9.604 15.889 1.00 90.25 317 LYS A O 1
ATOM 2450 N N . GLU A 1 318 ? 9.507 -8.606 14.471 1.00 85.88 318 GLU A N 1
ATOM 2451 C CA . GLU A 1 318 ? 9.769 -9.792 13.640 1.00 85.88 318 GLU A CA 1
ATOM 2452 C C . GLU A 1 318 ? 10.333 -10.968 14.451 1.00 85.88 318 GLU A C 1
ATOM 2454 O O . GLU A 1 318 ? 9.936 -12.114 14.256 1.00 85.88 318 GLU A O 1
ATOM 2459 N N . GLU A 1 319 ? 11.262 -10.696 15.368 1.00 86.69 319 GLU A N 1
ATOM 2460 C CA . GLU A 1 319 ? 11.816 -11.695 16.284 1.00 86.69 319 GLU A CA 1
ATOM 2461 C C . GLU A 1 319 ? 10.746 -12.233 17.236 1.00 86.69 319 GLU A C 1
ATOM 2463 O O . GLU A 1 319 ? 10.663 -13.443 17.433 1.00 86.69 319 GLU A O 1
ATOM 2468 N N . ALA A 1 320 ? 9.907 -11.358 17.800 1.00 87.50 320 ALA A N 1
ATOM 2469 C CA . ALA A 1 320 ? 8.804 -11.756 18.669 1.00 87.50 320 ALA A CA 1
ATOM 2470 C C . ALA A 1 320 ? 7.771 -12.622 17.932 1.00 87.50 320 ALA A C 1
ATOM 2472 O O . ALA A 1 320 ? 7.336 -13.629 18.485 1.00 87.50 320 ALA A O 1
ATOM 2473 N N . ASP A 1 321 ? 7.439 -12.282 16.684 1.00 80.12 321 ASP A N 1
ATOM 2474 C CA . ASP A 1 321 ? 6.488 -13.027 15.850 1.00 80.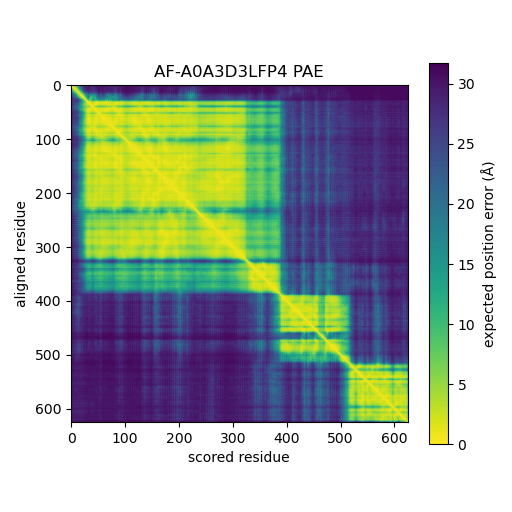12 321 ASP A CA 1
ATOM 2475 C C . ASP A 1 321 ? 7.042 -14.414 15.441 1.00 80.12 321 ASP A C 1
ATOM 2477 O O . ASP A 1 321 ? 6.272 -15.342 15.193 1.00 80.12 321 ASP A O 1
ATOM 2481 N N . LYS A 1 322 ? 8.375 -14.583 15.417 1.00 81.25 322 LYS A N 1
ATOM 2482 C CA . LYS A 1 322 ? 9.069 -15.857 15.134 1.00 81.25 322 LYS A CA 1
ATOM 2483 C C . LYS A 1 322 ? 9.382 -16.687 16.374 1.00 81.25 322 LYS A C 1
ATOM 2485 O O . LYS A 1 322 ? 9.856 -17.816 16.223 1.00 81.25 322 LYS A O 1
ATOM 2490 N N . LYS A 1 323 ? 9.168 -16.164 17.588 1.00 76.88 323 LYS A N 1
ATOM 2491 C CA . LYS A 1 323 ? 9.444 -16.936 18.803 1.00 76.88 323 LYS A CA 1
ATOM 2492 C C . LYS A 1 323 ? 8.577 -18.196 18.796 1.00 76.88 323 LYS A C 1
ATOM 2494 O O . LYS A 1 323 ? 7.355 -18.086 18.682 1.00 76.88 323 LYS A O 1
ATOM 2499 N N . PRO A 1 324 ? 9.186 -19.387 18.914 1.00 66.38 324 PRO A N 1
ATOM 2500 C CA . PRO A 1 324 ? 8.420 -20.613 18.987 1.00 66.38 324 PRO A CA 1
ATOM 2501 C C . PRO A 1 324 ? 7.521 -20.541 20.217 1.00 66.38 324 PRO A C 1
ATOM 2503 O O . PRO A 1 324 ? 7.970 -20.223 21.322 1.00 66.38 324 PRO A O 1
ATOM 2506 N N . TRP A 1 325 ? 6.241 -20.829 20.012 1.00 67.00 325 TRP A N 1
ATOM 2507 C CA . TRP A 1 325 ? 5.324 -21.085 21.112 1.00 67.00 325 TRP A CA 1
ATOM 2508 C C . TRP A 1 325 ? 5.871 -22.260 21.945 1.00 67.00 325 TRP A C 1
ATOM 2510 O O . TRP A 1 325 ? 6.606 -23.093 21.399 1.00 67.00 325 TRP A O 1
ATOM 2520 N N . PRO A 1 326 ? 5.572 -22.335 23.257 1.00 69.56 326 PRO A N 1
ATOM 2521 C CA . PRO A 1 326 ? 6.013 -23.443 24.101 1.00 69.56 326 PRO A CA 1
ATOM 2522 C C . PRO A 1 326 ? 5.770 -24.792 23.412 1.00 69.56 326 PRO A C 1
ATOM 2524 O O . PRO A 1 326 ? 4.731 -24.981 22.779 1.00 69.56 326 PRO A O 1
ATOM 2527 N N . ARG A 1 327 ? 6.738 -25.715 23.507 1.00 56.62 327 ARG A N 1
ATOM 2528 C CA . ARG A 1 327 ? 6.652 -27.037 22.867 1.00 56.62 327 ARG A CA 1
ATOM 2529 C C . ARG A 1 327 ? 5.346 -27.732 23.279 1.00 56.62 327 ARG A C 1
ATOM 2531 O O . ARG A 1 327 ? 5.115 -27.952 24.463 1.00 56.62 327 ARG A O 1
ATOM 2538 N N . GLY A 1 328 ? 4.521 -28.078 22.293 1.00 64.75 328 GLY A N 1
ATOM 2539 C CA . GLY A 1 328 ? 3.234 -28.753 22.459 1.00 64.75 328 GLY A CA 1
ATOM 2540 C C . GLY A 1 328 ? 2.458 -28.798 21.140 1.00 64.75 328 GLY A C 1
ATOM 2541 O O . GLY A 1 328 ? 2.795 -28.094 20.188 1.00 64.75 328 GLY A O 1
ATOM 2542 N N . VAL A 1 329 ? 1.421 -29.633 21.069 1.00 67.81 329 VAL A N 1
ATOM 2543 C CA . VAL A 1 329 ? 0.485 -29.642 19.936 1.00 67.81 329 VAL A CA 1
ATOM 2544 C C . VAL A 1 329 ? -0.525 -28.521 20.165 1.00 67.81 329 VAL A C 1
ATOM 2546 O O . VAL A 1 329 ? -1.268 -28.553 21.144 1.00 67.81 329 VAL A O 1
ATOM 2549 N N . ALA A 1 330 ? -0.553 -27.519 19.283 1.00 71.88 330 ALA A N 1
ATOM 2550 C CA . ALA A 1 330 ? -1.610 -26.515 19.300 1.00 71.88 330 ALA A CA 1
ATOM 2551 C C . ALA A 1 330 ? -2.944 -27.206 18.983 1.00 71.88 330 ALA A C 1
ATOM 2553 O O . ALA A 1 330 ? -3.190 -27.605 17.844 1.00 71.88 330 ALA A O 1
ATOM 2554 N N . LEU A 1 331 ? -3.787 -27.385 19.999 1.00 81.75 331 LEU A N 1
ATOM 2555 C CA . LEU A 1 331 ? -5.108 -27.969 19.810 1.00 81.75 331 LEU A CA 1
ATOM 2556 C C . LEU A 1 331 ? -6.015 -26.946 19.112 1.00 81.75 331 LEU A C 1
ATOM 2558 O O . LEU A 1 331 ? -6.067 -25.788 19.542 1.00 81.75 331 LEU A O 1
ATOM 2562 N N . PRO A 1 332 ? -6.734 -27.332 18.046 1.00 81.19 332 PRO A N 1
ATOM 2563 C CA . PRO A 1 332 ? -7.672 -26.433 17.395 1.00 81.19 332 PRO A CA 1
ATOM 2564 C C . PRO A 1 332 ? -8.796 -26.057 18.368 1.00 81.19 332 PRO A C 1
ATOM 2566 O O . PRO A 1 332 ? -9.481 -26.914 18.927 1.00 81.19 332 PRO A O 1
ATOM 2569 N N . VAL A 1 333 ? -8.995 -24.754 18.569 1.00 86.19 333 VAL A N 1
ATOM 2570 C CA . VAL A 1 333 ? -10.051 -24.230 19.441 1.00 86.19 333 VAL A CA 1
ATOM 2571 C C . VAL A 1 333 ? -11.303 -23.986 18.606 1.00 86.19 333 VAL A C 1
ATOM 2573 O O . VAL A 1 333 ? -11.409 -22.987 17.900 1.00 86.19 333 VAL A O 1
ATOM 2576 N N . HIS A 1 334 ? -12.264 -24.904 18.685 1.00 88.19 334 HIS A N 1
ATOM 2577 C CA . HIS A 1 334 ? -13.564 -24.765 18.015 1.00 88.19 334 HIS A CA 1
ATOM 2578 C C . HIS A 1 334 ? -14.614 -24.061 18.877 1.00 88.19 334 HIS A C 1
ATOM 2580 O O . HIS A 1 334 ? -15.586 -23.516 18.346 1.00 88.19 334 HIS A O 1
ATOM 2586 N N . HIS A 1 335 ? -14.409 -24.056 20.194 1.00 90.12 335 HIS A N 1
ATOM 2587 C CA . HIS A 1 335 ? -15.316 -23.481 21.175 1.00 90.12 335 HIS A CA 1
ATOM 2588 C C . HIS A 1 335 ? -14.539 -22.696 22.217 1.00 90.12 335 HIS A C 1
ATOM 2590 O O . HIS A 1 335 ? -13.481 -23.132 22.665 1.00 90.12 335 HIS A O 1
ATOM 2596 N N . ALA A 1 336 ? -15.090 -21.564 22.629 1.00 89.81 336 ALA A N 1
ATOM 2597 C CA . ALA A 1 336 ? -14.540 -20.746 23.693 1.00 89.81 336 ALA A CA 1
ATOM 2598 C C . ALA A 1 336 ? -15.664 -20.208 24.580 1.00 89.81 336 ALA A C 1
ATOM 2600 O O . ALA A 1 336 ? -16.761 -19.928 24.098 1.00 89.81 336 ALA A O 1
ATOM 2601 N N . ALA A 1 337 ? -15.375 -20.032 25.866 1.00 93.62 337 ALA A N 1
ATOM 2602 C CA . ALA A 1 337 ? -16.233 -19.300 26.785 1.00 93.62 337 ALA A CA 1
ATOM 2603 C C . ALA A 1 337 ? -15.569 -17.964 27.137 1.00 93.62 337 ALA A C 1
ATOM 2605 O O . ALA A 1 337 ? -14.382 -17.922 27.461 1.00 93.62 337 ALA A O 1
ATOM 2606 N N . VAL A 1 338 ? -16.330 -16.875 27.065 1.00 91.50 338 VAL A N 1
ATOM 2607 C CA . VAL A 1 338 ? -15.914 -15.539 27.497 1.00 91.50 338 VAL A CA 1
ATOM 2608 C C . VAL A 1 338 ? -16.763 -15.155 28.701 1.00 91.50 338 VAL A C 1
ATOM 2610 O O . VAL A 1 338 ? -17.973 -14.963 28.581 1.00 91.50 338 VAL A O 1
ATOM 2613 N N . ILE A 1 339 ? -16.119 -15.073 29.865 1.00 95.19 339 ILE A N 1
ATOM 2614 C CA . ILE A 1 339 ? -16.759 -14.691 31.125 1.00 95.19 339 ILE A CA 1
ATOM 2615 C C . ILE A 1 339 ? -16.649 -13.170 31.276 1.00 95.19 339 ILE A C 1
ATOM 2617 O O . ILE A 1 339 ? -15.552 -12.615 31.332 1.00 95.19 339 ILE A O 1
ATOM 2621 N N . GLY A 1 340 ? -17.802 -12.512 31.330 1.00 85.44 340 GLY A N 1
ATOM 2622 C CA . GLY A 1 340 ? -17.988 -11.068 31.293 1.00 85.44 340 GLY A CA 1
ATOM 2623 C C . GLY A 1 340 ? -18.384 -10.578 29.897 1.00 85.44 340 GLY A C 1
ATOM 2624 O O . GLY A 1 340 ? -17.659 -10.784 28.928 1.00 85.44 340 GLY A O 1
ATOM 2625 N N . ALA A 1 341 ? -19.502 -9.860 29.799 1.00 87.31 341 ALA A N 1
ATOM 2626 C CA . ALA A 1 341 ? -20.036 -9.244 28.579 1.00 87.31 341 ALA A CA 1
ATOM 2627 C C . ALA A 1 341 ? -19.769 -7.728 28.503 1.00 87.31 341 ALA A C 1
ATOM 2629 O O . ALA A 1 341 ? -20.352 -7.003 27.697 1.00 87.31 341 ALA A O 1
ATOM 2630 N N . GLY A 1 342 ? -18.855 -7.228 29.340 1.00 79.12 342 GLY A N 1
ATOM 2631 C CA . GLY A 1 342 ? -18.389 -5.845 29.294 1.00 79.12 342 GLY A CA 1
ATOM 2632 C C . GLY A 1 342 ? -17.594 -5.508 28.024 1.00 79.12 342 GLY A C 1
ATOM 2633 O O . GLY A 1 342 ? -17.485 -6.286 27.078 1.00 79.12 342 GLY A O 1
ATOM 2634 N N . VAL A 1 343 ? -16.966 -4.329 28.020 1.00 82.31 343 VAL A N 1
ATOM 2635 C CA . VAL A 1 343 ? -16.241 -3.778 26.859 1.00 82.31 343 VAL A CA 1
ATOM 2636 C C . VAL A 1 343 ? -15.224 -4.754 26.252 1.00 82.31 343 VAL A C 1
ATOM 2638 O O . VAL A 1 343 ? -15.206 -4.938 25.034 1.00 82.31 343 VAL A O 1
ATOM 2641 N N . MET A 1 344 ? -14.383 -5.370 27.088 1.00 87.81 344 MET A N 1
ATOM 2642 C CA . MET A 1 344 ? -13.359 -6.314 26.627 1.00 87.81 344 MET A CA 1
ATOM 2643 C C . MET A 1 344 ? -13.958 -7.666 26.245 1.00 87.81 344 MET A C 1
ATOM 2645 O O . MET A 1 344 ? -13.585 -8.211 25.212 1.00 87.81 344 MET A O 1
ATOM 2649 N N . GLY A 1 345 ? -14.913 -8.173 27.028 1.00 85.38 345 GLY A N 1
ATOM 2650 C CA . GLY A 1 345 ? -15.558 -9.459 26.774 1.00 85.38 345 GLY A CA 1
ATOM 2651 C C . GLY A 1 345 ? -16.272 -9.502 25.428 1.00 85.38 345 GLY A C 1
ATOM 2652 O O . GLY A 1 345 ? -15.999 -10.377 24.610 1.00 85.38 345 GLY A O 1
ATOM 2653 N N . ALA A 1 346 ? -17.064 -8.471 25.129 1.00 81.75 346 ALA A N 1
ATOM 2654 C CA . ALA A 1 346 ? -17.686 -8.294 23.820 1.00 81.75 346 ALA A CA 1
ATOM 2655 C C . ALA A 1 346 ? -16.648 -8.248 22.679 1.00 81.75 346 ALA A C 1
ATOM 2657 O O . ALA A 1 346 ? -16.834 -8.865 21.631 1.00 81.75 346 ALA A O 1
ATOM 2658 N N . GLY A 1 347 ? -15.521 -7.555 22.883 1.00 78.81 347 GLY A N 1
ATOM 2659 C CA . GLY A 1 347 ? -14.437 -7.487 21.899 1.00 78.81 347 GLY A CA 1
ATOM 2660 C C . GLY A 1 347 ? -13.750 -8.836 21.656 1.00 78.81 347 GLY A C 1
ATOM 2661 O O . GLY A 1 347 ? -13.528 -9.211 20.507 1.00 78.81 347 GLY A O 1
ATOM 2662 N N . ILE A 1 348 ? -13.452 -9.587 22.720 1.00 85.12 348 ILE A N 1
ATOM 2663 C CA . ILE A 1 348 ? -12.848 -10.926 22.642 1.00 85.12 348 ILE A CA 1
ATOM 2664 C C . ILE A 1 348 ? -13.812 -11.897 21.957 1.00 85.12 348 ILE A C 1
ATOM 2666 O O . ILE A 1 348 ? -13.412 -12.613 21.037 1.00 85.12 348 ILE A O 1
ATOM 2670 N N . ALA A 1 349 ? -15.088 -11.879 22.352 1.00 84.56 349 ALA A N 1
ATOM 2671 C CA . ALA A 1 349 ? -16.123 -12.718 21.765 1.00 84.56 349 ALA A CA 1
ATOM 2672 C C . ALA A 1 349 ? -16.285 -12.445 20.264 1.00 84.56 349 ALA A C 1
ATOM 2674 O O . ALA A 1 349 ? -16.254 -13.376 19.461 1.00 84.56 349 ALA A O 1
ATOM 2675 N N . GLN A 1 350 ? -16.355 -11.171 19.864 1.00 85.38 350 GLN A N 1
ATOM 2676 C CA . GLN A 1 350 ? -16.394 -10.781 18.454 1.00 85.38 350 GLN A CA 1
ATOM 2677 C C . GLN A 1 350 ? -15.142 -11.244 17.696 1.00 85.38 350 GLN A C 1
ATOM 2679 O O . GLN A 1 350 ? -15.250 -11.777 16.589 1.00 85.38 350 GLN A O 1
ATOM 2684 N N . TRP A 1 351 ? -13.954 -11.060 18.276 1.00 83.50 351 TRP A N 1
ATOM 2685 C CA . TRP A 1 351 ? -12.685 -11.417 17.643 1.00 83.50 351 TRP A CA 1
ATOM 2686 C C . TRP A 1 351 ? -12.563 -12.926 17.390 1.00 83.50 351 TRP A C 1
ATOM 2688 O O . TRP A 1 351 ? -12.157 -13.323 16.292 1.00 83.50 351 TRP A O 1
ATOM 2698 N N . LEU A 1 352 ? -12.960 -13.749 18.367 1.00 79.56 352 LEU A N 1
ATOM 2699 C CA . LEU A 1 352 ? -13.006 -15.210 18.269 1.00 79.56 352 LEU A CA 1
ATOM 2700 C C . LEU A 1 352 ? -14.059 -15.669 17.251 1.00 79.56 352 LEU A C 1
ATOM 2702 O O . LEU A 1 352 ? -13.739 -16.423 16.330 1.00 79.56 352 LEU A O 1
ATOM 2706 N N . ALA A 1 353 ? -15.286 -15.148 17.352 1.00 76.88 353 ALA A N 1
ATOM 2707 C CA . ALA A 1 353 ? -16.380 -15.485 16.442 1.00 76.88 353 ALA A CA 1
ATOM 2708 C C . ALA A 1 353 ? -16.046 -15.138 14.983 1.00 76.88 353 ALA A C 1
ATOM 2710 O O . ALA A 1 353 ? -16.294 -15.930 14.076 1.00 76.88 353 ALA A O 1
ATOM 2711 N N . SER A 1 354 ? -15.386 -13.997 14.747 1.00 69.31 354 SER A N 1
ATOM 2712 C CA . SER A 1 354 ? -14.946 -13.587 13.404 1.00 69.31 354 SER A CA 1
ATOM 2713 C C . SER A 1 354 ? -13.903 -14.516 12.764 1.00 69.31 354 SER A C 1
ATOM 2715 O O . SER A 1 354 ? -13.659 -14.416 11.564 1.00 69.31 354 SER A O 1
ATOM 2717 N N . ARG A 1 355 ? -13.297 -15.421 13.545 1.00 73.06 355 ARG A N 1
ATOM 2718 C CA . ARG A 1 355 ? -12.336 -16.446 13.099 1.00 73.06 355 ARG A CA 1
ATOM 2719 C C . ARG A 1 355 ? -12.932 -17.855 13.077 1.00 73.06 355 ARG A C 1
ATOM 2721 O O . ARG A 1 355 ? -12.192 -18.818 12.920 1.00 73.06 355 ARG A O 1
ATOM 2728 N N . GLY A 1 356 ? -14.252 -17.980 13.226 1.00 72.81 356 GLY A N 1
ATOM 2729 C CA . GLY A 1 356 ? -14.957 -19.261 13.163 1.00 72.81 356 GLY A CA 1
ATOM 2730 C C . GLY A 1 356 ? -14.985 -20.049 14.476 1.00 72.81 356 GLY A C 1
ATOM 2731 O O . GLY A 1 356 ? -15.404 -21.203 14.471 1.00 72.81 356 GLY A O 1
ATOM 2732 N N . VAL A 1 357 ? -14.576 -19.452 15.602 1.00 77.56 357 VAL A N 1
ATOM 2733 C CA . VAL A 1 357 ? -14.700 -20.081 16.927 1.00 77.56 357 VAL A CA 1
ATOM 2734 C C . VAL A 1 357 ? -16.120 -19.871 17.455 1.00 77.56 357 VAL A C 1
ATOM 2736 O O . VAL A 1 357 ? -16.621 -18.747 17.460 1.00 77.56 357 VAL A O 1
ATOM 2739 N N . ARG A 1 358 ? -16.781 -20.928 17.939 1.00 77.81 358 ARG A N 1
ATOM 2740 C CA . ARG A 1 358 ? -18.081 -20.806 18.615 1.00 77.81 358 ARG A CA 1
ATOM 2741 C C . ARG A 1 358 ? -17.879 -20.241 20.015 1.00 77.81 358 ARG A C 1
ATOM 2743 O O . ARG A 1 358 ? -17.216 -20.870 20.834 1.00 77.81 358 ARG A O 1
ATOM 2750 N N . VAL A 1 359 ? -18.448 -19.071 20.292 1.00 85.19 359 VAL A N 1
ATOM 2751 C CA . VAL A 1 359 ? -18.253 -18.388 21.576 1.00 85.19 359 VAL A CA 1
ATOM 2752 C C . VAL A 1 359 ? -19.520 -18.435 22.421 1.00 85.19 359 VAL A C 1
ATOM 2754 O O . VAL A 1 359 ? -20.566 -17.959 21.987 1.00 85.19 359 VAL A O 1
ATOM 2757 N N . LEU A 1 360 ? -19.409 -18.963 23.638 1.00 87.06 360 LEU A N 1
ATOM 2758 C CA . LEU A 1 360 ? -20.378 -18.755 24.710 1.00 87.06 360 LEU A CA 1
ATOM 2759 C C . LEU A 1 360 ? -19.957 -17.507 25.490 1.00 87.06 360 LEU A C 1
ATOM 2761 O O . LEU A 1 360 ? -18.866 -17.478 26.051 1.00 87.06 360 LEU A O 1
ATOM 2765 N N . MET A 1 361 ? -20.797 -16.478 25.530 1.00 85.19 361 MET A N 1
ATOM 2766 C CA . MET A 1 361 ? -20.556 -15.302 26.366 1.00 85.19 361 MET A CA 1
ATOM 2767 C C . MET A 1 361 ? -21.483 -15.363 27.575 1.00 85.19 361 MET A C 1
ATOM 2769 O O . MET A 1 361 ? -22.694 -15.492 27.409 1.00 85.19 361 MET A O 1
ATOM 2773 N N . GLN A 1 362 ? -20.916 -15.289 28.776 1.00 88.50 362 GLN A N 1
ATOM 2774 C CA . GLN A 1 362 ? -21.657 -15.371 30.032 1.00 88.50 362 GLN A CA 1
ATOM 2775 C C . GLN A 1 362 ? -21.385 -14.130 30.872 1.00 88.50 362 GLN A C 1
ATOM 2777 O O . GLN A 1 362 ? -20.246 -13.692 30.976 1.00 88.50 362 GLN A O 1
ATOM 2782 N N . ASP A 1 363 ? -22.414 -13.584 31.504 1.00 89.62 363 ASP A N 1
ATOM 2783 C CA . ASP A 1 363 ? -22.288 -12.523 32.499 1.00 89.62 363 ASP A CA 1
ATOM 2784 C C . ASP A 1 363 ? -23.256 -12.811 33.650 1.00 89.62 363 ASP A C 1
ATOM 2786 O O . ASP A 1 363 ? -24.213 -13.570 33.486 1.00 89.62 363 ASP A O 1
ATOM 2790 N N . ILE A 1 364 ? -23.005 -12.208 34.809 1.00 86.69 364 ILE A N 1
ATOM 2791 C CA . ILE A 1 364 ? -23.923 -12.260 35.951 1.00 86.69 364 ILE A CA 1
ATOM 2792 C C . ILE A 1 364 ? -25.161 -11.380 35.721 1.00 86.69 364 ILE A C 1
ATOM 2794 O O . ILE A 1 364 ? -26.191 -11.594 36.351 1.00 86.69 364 ILE A O 1
ATOM 2798 N N . SER A 1 365 ? -25.065 -10.389 34.827 1.00 83.88 365 SER A N 1
ATOM 2799 C CA . SER A 1 365 ? -26.134 -9.444 34.507 1.00 83.88 365 SER A CA 1
ATOM 2800 C C . SER A 1 365 ? -26.665 -9.657 33.089 1.00 83.88 365 SER A C 1
ATOM 2802 O O . SER A 1 365 ? -25.931 -9.564 32.102 1.00 83.88 365 SER A O 1
ATOM 2804 N N . THR A 1 366 ? -27.980 -9.846 32.976 1.00 76.00 366 THR A N 1
ATOM 2805 C CA . THR A 1 366 ? -28.698 -9.879 31.692 1.00 76.00 366 THR A CA 1
ATOM 2806 C C . THR A 1 366 ? -28.517 -8.583 30.904 1.00 76.00 366 THR A C 1
ATOM 2808 O O . THR A 1 366 ? -28.312 -8.614 29.693 1.00 76.00 366 THR A O 1
ATOM 2811 N N . ASP A 1 367 ? -28.496 -7.438 31.588 1.00 70.50 367 ASP A N 1
ATOM 2812 C CA . ASP A 1 367 ? -28.294 -6.138 30.946 1.00 70.50 367 ASP A CA 1
ATOM 2813 C C . ASP A 1 367 ? -26.869 -5.985 30.406 1.00 70.50 367 ASP A C 1
ATOM 2815 O O . ASP A 1 367 ? -26.648 -5.356 29.369 1.00 70.50 367 ASP A O 1
ATOM 2819 N N . ALA A 1 368 ? -25.875 -6.547 31.101 1.00 66.00 368 ALA A N 1
ATOM 2820 C CA . ALA A 1 368 ? -24.500 -6.566 30.614 1.00 66.00 368 ALA A CA 1
ATOM 2821 C C . ALA A 1 368 ? -24.365 -7.439 29.362 1.00 66.00 368 ALA A C 1
ATOM 2823 O O . ALA A 1 368 ? -23.705 -7.017 28.413 1.00 66.00 368 ALA A O 1
ATOM 2824 N N . LEU A 1 369 ? -25.044 -8.591 29.322 1.00 71.38 369 LEU A N 1
ATOM 2825 C CA . LEU A 1 369 ? -25.139 -9.421 28.118 1.00 71.38 369 LEU A CA 1
ATOM 2826 C C . LEU A 1 369 ? -25.768 -8.654 26.955 1.00 71.38 369 LEU A C 1
ATOM 2828 O O . LEU A 1 369 ? -25.177 -8.625 25.878 1.00 71.38 369 LEU A O 1
ATOM 2832 N N . ALA A 1 370 ? -26.900 -7.978 27.172 1.00 68.81 370 ALA A N 1
ATOM 2833 C CA . ALA A 1 370 ? -27.568 -7.190 26.135 1.00 68.81 370 ALA A CA 1
ATOM 2834 C C . ALA A 1 370 ? -26.650 -6.095 25.558 1.00 68.81 370 ALA A C 1
ATOM 2836 O O . ALA A 1 370 ? -26.469 -6.015 24.343 1.00 68.81 370 ALA A O 1
ATOM 2837 N N . ARG A 1 371 ? -25.981 -5.313 26.419 1.00 70.12 371 ARG A N 1
ATOM 2838 C CA . ARG A 1 371 ? -25.006 -4.289 25.988 1.00 70.12 371 ARG A CA 1
ATOM 2839 C C . ARG A 1 371 ? -23.798 -4.887 25.268 1.00 70.12 371 ARG A C 1
ATOM 2841 O O . ARG A 1 371 ? -23.296 -4.311 24.302 1.00 70.12 371 ARG A O 1
ATOM 2848 N N . GLY A 1 372 ? -23.304 -6.029 25.744 1.00 69.38 372 GLY A N 1
ATOM 2849 C CA . GLY A 1 372 ? -22.213 -6.758 25.105 1.00 69.38 372 GLY A CA 1
ATOM 2850 C C . GLY A 1 372 ? -22.588 -7.198 23.692 1.00 69.38 372 GLY A C 1
ATOM 2851 O O . GLY A 1 372 ? -21.833 -6.950 22.751 1.00 69.38 372 GLY A O 1
ATOM 2852 N N . MET A 1 373 ? -23.784 -7.766 23.528 1.00 75.25 373 MET A N 1
ATOM 2853 C CA . MET A 1 373 ? -24.337 -8.172 22.234 1.00 75.25 373 MET A CA 1
ATOM 2854 C C . MET A 1 373 ? -24.545 -6.980 21.295 1.00 75.25 373 MET A C 1
ATOM 2856 O O . MET A 1 373 ? -24.120 -7.034 20.141 1.00 75.25 373 MET A O 1
ATOM 2860 N N . GLU A 1 374 ? -25.090 -5.867 21.790 1.00 69.25 374 GLU A N 1
ATOM 2861 C CA . GLU A 1 374 ? -25.237 -4.629 21.016 1.00 69.25 374 GLU A CA 1
ATOM 2862 C C . GLU A 1 374 ? -23.881 -4.111 20.512 1.00 69.25 374 GLU A C 1
ATOM 2864 O O . GLU A 1 374 ? -23.727 -3.732 19.347 1.00 69.25 374 GLU A O 1
ATOM 2869 N N . ARG A 1 375 ? -22.846 -4.165 21.355 1.00 72.31 375 ARG A N 1
ATOM 2870 C CA . ARG A 1 375 ? -21.490 -3.769 20.966 1.00 72.31 375 ARG A CA 1
ATOM 2871 C C . ARG A 1 375 ? -20.894 -4.697 19.912 1.00 72.31 375 ARG A C 1
ATOM 2873 O O . ARG A 1 375 ? -20.285 -4.207 18.960 1.00 72.31 375 ARG A O 1
ATOM 2880 N N . ILE A 1 376 ? -21.058 -6.014 20.060 1.00 73.56 376 ILE A N 1
ATOM 2881 C CA . ILE A 1 376 ? -20.649 -6.992 19.038 1.00 73.56 376 ILE A CA 1
ATOM 2882 C C . ILE A 1 376 ? -21.348 -6.664 17.717 1.00 73.56 376 ILE A C 1
ATOM 2884 O O . ILE A 1 376 ? -20.691 -6.596 16.677 1.00 73.56 376 ILE A O 1
ATOM 2888 N N . HIS A 1 377 ? -22.651 -6.383 17.762 1.00 65.44 377 HIS A N 1
ATOM 2889 C CA . HIS A 1 377 ? -23.430 -6.003 16.592 1.00 65.44 377 HIS A CA 1
ATOM 2890 C C . HIS A 1 377 ? -22.895 -4.720 15.936 1.00 65.44 377 HIS A C 1
ATOM 2892 O O . HIS A 1 377 ? -22.656 -4.697 14.728 1.00 65.44 377 HIS A O 1
ATOM 2898 N N . GLY A 1 378 ? -22.600 -3.681 16.721 1.00 65.81 378 GLY A N 1
ATOM 2899 C CA . GLY A 1 378 ? -21.976 -2.450 16.229 1.00 65.81 378 GLY A CA 1
ATOM 2900 C C . GLY A 1 378 ? -20.617 -2.691 15.557 1.00 65.81 378 GLY A C 1
ATOM 2901 O O . GLY A 1 378 ? -20.367 -2.183 14.461 1.00 65.81 378 GLY A O 1
ATOM 2902 N N . LEU A 1 379 ? -19.760 -3.524 16.157 1.00 66.56 379 LEU A N 1
ATOM 2903 C CA . LEU A 1 379 ? -18.455 -3.897 15.594 1.00 66.56 379 LEU A CA 1
ATOM 2904 C C . LEU A 1 379 ? -18.592 -4.672 14.275 1.00 66.56 379 LEU A C 1
ATOM 2906 O O . LEU A 1 379 ? -17.853 -4.412 13.321 1.00 66.56 379 LEU A O 1
ATOM 2910 N N . LEU A 1 380 ? -19.555 -5.594 14.192 1.00 64.00 380 LEU A N 1
ATOM 2911 C CA . LEU A 1 380 ? -19.863 -6.323 12.961 1.00 64.00 380 LEU A CA 1
ATOM 2912 C C . LEU A 1 380 ? -20.401 -5.380 11.880 1.00 64.00 380 LEU A C 1
ATOM 2914 O O . LEU A 1 380 ? -19.928 -5.431 10.743 1.00 64.00 380 LEU A O 1
ATOM 2918 N N . LYS A 1 381 ? -21.312 -4.464 12.231 1.00 61.59 381 LYS A N 1
ATOM 2919 C CA . LYS A 1 381 ? -21.856 -3.455 11.312 1.00 61.59 381 LYS A CA 1
ATOM 2920 C C . LYS A 1 381 ? -20.761 -2.546 10.756 1.00 61.59 381 LYS A C 1
ATOM 2922 O O . LYS A 1 381 ? -20.711 -2.306 9.549 1.00 61.59 381 LYS A O 1
ATOM 2927 N N . GLU A 1 382 ? -19.825 -2.094 11.591 1.00 58.69 382 GLU A N 1
ATOM 2928 C CA . GLU A 1 382 ? -18.645 -1.359 11.124 1.00 58.69 382 GLU A CA 1
ATOM 2929 C C . GLU A 1 382 ? -17.761 -2.198 10.192 1.00 58.69 382 GLU A C 1
ATOM 2931 O O . GLU A 1 382 ? -17.296 -1.694 9.165 1.00 58.69 382 GLU A O 1
ATOM 2936 N N . GLY A 1 383 ? -17.539 -3.475 10.512 1.00 54.91 383 GLY A N 1
ATOM 2937 C CA . GLY A 1 383 ? -16.791 -4.408 9.669 1.00 54.91 383 GLY A CA 1
ATOM 2938 C C . GLY A 1 383 ? -17.432 -4.613 8.292 1.00 54.91 383 GLY A C 1
ATOM 2939 O O . GLY A 1 383 ? -16.734 -4.599 7.272 1.00 54.91 383 GLY A O 1
ATOM 2940 N N . VAL A 1 384 ? -18.761 -4.723 8.235 1.00 55.31 384 VAL A N 1
ATOM 2941 C CA . VAL A 1 384 ? -19.536 -4.823 6.988 1.00 55.31 384 VAL A CA 1
ATOM 2942 C C . VAL A 1 384 ? -19.492 -3.506 6.210 1.00 55.31 384 VAL A C 1
ATOM 2944 O O . VAL A 1 384 ? -19.199 -3.520 5.014 1.00 55.31 384 VAL A O 1
ATOM 2947 N N . LYS A 1 385 ? -19.643 -2.355 6.880 1.00 49.28 385 LYS A N 1
ATOM 2948 C CA . LYS A 1 385 ? -19.487 -1.018 6.272 1.00 49.28 385 LYS A CA 1
ATOM 2949 C C . LYS A 1 385 ? -18.087 -0.808 5.681 1.00 49.28 385 LYS A C 1
ATOM 2951 O O . LYS A 1 385 ? -17.934 -0.145 4.655 1.00 49.28 385 LYS A O 1
ATOM 2956 N N . ARG A 1 386 ? -17.057 -1.427 6.273 1.00 47.75 386 ARG A N 1
ATOM 2957 C CA . ARG A 1 386 ? -15.679 -1.480 5.745 1.00 47.75 386 ARG A CA 1
ATOM 2958 C C . ARG A 1 386 ? -15.487 -2.493 4.596 1.00 47.75 386 ARG A C 1
ATOM 2960 O O . ARG A 1 386 ? -14.360 -2.662 4.136 1.00 47.75 386 ARG A O 1
ATOM 2967 N N . ARG A 1 387 ? -16.569 -3.100 4.079 1.00 51.06 387 ARG A N 1
ATOM 2968 C CA . ARG A 1 387 ? -16.608 -4.104 2.991 1.00 51.06 387 ARG A CA 1
ATOM 2969 C C . ARG A 1 387 ? -15.749 -5.342 3.272 1.00 51.06 387 ARG A C 1
ATOM 2971 O O . ARG A 1 387 ? -15.082 -5.854 2.375 1.00 51.06 387 ARG A O 1
ATOM 2978 N N . THR A 1 388 ? -15.746 -5.815 4.518 1.00 49.62 388 THR A N 1
ATOM 2979 C CA . THR A 1 388 ? -14.918 -6.965 4.933 1.00 49.62 388 THR A CA 1
ATOM 2980 C C . THR A 1 388 ? -15.529 -8.321 4.536 1.00 49.62 388 THR A C 1
ATOM 2982 O O . THR A 1 388 ? -14.843 -9.331 4.639 1.00 49.62 388 THR A O 1
ATOM 2985 N N . VAL A 1 389 ? -16.762 -8.345 4.003 1.00 51.28 389 VAL A N 1
ATOM 2986 C CA . VAL A 1 389 ? -17.359 -9.523 3.346 1.00 51.28 389 VAL A CA 1
ATOM 2987 C C . VAL A 1 389 ? -17.837 -9.135 1.944 1.00 51.28 389 VAL A C 1
ATOM 2989 O O . VAL A 1 389 ? -18.594 -8.172 1.805 1.00 51.28 389 VAL A O 1
ATOM 2992 N N . SER A 1 390 ? -17.349 -9.810 0.901 1.00 59.69 390 SER A N 1
ATOM 2993 C CA . SER A 1 390 ? -17.579 -9.440 -0.506 1.00 59.69 390 SER A CA 1
ATOM 2994 C C . SER A 1 390 ? -18.650 -10.312 -1.175 1.00 59.69 390 SER A C 1
ATOM 2996 O O . SER A 1 390 ? -18.865 -11.458 -0.793 1.00 59.69 390 SER A O 1
ATOM 2998 N N . ARG A 1 391 ? -19.301 -9.789 -2.226 1.00 67.88 391 ARG A N 1
ATOM 2999 C CA . ARG A 1 391 ? -20.197 -10.559 -3.113 1.00 67.88 391 ARG A CA 1
ATOM 3000 C C . ARG A 1 391 ? -19.530 -11.826 -3.659 1.00 67.88 391 ARG A C 1
ATOM 3002 O O . ARG A 1 391 ? -20.170 -12.868 -3.720 1.00 67.88 391 ARG A O 1
ATOM 3009 N N . ALA A 1 392 ? -18.236 -11.736 -3.972 1.00 63.34 392 ALA A N 1
ATOM 3010 C CA . ALA A 1 392 ? -17.437 -12.867 -4.433 1.00 63.34 392 ALA A CA 1
ATOM 3011 C C . ALA A 1 392 ? -17.389 -13.996 -3.392 1.00 63.34 392 ALA A C 1
ATOM 3013 O O . ALA A 1 392 ? -17.624 -15.143 -3.737 1.00 63.34 392 ALA A O 1
ATOM 3014 N N . GLN A 1 393 ? -17.227 -13.675 -2.105 1.00 65.94 393 GLN A N 1
ATOM 3015 C CA . GLN A 1 393 ? -17.228 -14.699 -1.053 1.00 65.94 393 GLN A CA 1
ATOM 3016 C C . GLN A 1 393 ? -18.568 -15.438 -0.943 1.00 65.94 393 GLN A C 1
ATOM 3018 O O . GLN A 1 393 ? -18.577 -16.638 -0.691 1.00 65.94 393 GLN A O 1
ATOM 3023 N N . MET A 1 394 ? -19.699 -14.749 -1.147 1.00 74.69 394 MET A N 1
ATOM 3024 C CA . MET A 1 394 ? -21.013 -15.406 -1.173 1.00 74.69 394 MET A CA 1
ATOM 3025 C C . MET A 1 394 ? -21.152 -16.322 -2.393 1.00 74.69 394 MET A C 1
ATOM 3027 O O . MET A 1 394 ? -21.631 -17.445 -2.258 1.00 74.69 394 MET A O 1
ATOM 3031 N N . ARG A 1 395 ? -20.706 -15.865 -3.567 1.00 78.25 395 ARG A N 1
ATOM 3032 C CA . ARG A 1 395 ? -20.705 -16.660 -4.799 1.00 78.25 395 ARG A CA 1
ATOM 3033 C C . ARG A 1 395 ? -19.888 -17.941 -4.639 1.00 78.25 395 ARG A C 1
ATOM 3035 O O . ARG A 1 395 ? -20.395 -19.022 -4.919 1.00 78.25 395 ARG A O 1
ATOM 3042 N N . ASP A 1 396 ? -18.664 -17.824 -4.137 1.00 72.62 396 ASP A N 1
ATOM 3043 C CA . ASP A 1 396 ? -17.749 -18.958 -3.987 1.00 72.62 396 ASP A CA 1
ATOM 3044 C C . ASP A 1 396 ? -18.269 -19.952 -2.928 1.00 72.62 396 ASP A C 1
ATOM 3046 O O . ASP A 1 396 ? -18.215 -21.174 -3.107 1.00 72.62 396 ASP A O 1
ATOM 3050 N N . ALA A 1 397 ? -18.862 -19.438 -1.843 1.00 74.19 397 ALA A N 1
ATOM 3051 C CA . ALA A 1 397 ? -19.513 -20.266 -0.835 1.00 74.19 397 ALA A CA 1
ATOM 3052 C C . ALA A 1 397 ? -20.727 -21.018 -1.409 1.00 74.19 397 ALA A C 1
ATOM 3054 O O . ALA A 1 397 ? -20.854 -22.221 -1.175 1.00 74.19 397 ALA A O 1
ATOM 3055 N N . LEU A 1 398 ? -21.585 -20.346 -2.190 1.00 79.12 398 LEU A N 1
ATOM 3056 C CA . LEU A 1 398 ? -22.743 -20.956 -2.855 1.00 79.12 398 LEU A CA 1
ATOM 3057 C C . LEU A 1 398 ? -22.328 -22.018 -3.874 1.00 79.12 398 LEU A C 1
ATOM 3059 O O . LEU A 1 398 ? -22.902 -23.103 -3.856 1.00 79.12 398 LEU A O 1
ATOM 3063 N N . ALA A 1 399 ? -21.304 -21.757 -4.691 1.00 78.50 399 ALA A N 1
ATOM 3064 C CA . ALA A 1 399 ? -20.768 -22.733 -5.641 1.00 78.50 399 ALA A CA 1
ATOM 3065 C C . ALA A 1 399 ? -20.294 -24.015 -4.934 1.00 78.50 399 ALA A C 1
ATOM 3067 O O . ALA A 1 399 ? -20.497 -25.123 -5.424 1.00 78.50 399 ALA A O 1
ATOM 3068 N N . THR A 1 400 ? -19.734 -23.873 -3.730 1.00 75.88 400 THR A N 1
ATOM 3069 C CA . THR A 1 400 ? -19.268 -25.006 -2.922 1.00 75.88 400 THR A CA 1
ATOM 3070 C C . THR A 1 400 ? -20.419 -25.822 -2.319 1.00 75.88 400 THR A C 1
ATOM 3072 O O . THR A 1 400 ? -20.338 -27.049 -2.264 1.00 75.88 400 THR A O 1
ATOM 3075 N N . VAL A 1 401 ? -21.478 -25.175 -1.812 1.00 84.12 401 VAL A N 1
ATOM 3076 C CA . VAL A 1 401 ? -22.583 -25.874 -1.114 1.00 84.12 401 VAL A CA 1
ATOM 3077 C C . VAL A 1 401 ? -23.758 -26.246 -2.024 1.00 84.12 401 VAL A C 1
ATOM 3079 O O . VAL A 1 401 ? -24.572 -27.101 -1.671 1.00 84.12 401 VAL A O 1
ATOM 3082 N N . TRP A 1 402 ? -23.852 -25.632 -3.203 1.00 86.69 402 TRP A N 1
ATOM 3083 C CA . TRP A 1 402 ? -24.860 -25.912 -4.221 1.00 86.69 402 TRP A CA 1
ATOM 3084 C C . TRP A 1 402 ? -24.231 -25.960 -5.626 1.00 86.69 402 TRP A C 1
ATOM 3086 O O . TRP A 1 402 ? -24.493 -25.082 -6.441 1.00 86.69 402 TRP A O 1
ATOM 3096 N N . PRO A 1 403 ? -23.472 -27.020 -5.965 1.00 77.19 403 PRO A N 1
ATOM 3097 C CA . PRO A 1 403 ? -22.761 -27.105 -7.249 1.00 77.19 403 PRO A CA 1
ATOM 3098 C C . PRO A 1 403 ? -23.657 -27.019 -8.495 1.00 77.19 403 PRO A C 1
ATOM 3100 O O . PRO A 1 403 ? -23.235 -26.518 -9.526 1.00 77.19 403 PRO A O 1
ATOM 3103 N N . GLY A 1 404 ? -24.909 -27.483 -8.399 1.00 79.94 404 GLY A N 1
ATOM 3104 C CA . GLY A 1 404 ? -25.902 -27.380 -9.478 1.00 79.94 404 GLY A CA 1
ATOM 3105 C C . GLY A 1 404 ? -26.659 -26.045 -9.547 1.00 79.94 404 GLY A C 1
ATOM 3106 O O . GLY A 1 404 ? -27.674 -25.975 -10.232 1.00 79.94 404 GLY A O 1
ATOM 3107 N N . LEU A 1 405 ? -26.254 -25.018 -8.792 1.00 84.94 405 LEU A N 1
ATOM 3108 C CA . LEU A 1 405 ? -26.882 -23.695 -8.824 1.00 84.94 405 LEU A CA 1
ATOM 3109 C C . LEU A 1 405 ? -26.343 -22.882 -10.006 1.00 84.94 405 LEU A C 1
ATOM 3111 O O . LEU A 1 405 ? -25.160 -22.551 -10.041 1.00 84.94 405 LEU A O 1
ATOM 3115 N N . ALA A 1 406 ? -27.221 -22.490 -10.927 1.00 88.06 406 ALA A N 1
ATOM 3116 C CA . ALA A 1 406 ? -26.893 -21.526 -11.972 1.00 88.06 406 ALA A CA 1
ATOM 3117 C C . ALA A 1 406 ? -27.162 -20.095 -11.480 1.00 88.06 406 ALA A C 1
ATOM 3119 O O . ALA A 1 406 ? -28.289 -19.754 -11.116 1.00 88.06 406 ALA A O 1
ATOM 3120 N N . ILE A 1 407 ? -26.133 -19.245 -11.473 1.00 87.25 407 ILE A N 1
ATOM 3121 C CA . ILE A 1 407 ? -26.275 -17.823 -11.137 1.00 87.25 407 ILE A CA 1
ATOM 3122 C C . ILE A 1 407 ? -26.657 -17.072 -12.411 1.00 87.25 407 ILE A C 1
ATOM 3124 O O . ILE A 1 407 ? -25.823 -16.853 -13.282 1.00 87.25 407 ILE A O 1
ATOM 3128 N N . VAL A 1 408 ? -27.930 -16.691 -12.518 1.00 87.50 408 VAL A N 1
ATOM 3129 C CA . VAL A 1 408 ? -28.491 -16.051 -13.724 1.00 87.50 408 VAL A CA 1
ATOM 3130 C C . VAL A 1 408 ? -28.320 -14.530 -13.758 1.00 87.50 408 VAL A C 1
ATOM 3132 O O . VAL A 1 408 ? -28.459 -13.926 -14.819 1.00 87.50 408 VAL A O 1
ATOM 3135 N N . ALA A 1 409 ? -28.048 -13.905 -12.609 1.00 86.25 409 ALA A N 1
ATOM 3136 C CA . ALA A 1 409 ? -27.806 -12.471 -12.490 1.00 86.25 409 ALA A CA 1
ATOM 3137 C C . ALA A 1 409 ? -27.116 -12.118 -11.162 1.00 86.25 409 ALA A C 1
ATOM 3139 O O . ALA A 1 409 ? -27.331 -12.770 -10.139 1.00 86.25 409 ALA A O 1
ATOM 3140 N N . GLU A 1 410 ? -26.350 -11.027 -11.166 1.00 87.62 410 GLU A N 1
ATOM 3141 C CA . GLU A 1 410 ? -25.832 -10.367 -9.966 1.00 87.62 410 GLU A CA 1
ATOM 3142 C C . GLU A 1 410 ? -26.171 -8.873 -10.024 1.00 87.62 410 GLU A C 1
ATOM 3144 O O . GLU A 1 410 ? -25.930 -8.226 -11.037 1.00 87.62 410 GLU A O 1
ATOM 3149 N N . ALA A 1 411 ? -26.679 -8.300 -8.931 1.00 82.56 411 ALA A N 1
ATOM 3150 C CA . ALA A 1 411 ? -27.157 -6.915 -8.904 1.00 82.56 411 ALA A CA 1
ATOM 3151 C C . ALA A 1 411 ? -26.451 -6.077 -7.834 1.00 82.56 411 ALA A C 1
ATOM 3153 O O . ALA A 1 411 ? -26.295 -6.525 -6.698 1.00 82.56 411 ALA A O 1
ATOM 3154 N N . ALA A 1 412 ? -25.989 -4.865 -8.163 1.00 74.81 412 ALA A N 1
ATOM 3155 C CA . ALA A 1 412 ? -25.290 -3.936 -7.260 1.00 74.81 412 ALA A CA 1
ATOM 3156 C C . ALA A 1 412 ? -26.184 -3.327 -6.166 1.00 74.81 412 ALA A C 1
ATOM 3158 O O . ALA A 1 412 ? -25.678 -2.923 -5.116 1.00 74.81 412 ALA A O 1
ATOM 3159 N N . ASN A 1 413 ? -27.491 -3.272 -6.410 1.00 80.31 413 ASN A N 1
ATOM 3160 C CA . ASN A 1 413 ? -28.506 -2.667 -5.553 1.00 80.31 413 ASN A CA 1
ATOM 3161 C C . ASN A 1 413 ? -29.870 -3.354 -5.742 1.00 80.31 413 ASN A C 1
ATOM 3163 O O . ASN A 1 413 ? -30.034 -4.177 -6.642 1.00 80.31 413 ASN A O 1
ATOM 3167 N N . GLY A 1 414 ? -30.858 -3.004 -4.910 1.00 78.62 414 GLY A N 1
ATOM 3168 C CA . GLY A 1 414 ? -32.202 -3.576 -5.000 1.00 78.62 414 GLY A CA 1
ATOM 3169 C C . GLY A 1 414 ? -32.932 -3.271 -6.313 1.00 78.62 414 GLY A C 1
ATOM 3170 O O . GLY A 1 414 ? -33.637 -4.139 -6.815 1.00 78.62 414 GLY A O 1
ATOM 3171 N N . ALA A 1 415 ? -32.723 -2.097 -6.920 1.00 80.88 415 ALA A N 1
ATOM 3172 C CA . ALA A 1 415 ? -33.394 -1.727 -8.168 1.00 80.88 415 ALA A CA 1
ATOM 3173 C C . ALA A 1 415 ? -32.908 -2.592 -9.345 1.00 80.88 415 ALA A C 1
ATOM 3175 O O . ALA A 1 415 ? -33.720 -3.141 -10.090 1.00 80.88 415 ALA A O 1
ATOM 3176 N N . GLU A 1 416 ? -31.592 -2.793 -9.455 1.00 85.06 416 GLU A N 1
ATOM 3177 C CA . GLU A 1 416 ? -30.990 -3.741 -10.400 1.00 85.06 416 GLU A CA 1
ATOM 3178 C C . GLU A 1 416 ? -31.460 -5.177 -10.140 1.00 85.06 416 GLU A C 1
ATOM 3180 O O . GLU A 1 416 ? -31.705 -5.918 -11.088 1.00 85.06 416 GLU A O 1
ATOM 3185 N N . ALA A 1 417 ? -31.629 -5.572 -8.872 1.00 86.25 417 ALA A N 1
ATOM 3186 C CA . ALA A 1 417 ? -32.088 -6.916 -8.524 1.00 86.25 417 ALA A CA 1
ATOM 3187 C C . ALA A 1 417 ? -33.523 -7.167 -9.008 1.00 86.25 417 ALA A C 1
ATOM 3189 O O . ALA A 1 417 ? -33.802 -8.219 -9.578 1.00 86.25 417 ALA A O 1
ATOM 3190 N N . VAL A 1 418 ? -34.418 -6.189 -8.835 1.00 88.19 418 VAL A N 1
ATOM 3191 C CA . VAL A 1 418 ? -35.803 -6.258 -9.327 1.00 88.19 418 VAL A CA 1
ATOM 3192 C C . VAL A 1 418 ? -35.839 -6.300 -10.852 1.00 88.19 418 VAL A C 1
ATOM 3194 O O . VAL A 1 418 ? -36.572 -7.105 -11.425 1.00 88.19 418 VAL A O 1
ATOM 3197 N N . HIS A 1 419 ? -35.042 -5.462 -11.517 1.00 86.81 419 HIS A N 1
ATOM 3198 C CA . HIS A 1 419 ? -34.965 -5.444 -12.976 1.00 86.81 419 HIS A CA 1
ATOM 3199 C C . HIS A 1 419 ? -34.471 -6.789 -13.528 1.00 86.81 419 HIS A C 1
ATOM 3201 O O . HIS A 1 419 ? -35.171 -7.420 -14.320 1.00 86.81 419 HIS A O 1
ATOM 3207 N N . ALA A 1 420 ? -33.346 -7.290 -13.012 1.00 87.12 420 ALA A N 1
ATOM 3208 C CA . ALA A 1 420 ? -32.786 -8.575 -13.414 1.00 87.12 420 ALA A CA 1
ATOM 3209 C C . ALA A 1 420 ? -33.739 -9.743 -13.132 1.00 87.12 420 ALA A C 1
ATOM 3211 O O . ALA A 1 420 ? -33.834 -10.678 -13.925 1.00 87.12 420 ALA A O 1
ATOM 3212 N N . ALA A 1 421 ? -34.480 -9.699 -12.023 1.00 88.69 421 ALA A N 1
ATOM 3213 C CA . ALA A 1 421 ? -35.428 -10.752 -11.699 1.00 88.69 421 ALA A CA 1
ATOM 3214 C C . ALA A 1 421 ? -36.660 -10.765 -12.612 1.00 88.69 421 ALA A C 1
ATOM 3216 O O . ALA A 1 421 ? -37.179 -11.839 -12.908 1.00 88.69 421 ALA A O 1
ATOM 3217 N N . ARG A 1 422 ? -37.108 -9.604 -13.105 1.00 87.31 422 ARG A N 1
ATOM 3218 C CA . ARG A 1 422 ? -38.186 -9.535 -14.105 1.00 87.31 422 ARG A CA 1
ATOM 3219 C C . ARG A 1 422 ? -37.762 -10.142 -15.439 1.00 87.31 422 ARG A C 1
ATOM 3221 O O . ARG A 1 422 ? -38.560 -10.835 -16.059 1.00 87.31 422 ARG A O 1
ATOM 3228 N N . GLU A 1 423 ? -36.517 -9.918 -15.849 1.00 86.75 423 GLU A N 1
ATOM 3229 C CA . GLU A 1 423 ? -35.984 -10.438 -17.113 1.00 86.75 423 GLU A CA 1
ATOM 3230 C C . GLU A 1 423 ? -35.629 -11.925 -17.041 1.00 86.75 423 GLU A C 1
ATOM 3232 O O . GLU A 1 423 ? -35.968 -12.697 -17.934 1.00 86.75 423 GLU A O 1
ATOM 3237 N N . ARG A 1 424 ? -34.936 -12.340 -15.975 1.00 88.19 424 ARG A N 1
ATOM 3238 C CA . ARG A 1 424 ? -34.347 -13.684 -15.857 1.00 88.19 424 ARG A CA 1
ATOM 3239 C C . ARG A 1 424 ? -35.209 -14.673 -15.077 1.00 88.19 424 ARG A C 1
ATOM 3241 O O . ARG A 1 424 ? -34.871 -15.851 -15.053 1.00 88.19 424 ARG A O 1
ATOM 3248 N N . ARG A 1 425 ? -36.285 -14.201 -14.432 1.00 88.38 425 ARG A N 1
ATOM 3249 C CA . ARG A 1 425 ? -37.243 -14.983 -13.621 1.00 88.38 425 ARG A CA 1
ATOM 3250 C C . ARG A 1 425 ? -36.555 -16.042 -12.733 1.00 88.38 425 ARG A C 1
ATOM 3252 O O . ARG A 1 425 ? -36.800 -17.235 -12.899 1.00 88.38 425 ARG A O 1
ATOM 3259 N N . PRO A 1 426 ? -35.659 -15.635 -11.812 1.00 89.44 426 PRO A N 1
ATOM 3260 C CA . PRO A 1 426 ? -34.916 -16.569 -10.976 1.00 89.44 426 PRO A CA 1
ATOM 3261 C C . PRO A 1 426 ? -35.839 -17.295 -9.990 1.00 89.44 426 PRO A C 1
ATOM 3263 O O . PRO A 1 426 ? -36.710 -16.682 -9.373 1.00 89.44 426 PRO A O 1
ATOM 3266 N N . ALA A 1 427 ? -35.577 -18.583 -9.764 1.00 86.50 427 ALA A N 1
ATOM 3267 C CA . ALA A 1 427 ? -36.286 -19.372 -8.753 1.00 86.50 427 ALA A CA 1
ATOM 3268 C C . ALA A 1 427 ? -35.909 -18.971 -7.312 1.00 86.50 427 ALA A C 1
ATOM 3270 O O . ALA A 1 427 ? -36.711 -19.110 -6.392 1.00 86.50 427 ALA A O 1
ATOM 3271 N N . VAL A 1 428 ? -34.686 -18.469 -7.099 1.00 87.88 428 VAL A N 1
ATOM 3272 C CA . VAL A 1 428 ? -34.172 -18.058 -5.782 1.00 87.88 428 VAL A CA 1
ATOM 3273 C C . VAL A 1 428 ? -33.401 -16.745 -5.904 1.00 87.88 428 VAL A C 1
ATOM 3275 O O . VAL A 1 428 ? -32.592 -16.591 -6.818 1.00 87.88 428 VAL A O 1
ATOM 3278 N N . ALA A 1 429 ? -33.593 -15.826 -4.957 1.00 88.69 429 ALA A N 1
ATOM 3279 C CA . ALA A 1 429 ? -32.838 -14.579 -4.854 1.00 88.69 429 ALA A CA 1
ATOM 3280 C C . ALA A 1 429 ? -32.214 -14.421 -3.461 1.00 88.69 429 ALA A C 1
ATOM 3282 O O . ALA A 1 429 ? -32.920 -14.337 -2.459 1.00 88.69 429 ALA A O 1
ATOM 3283 N N . PHE A 1 430 ? -30.883 -14.327 -3.395 1.00 87.56 430 PHE A N 1
ATOM 3284 C CA . PHE A 1 430 ? -30.161 -13.970 -2.171 1.00 87.56 430 PHE A CA 1
ATOM 3285 C C . PHE A 1 430 ? -29.995 -12.450 -2.110 1.00 87.56 430 PHE A C 1
ATOM 3287 O O . PHE A 1 430 ? -29.219 -11.878 -2.874 1.00 87.56 430 PHE A O 1
ATOM 3294 N N . LEU A 1 431 ? -30.720 -11.795 -1.205 1.00 84.06 431 LEU A N 1
ATOM 3295 C CA . LEU A 1 431 ? -30.763 -10.338 -1.099 1.00 84.06 431 LEU A CA 1
ATOM 3296 C C . LEU A 1 431 ? -30.122 -9.869 0.194 1.00 84.06 431 LEU A C 1
ATOM 3298 O O . LEU A 1 431 ? -30.520 -10.272 1.284 1.00 84.06 431 LEU A O 1
ATOM 3302 N N . ASP A 1 432 ? -29.160 -8.964 0.083 1.00 81.00 432 ASP A N 1
ATOM 3303 C CA . ASP A 1 432 ? -28.651 -8.250 1.244 1.00 81.00 432 ASP A CA 1
ATOM 3304 C C . ASP A 1 432 ? -29.718 -7.279 1.766 1.00 81.00 432 ASP A C 1
ATOM 3306 O O . ASP A 1 432 ? -30.322 -6.555 0.978 1.00 81.00 432 ASP A O 1
ATOM 3310 N N . ILE A 1 433 ? -29.972 -7.248 3.078 1.00 75.19 433 ILE A N 1
ATOM 3311 C CA . ILE A 1 433 ? -30.949 -6.297 3.634 1.00 75.19 433 ILE A CA 1
ATOM 3312 C C . ILE A 1 433 ? -30.453 -4.862 3.433 1.00 75.19 433 ILE A C 1
ATOM 3314 O O . ILE A 1 433 ? -31.223 -4.008 3.003 1.00 75.19 433 ILE A O 1
ATOM 3318 N N . GLU A 1 434 ? -29.167 -4.595 3.677 1.00 68.75 434 GLU A N 1
ATOM 3319 C CA . GLU A 1 434 ? -28.581 -3.264 3.496 1.00 68.75 434 GLU A CA 1
ATOM 3320 C C . GLU A 1 434 ? -27.945 -3.140 2.099 1.00 68.75 434 GLU A C 1
ATOM 3322 O O . GLU A 1 434 ? -26.764 -3.427 1.904 1.00 68.75 434 GLU A O 1
ATOM 3327 N N . MET A 1 435 ? -28.724 -2.668 1.120 1.00 72.00 435 MET A N 1
ATOM 3328 C CA . MET A 1 435 ? -28.257 -2.327 -0.232 1.00 72.00 435 MET A CA 1
ATOM 3329 C C . MET A 1 435 ? -28.513 -0.844 -0.553 1.00 72.00 435 MET A C 1
ATOM 3331 O O . MET A 1 435 ? -29.489 -0.278 -0.060 1.00 72.00 435 MET A O 1
ATOM 3335 N N . PRO A 1 436 ? -27.646 -0.183 -1.347 1.00 55.19 436 PRO A N 1
ATOM 3336 C CA . PRO A 1 436 ? -27.849 1.208 -1.761 1.00 55.19 436 PRO A CA 1
ATOM 3337 C C . PRO A 1 436 ? -29.021 1.331 -2.742 1.00 55.19 436 PRO A C 1
ATOM 3339 O O . PRO A 1 436 ? -29.397 0.341 -3.355 1.00 55.19 436 PRO A O 1
ATOM 3342 N N . VAL A 1 437 ? -29.539 2.550 -2.947 1.00 76.44 437 VAL A N 1
ATOM 3343 C CA . VAL A 1 437 ? -30.668 2.893 -3.848 1.00 76.44 437 VAL A CA 1
ATOM 3344 C C . VAL A 1 437 ? -32.010 2.301 -3.407 1.00 76.44 437 VAL A C 1
ATOM 3346 O O . VAL A 1 437 ? -32.939 3.051 -3.142 1.00 76.44 437 VAL A O 1
ATOM 3349 N N . MET A 1 438 ? -32.087 0.978 -3.309 1.00 72.62 438 MET A N 1
ATOM 3350 C CA . MET A 1 438 ? -33.233 0.209 -2.842 1.00 72.62 438 MET A CA 1
ATOM 3351 C C . MET A 1 438 ? -32.706 -0.930 -1.975 1.00 72.62 438 MET A C 1
ATOM 3353 O O . MET A 1 438 ? -31.794 -1.661 -2.383 1.00 72.62 438 MET A O 1
ATOM 3357 N N . ASN A 1 439 ? -33.257 -1.062 -0.774 1.00 75.12 439 ASN A N 1
ATOM 3358 C CA . ASN A 1 439 ? -32.811 -2.067 0.182 1.00 75.12 439 ASN A CA 1
ATOM 3359 C C . ASN A 1 439 ? -33.395 -3.457 -0.150 1.00 75.12 439 ASN A C 1
ATOM 3361 O O . ASN A 1 439 ? -34.296 -3.591 -0.980 1.00 75.12 439 ASN A O 1
ATOM 3365 N N . GLY A 1 440 ? -32.874 -4.518 0.473 1.00 75.81 440 GLY A N 1
ATOM 3366 C CA . GLY A 1 440 ? -33.306 -5.886 0.159 1.00 75.81 440 GLY A CA 1
ATOM 3367 C C . GLY A 1 440 ? -34.775 -6.163 0.468 1.00 75.81 440 GLY A C 1
ATOM 3368 O O . GLY A 1 440 ? -35.397 -6.954 -0.232 1.00 75.81 440 GLY A O 1
ATOM 3369 N N . LEU A 1 441 ? -35.345 -5.498 1.478 1.00 75.00 441 LEU A N 1
ATOM 3370 C CA . LEU A 1 441 ? -36.753 -5.659 1.854 1.00 75.00 441 LEU A CA 1
ATOM 3371 C C . LEU A 1 441 ? -37.678 -5.008 0.823 1.00 75.00 441 LEU A C 1
ATOM 3373 O O . LEU A 1 441 ? -38.685 -5.594 0.442 1.00 75.00 441 LEU A O 1
ATOM 3377 N N . GLU A 1 442 ? -37.324 -3.817 0.347 1.00 72.31 442 GLU A N 1
ATOM 3378 C CA . GLU A 1 442 ? -38.028 -3.130 -0.740 1.00 72.31 442 GLU A CA 1
ATOM 3379 C C . GLU A 1 442 ? -37.950 -3.934 -2.038 1.00 72.31 442 GLU A C 1
ATOM 3381 O O . GLU A 1 442 ? -38.971 -4.146 -2.688 1.00 72.31 442 GLU A O 1
ATOM 3386 N N . ALA A 1 443 ? -36.764 -4.453 -2.371 1.00 82.06 443 ALA A N 1
ATOM 3387 C CA . ALA A 1 443 ? -36.570 -5.303 -3.540 1.00 82.06 443 ALA A CA 1
ATOM 3388 C C . ALA A 1 443 ? -37.405 -6.588 -3.451 1.00 82.06 443 ALA A C 1
ATOM 3390 O O . ALA A 1 443 ? -38.054 -6.960 -4.424 1.00 82.06 443 ALA A O 1
ATOM 3391 N N . ALA A 1 444 ? -37.450 -7.230 -2.277 1.00 81.38 444 ALA A N 1
ATOM 3392 C CA . ALA A 1 444 ? -38.267 -8.417 -2.029 1.00 81.38 444 ALA A CA 1
ATOM 3393 C C . ALA A 1 444 ? -39.757 -8.178 -2.308 1.00 81.38 444 ALA A C 1
ATOM 3395 O O . ALA A 1 444 ? -40.391 -9.031 -2.908 1.00 81.38 444 ALA A O 1
ATOM 3396 N N . ARG A 1 445 ? -40.318 -7.014 -1.954 1.00 76.50 445 ARG A N 1
ATOM 3397 C CA . ARG A 1 445 ? -41.734 -6.700 -2.252 1.00 76.50 445 ARG A CA 1
ATOM 3398 C C . ARG A 1 445 ? -42.033 -6.575 -3.740 1.00 76.50 445 ARG A C 1
ATOM 3400 O O . ARG A 1 445 ? -43.168 -6.758 -4.155 1.00 76.50 445 ARG A O 1
ATOM 3407 N N . LEU A 1 446 ? -41.034 -6.174 -4.518 1.00 81.56 446 LEU A N 1
ATOM 3408 C CA . LEU A 1 446 ? -41.164 -5.933 -5.953 1.00 81.56 446 LEU A CA 1
ATOM 3409 C C . LEU A 1 446 ? -40.752 -7.151 -6.789 1.00 81.56 446 LEU A C 1
ATOM 3411 O O . LEU A 1 446 ? -40.963 -7.160 -8.005 1.00 81.56 446 LEU A O 1
ATOM 3415 N N . LEU A 1 447 ? -40.159 -8.156 -6.142 1.00 76.62 447 LEU A N 1
ATOM 3416 C CA . LEU A 1 447 ? -39.944 -9.485 -6.688 1.00 76.62 447 LEU A CA 1
ATOM 3417 C C . LEU A 1 447 ? -41.293 -10.209 -6.736 1.00 76.62 447 LEU A C 1
ATOM 3419 O O 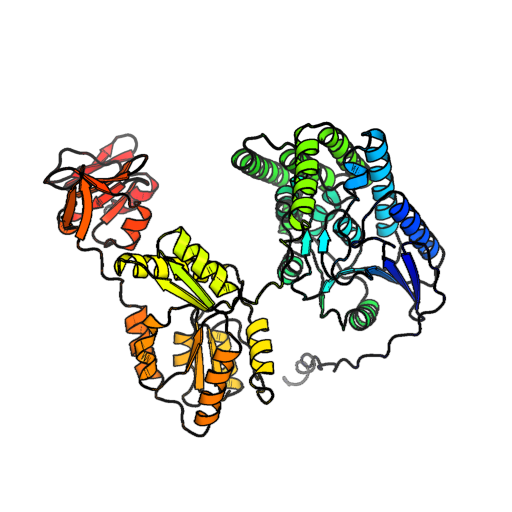. LEU A 1 447 ? -42.050 -10.200 -5.770 1.00 76.62 447 LEU A O 1
ATOM 3423 N N . GLY A 1 448 ? -41.617 -10.788 -7.892 1.00 65.88 448 GLY A N 1
ATOM 3424 C CA . GLY A 1 448 ? -42.888 -11.484 -8.091 1.00 65.88 448 GLY A CA 1
ATOM 3425 C C . GLY A 1 448 ? -43.023 -12.743 -7.219 1.00 65.88 448 GLY A C 1
ATOM 3426 O O . GLY A 1 448 ? -42.027 -13.232 -6.681 1.00 65.88 448 GLY A O 1
ATOM 3427 N N . PRO A 1 449 ? -44.233 -13.324 -7.135 1.00 67.88 449 PRO A N 1
ATOM 3428 C CA . PRO A 1 449 ? -44.540 -14.468 -6.268 1.00 67.88 449 PRO A CA 1
ATOM 3429 C C . PRO A 1 449 ? -43.824 -15.770 -6.657 1.00 67.88 449 PRO A C 1
ATOM 3431 O O . PRO A 1 449 ? -43.959 -16.758 -5.955 1.00 67.88 449 PRO A O 1
ATOM 3434 N N . GLU A 1 450 ? -43.065 -15.779 -7.752 1.00 74.44 450 GLU A N 1
ATOM 3435 C CA . GLU A 1 450 ? -42.366 -16.949 -8.298 1.00 74.44 450 GLU A CA 1
ATOM 3436 C C . GLU A 1 450 ? -40.942 -17.129 -7.736 1.00 74.44 450 GLU A C 1
ATOM 3438 O O . GLU A 1 450 ? -40.296 -18.144 -7.990 1.00 74.44 450 GLU A O 1
ATOM 3443 N N . THR A 1 451 ? -40.413 -16.148 -6.992 1.00 82.75 451 THR A N 1
ATOM 3444 C CA . THR A 1 451 ? -39.019 -16.160 -6.522 1.00 82.75 451 THR A CA 1
ATOM 3445 C C . THR A 1 451 ? -38.933 -16.380 -5.013 1.00 82.75 451 THR A C 1
ATOM 3447 O O . THR A 1 451 ? -39.410 -15.568 -4.220 1.00 82.75 451 THR A O 1
ATOM 3450 N N . HIS A 1 452 ? -38.224 -17.428 -4.585 1.00 82.69 452 HIS A N 1
ATOM 3451 C CA . HIS A 1 452 ? -37.891 -17.619 -3.174 1.00 82.69 452 HIS A CA 1
ATOM 3452 C C . HIS A 1 452 ? -36.797 -16.640 -2.739 1.00 82.69 452 HIS A C 1
ATOM 3454 O O . HIS A 1 452 ? -35.657 -16.705 -3.204 1.00 82.69 452 HIS A O 1
ATOM 3460 N N . VAL A 1 453 ? -37.119 -15.747 -1.809 1.00 82.56 453 VAL A N 1
ATOM 3461 C CA . VAL A 1 453 ? -36.157 -14.775 -1.282 1.00 82.56 453 VAL A CA 1
ATOM 3462 C C . VAL A 1 453 ? -35.409 -15.348 -0.080 1.00 82.56 453 VAL A C 1
ATOM 3464 O O . VAL A 1 453 ? -35.997 -15.960 0.811 1.00 82.56 453 VAL A O 1
ATOM 3467 N N . VAL A 1 454 ? -34.099 -15.117 -0.045 1.00 84.00 454 VAL A N 1
ATOM 3468 C CA . VAL A 1 454 ? -33.225 -15.408 1.091 1.00 84.00 454 VAL A CA 1
ATOM 3469 C C . VAL A 1 454 ? -32.552 -14.119 1.524 1.00 84.00 454 VAL A C 1
ATOM 3471 O O . VAL A 1 454 ? -31.767 -13.544 0.769 1.00 84.00 454 VAL A O 1
ATOM 3474 N N . PHE A 1 455 ? -32.806 -13.671 2.750 1.00 82.12 455 PHE A N 1
ATOM 3475 C CA . PHE A 1 455 ? -32.155 -12.464 3.249 1.00 82.12 455 PHE A CA 1
ATOM 3476 C C . PHE A 1 455 ? -30.760 -12.760 3.784 1.00 82.12 455 PHE A C 1
ATOM 3478 O O . PHE A 1 455 ? -30.575 -13.561 4.697 1.00 82.12 455 PHE A O 1
ATOM 3485 N N . VAL A 1 456 ? -29.764 -12.065 3.255 1.00 80.56 456 VAL A N 1
ATOM 3486 C CA . VAL A 1 456 ? -28.398 -12.071 3.766 1.00 80.56 456 VAL A CA 1
ATOM 3487 C C . VAL A 1 456 ? -28.236 -10.841 4.648 1.00 80.56 456 VAL A C 1
ATOM 3489 O O . VAL A 1 456 ? -28.335 -9.713 4.178 1.00 80.56 456 VAL A O 1
ATOM 3492 N N . THR A 1 457 ? -28.003 -11.025 5.941 1.00 71.56 457 THR A N 1
ATOM 3493 C CA . THR A 1 457 ? -28.072 -9.915 6.896 1.00 71.56 457 THR A CA 1
ATOM 3494 C C . THR A 1 457 ? -26.947 -9.933 7.916 1.00 71.56 457 THR A C 1
ATOM 3496 O O . THR A 1 457 ? -26.370 -10.970 8.212 1.00 71.56 457 THR A O 1
ATOM 3499 N N . ALA A 1 458 ? -26.608 -8.763 8.451 1.00 62.12 458 ALA A N 1
ATOM 3500 C CA . ALA A 1 458 ? -25.721 -8.630 9.605 1.00 62.12 458 ALA A CA 1
ATOM 3501 C C . ALA A 1 458 ? -26.491 -8.484 10.938 1.00 62.12 458 ALA A C 1
ATOM 3503 O O . ALA A 1 458 ? -25.860 -8.332 11.983 1.00 62.12 458 ALA A O 1
ATOM 3504 N N . TYR A 1 459 ? -27.831 -8.484 10.911 1.00 53.06 459 TYR A N 1
ATOM 3505 C CA . TYR A 1 459 ? -28.688 -8.368 12.101 1.00 53.06 459 TYR A CA 1
ATOM 3506 C C . TYR A 1 459 ? -28.661 -9.628 12.976 1.00 53.06 459 TYR A C 1
ATOM 3508 O O . TYR A 1 459 ? -28.448 -10.722 12.474 1.00 53.06 459 TYR A O 1
ATOM 3516 N N . ASP A 1 460 ? -28.842 -9.466 14.290 1.00 50.16 460 ASP A N 1
ATOM 3517 C CA . ASP A 1 460 ? -28.779 -10.562 15.267 1.00 50.16 460 ASP A CA 1
ATOM 3518 C C . ASP A 1 460 ? -29.922 -11.582 15.079 1.00 50.16 460 ASP A C 1
ATOM 3520 O O . ASP A 1 460 ? -31.014 -11.245 14.615 1.00 50.16 460 ASP A O 1
ATOM 3524 N N . ARG A 1 461 ? -29.688 -12.830 15.495 1.00 43.31 461 ARG A N 1
ATOM 3525 C CA . ARG A 1 461 ? -30.649 -13.946 15.464 1.00 43.31 461 ARG A CA 1
ATOM 3526 C C . ARG A 1 461 ? -31.926 -13.639 16.262 1.00 43.31 461 ARG A C 1
ATOM 3528 O O . ARG A 1 461 ? -32.988 -14.134 15.900 1.00 43.31 461 ARG A O 1
ATOM 3535 N N . TYR A 1 462 ? -31.835 -12.782 17.282 1.00 38.56 462 TYR A N 1
ATOM 3536 C CA . TYR A 1 462 ? -32.959 -12.370 18.134 1.00 38.56 462 TYR A CA 1
ATOM 3537 C C . TYR A 1 462 ? -33.915 -11.359 17.480 1.00 38.56 462 TYR A C 1
ATOM 3539 O O . TYR A 1 462 ? -35.087 -11.307 17.837 1.00 38.56 462 TYR A O 1
ATOM 3547 N N . ALA A 1 463 ? -33.483 -10.616 16.452 1.00 46.00 463 ALA A N 1
ATOM 3548 C CA . ALA A 1 463 ? -34.395 -9.787 15.651 1.00 46.00 463 ALA A CA 1
ATOM 3549 C C . ALA A 1 463 ? -35.284 -10.633 14.710 1.00 46.00 463 ALA A C 1
ATOM 3551 O O . ALA A 1 463 ? -36.173 -10.105 14.040 1.00 46.00 463 ALA A O 1
ATOM 3552 N N . LEU A 1 464 ? -35.034 -11.947 14.649 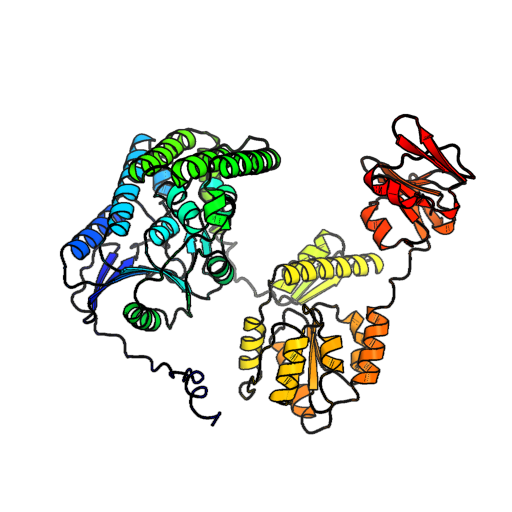1.00 50.75 464 LEU A N 1
ATOM 3553 C CA . LEU A 1 464 ? -35.580 -12.875 13.667 1.00 50.75 464 LEU A CA 1
ATOM 3554 C C . LEU A 1 464 ? -36.383 -14.032 14.311 1.00 50.75 464 LEU A C 1
ATOM 3556 O O . LEU A 1 464 ? -36.647 -15.027 13.640 1.00 50.75 464 LEU A O 1
ATOM 3560 N N . GLU A 1 465 ? -36.848 -13.918 15.562 1.00 42.53 465 GLU A N 1
ATOM 3561 C CA . GLU A 1 465 ? -37.794 -14.899 16.155 1.00 42.53 465 GLU A CA 1
ATOM 3562 C C . GLU A 1 465 ? -39.125 -14.987 15.374 1.00 42.53 465 GLU A C 1
ATOM 3564 O O . GLU A 1 465 ? -39.817 -16.002 15.403 1.00 42.53 465 GLU A O 1
ATOM 3569 N N . ALA A 1 466 ? -39.451 -13.972 14.566 1.00 38.47 466 ALA A N 1
ATOM 3570 C CA . ALA A 1 466 ? -40.574 -14.012 13.628 1.00 38.47 466 ALA A CA 1
ATOM 3571 C C . ALA A 1 466 ? -40.371 -14.986 12.441 1.00 38.47 466 ALA A C 1
ATOM 3573 O O . ALA A 1 466 ? -41.333 -15.306 11.745 1.00 38.47 466 ALA A O 1
ATOM 3574 N N . PHE A 1 467 ? -39.148 -15.474 12.196 1.00 49.09 467 PHE A N 1
ATOM 3575 C CA . PHE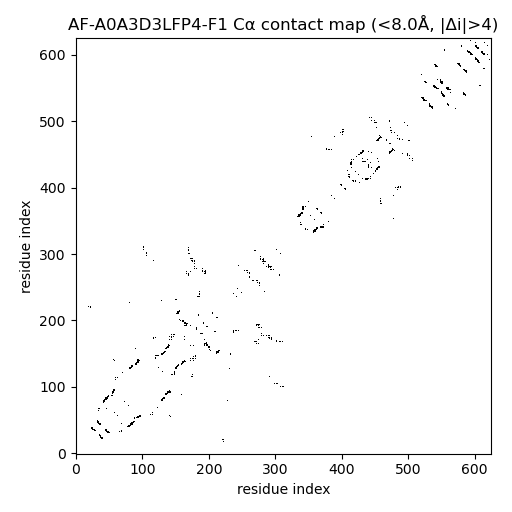 A 1 467 ? -38.814 -16.324 11.042 1.00 49.09 467 PHE A CA 1
ATOM 3576 C C . PHE A 1 467 ? -39.024 -17.817 11.312 1.00 49.09 467 PHE A C 1
ATOM 3578 O O . PHE A 1 467 ? -39.116 -18.599 10.365 1.00 49.09 467 PHE A O 1
ATOM 3585 N N . GLU A 1 468 ? -39.163 -18.223 12.578 1.00 41.75 468 GLU A N 1
ATOM 3586 C CA . GLU A 1 468 ? -39.431 -19.621 12.941 1.00 41.75 468 GLU A CA 1
ATOM 3587 C C . GLU A 1 468 ? -40.854 -20.070 12.572 1.00 41.75 468 GLU A C 1
ATOM 3589 O O . GLU A 1 468 ? -41.118 -21.267 12.493 1.00 41.75 468 GLU A O 1
ATOM 3594 N N . ARG A 1 469 ? -41.755 -19.133 12.236 1.00 39.94 469 ARG A N 1
ATOM 3595 C CA . ARG A 1 469 ? -43.139 -19.432 11.824 1.00 39.94 469 ARG A CA 1
ATOM 3596 C C . ARG A 1 469 ? -43.365 -19.568 10.308 1.00 39.94 469 ARG A C 1
ATOM 3598 O O . ARG A 1 469 ? -44.505 -19.686 9.881 1.00 39.94 469 ARG A O 1
ATOM 3605 N N . GLY A 1 470 ? -42.296 -19.671 9.511 1.00 48.31 470 GLY A N 1
ATOM 3606 C CA . GLY A 1 470 ? -42.347 -20.409 8.239 1.00 48.31 470 GLY A CA 1
ATOM 3607 C C . GLY A 1 470 ? -42.732 -19.647 6.964 1.00 48.31 470 GLY A C 1
ATOM 3608 O O . GLY A 1 470 ? -43.669 -20.058 6.290 1.00 48.31 470 GLY A O 1
ATOM 3609 N N . ALA A 1 471 ? -41.959 -18.634 6.545 1.00 48.88 471 ALA A N 1
ATOM 3610 C CA . ALA A 1 471 ? -42.173 -18.034 5.214 1.00 48.88 471 ALA A CA 1
ATOM 3611 C C . ALA A 1 471 ? -40.929 -17.526 4.444 1.00 48.88 471 ALA A C 1
ATOM 3613 O O . ALA A 1 471 ? -41.006 -17.438 3.224 1.00 48.88 471 ALA A O 1
ATOM 3614 N N . ILE A 1 472 ? -39.777 -17.223 5.070 1.00 56.66 472 ILE A N 1
ATOM 3615 C CA . ILE A 1 472 ? -38.578 -16.711 4.356 1.00 56.66 472 ILE A CA 1
ATOM 3616 C C . ILE A 1 472 ? -37.290 -17.241 5.014 1.00 56.66 472 ILE A C 1
ATOM 3618 O O . ILE A 1 472 ? -37.188 -17.269 6.239 1.00 56.66 472 ILE A O 1
ATOM 3622 N N . ASP A 1 473 ? -36.307 -17.673 4.217 1.00 66.94 473 ASP A N 1
ATOM 3623 C CA . ASP A 1 473 ? -34.991 -18.124 4.699 1.00 66.94 473 ASP A CA 1
ATOM 3624 C C . ASP A 1 473 ? -34.010 -16.943 4.879 1.00 66.94 473 ASP A C 1
ATOM 3626 O O . ASP A 1 473 ? -34.109 -15.921 4.201 1.00 66.94 473 ASP A O 1
ATOM 3630 N N . TYR A 1 474 ? -33.032 -17.060 5.788 1.00 74.38 474 TYR A N 1
ATOM 3631 C CA . TYR A 1 474 ? -32.005 -16.026 5.984 1.00 74.38 474 TYR A CA 1
ATOM 3632 C C . TYR A 1 474 ? -30.622 -16.592 6.341 1.00 74.38 474 TYR A C 1
ATOM 3634 O O . TYR A 1 474 ? -30.490 -17.661 6.950 1.00 74.38 474 TYR A O 1
ATOM 3642 N N . VAL A 1 475 ? -29.583 -15.820 6.015 1.00 73.88 475 VAL A N 1
ATOM 3643 C CA . VAL A 1 475 ? -28.168 -16.123 6.263 1.00 73.88 475 VAL A CA 1
ATOM 3644 C C . VAL A 1 475 ? -27.495 -14.931 6.943 1.00 73.88 475 VAL A C 1
ATOM 3646 O O . VAL A 1 475 ? -27.539 -13.811 6.437 1.00 73.88 475 VAL A O 1
ATOM 3649 N N . LEU A 1 476 ? -26.844 -15.168 8.085 1.00 69.69 476 LEU A N 1
ATOM 3650 C CA . LEU A 1 476 ? -26.064 -14.135 8.767 1.00 69.69 476 LEU A CA 1
ATOM 3651 C C . LEU A 1 476 ? -24.701 -13.936 8.103 1.00 69.69 476 LEU A C 1
ATOM 3653 O O . LEU A 1 476 ? -24.093 -14.893 7.631 1.00 69.69 476 LEU A O 1
ATOM 3657 N N . LYS A 1 477 ? -24.207 -12.698 8.091 1.00 69.25 477 LYS A N 1
ATOM 3658 C CA . LYS A 1 477 ? -22.847 -12.359 7.666 1.00 69.25 477 LYS A CA 1
ATOM 3659 C C . LYS A 1 477 ? -21.867 -12.504 8.843 1.00 69.25 477 LYS A C 1
ATOM 3661 O O . LYS A 1 477 ? -22.134 -11.937 9.901 1.00 69.25 477 LYS A O 1
ATOM 3666 N N . PRO A 1 478 ? -20.696 -13.141 8.651 1.00 62.06 478 PRO A N 1
ATOM 3667 C CA . PRO A 1 478 ? -20.266 -13.836 7.436 1.00 62.06 478 PRO A CA 1
ATOM 3668 C C . PRO A 1 478 ? -21.058 -15.133 7.220 1.00 62.06 478 PRO A C 1
ATOM 3670 O O . PRO A 1 478 ? -21.322 -15.865 8.170 1.00 62.06 478 PRO A O 1
ATOM 3673 N N . ALA A 1 479 ? -21.410 -15.416 5.963 1.00 68.12 479 ALA A N 1
ATOM 3674 C CA . ALA A 1 479 ? -22.132 -16.628 5.596 1.00 68.12 479 ALA A CA 1
ATOM 3675 C C . ALA A 1 479 ? -21.215 -17.843 5.771 1.00 68.12 479 ALA A C 1
ATOM 3677 O O . ALA A 1 479 ? -20.410 -18.155 4.894 1.00 68.12 479 ALA A O 1
ATOM 3678 N N . THR A 1 480 ? -21.291 -18.498 6.929 1.00 72.00 480 THR A N 1
ATOM 3679 C CA . THR A 1 480 ? -20.522 -19.718 7.184 1.00 72.00 480 THR A CA 1
ATOM 3680 C C . THR A 1 480 ? -21.015 -20.847 6.284 1.00 72.00 480 THR A C 1
ATOM 3682 O O . THR A 1 480 ? -22.198 -20.911 5.927 1.00 72.00 480 THR A O 1
ATOM 3685 N N . ARG A 1 481 ? -20.107 -21.755 5.912 1.00 73.62 481 ARG A N 1
ATOM 3686 C CA . ARG A 1 481 ? -20.406 -22.866 5.000 1.00 73.62 481 ARG A CA 1
ATOM 3687 C C . ARG A 1 481 ? -21.535 -23.741 5.539 1.00 73.62 481 ARG A C 1
ATOM 3689 O O . ARG A 1 481 ? -22.430 -24.116 4.790 1.00 73.62 481 ARG A O 1
ATOM 3696 N N . GLU A 1 482 ? -21.518 -24.021 6.837 1.00 72.94 482 GLU A N 1
ATOM 3697 C CA . GLU A 1 482 ? -22.492 -24.872 7.521 1.00 72.94 482 GLU A CA 1
ATOM 3698 C C . GLU A 1 482 ? -23.886 -24.243 7.473 1.00 72.94 482 GLU A C 1
ATOM 3700 O O . GLU A 1 482 ? -24.860 -24.896 7.097 1.00 72.94 482 GLU A O 1
ATOM 3705 N N . ARG A 1 483 ? -23.983 -22.939 7.770 1.00 75.94 483 ARG A N 1
ATOM 3706 C CA . ARG A 1 483 ? -25.267 -22.231 7.762 1.00 75.94 483 ARG A CA 1
ATOM 3707 C C . ARG A 1 483 ? -25.832 -22.090 6.353 1.00 75.94 483 ARG A C 1
ATOM 3709 O O . ARG A 1 483 ? -27.045 -22.200 6.150 1.00 75.94 483 ARG A O 1
ATOM 3716 N N . LEU A 1 484 ? -24.962 -21.843 5.379 1.00 79.44 484 LEU A N 1
ATOM 3717 C CA . LEU A 1 484 ? -25.361 -21.764 3.983 1.00 79.44 484 LEU A CA 1
ATOM 3718 C C . LEU A 1 484 ? -25.849 -23.131 3.483 1.00 79.44 484 LEU A C 1
ATOM 3720 O O . LEU A 1 484 ? -26.897 -23.194 2.851 1.00 79.44 484 LEU A O 1
ATOM 3724 N N . ALA A 1 485 ? -25.176 -24.228 3.847 1.00 79.81 485 ALA A N 1
ATOM 3725 C CA . ALA A 1 485 ? -25.595 -25.587 3.502 1.00 79.81 485 ALA A CA 1
ATOM 3726 C C . ALA A 1 485 ? -26.974 -25.954 4.083 1.00 79.81 485 ALA A C 1
ATOM 3728 O O . ALA A 1 485 ? -27.807 -26.513 3.368 1.00 79.81 485 ALA A O 1
ATOM 3729 N N . GLU A 1 486 ? -27.262 -25.594 5.339 1.00 79.06 486 GLU A N 1
ATOM 3730 C CA . GLU A 1 486 ? -28.604 -25.760 5.925 1.00 79.06 486 GLU A CA 1
ATOM 3731 C C . GLU A 1 486 ? -29.673 -24.991 5.144 1.00 79.06 486 GLU A C 1
ATOM 3733 O O . GLU A 1 486 ? -30.749 -25.519 4.859 1.00 79.06 486 GLU A O 1
ATOM 3738 N N . THR A 1 487 ? -29.367 -23.743 4.790 1.00 81.44 487 THR A N 1
ATOM 3739 C CA . THR A 1 487 ? -30.282 -22.867 4.050 1.00 81.44 487 THR A CA 1
ATOM 3740 C C . THR A 1 487 ? -30.561 -23.433 2.658 1.00 81.44 487 THR A C 1
ATOM 3742 O O . THR A 1 487 ? -31.714 -23.540 2.251 1.00 81.44 487 THR A O 1
ATOM 3745 N N . VAL A 1 488 ? -29.523 -23.904 1.962 1.00 84.25 488 VAL A N 1
ATOM 3746 C CA . VAL A 1 488 ? -29.642 -24.587 0.667 1.00 84.25 488 VAL A CA 1
ATOM 3747 C C . VAL A 1 488 ? -30.471 -25.864 0.773 1.00 84.25 488 VAL A C 1
ATOM 3749 O O . VAL A 1 488 ? -31.318 -26.108 -0.084 1.00 84.25 488 VAL A O 1
ATOM 3752 N N . LYS A 1 489 ? -30.277 -26.674 1.821 1.00 83.12 489 LYS A N 1
ATOM 3753 C CA . LYS A 1 489 ? -31.075 -27.888 2.045 1.00 83.12 489 LYS A CA 1
ATOM 3754 C C . LYS A 1 489 ? -32.565 -27.558 2.186 1.00 83.12 489 LYS A C 1
ATOM 3756 O O . LYS A 1 489 ? -33.388 -28.241 1.580 1.00 83.12 489 LYS A O 1
ATOM 3761 N N . ARG A 1 490 ? -32.910 -26.504 2.938 1.00 80.75 490 ARG A N 1
ATOM 3762 C CA . ARG A 1 490 ? -34.303 -26.042 3.086 1.00 80.75 490 ARG A CA 1
ATOM 3763 C C . ARG A 1 490 ? -34.877 -25.505 1.777 1.00 80.75 490 ARG A C 1
ATOM 3765 O O . ARG A 1 490 ? -35.990 -25.878 1.423 1.00 80.75 490 ARG A O 1
ATOM 3772 N N . LEU A 1 491 ? -34.112 -24.698 1.041 1.00 82.50 491 LEU A N 1
ATOM 3773 C CA . LEU A 1 491 ? -34.536 -24.148 -0.250 1.00 82.50 491 LEU A CA 1
ATOM 3774 C C . LEU A 1 491 ? -34.809 -25.248 -1.271 1.00 82.50 491 LEU A C 1
ATOM 3776 O O . LEU A 1 491 ? -35.877 -25.254 -1.866 1.00 82.50 491 LEU A O 1
ATOM 3780 N N . LYS A 1 492 ? -33.903 -26.223 -1.416 1.00 83.12 492 LYS A N 1
ATOM 3781 C CA . LYS A 1 492 ? -34.090 -27.360 -2.332 1.00 83.12 492 LYS A CA 1
ATOM 3782 C C . LYS A 1 492 ? -35.384 -28.131 -2.065 1.00 83.12 492 LYS A C 1
ATOM 3784 O O . LYS A 1 492 ? -36.032 -28.546 -3.016 1.00 83.12 492 LYS A O 1
ATOM 3789 N N . GLY A 1 493 ? -35.775 -28.286 -0.798 1.00 79.38 493 GLY A N 1
ATOM 3790 C CA . GLY A 1 493 ? -37.041 -28.925 -0.423 1.00 79.38 493 GLY A CA 1
ATOM 3791 C C . GLY A 1 493 ? -38.291 -28.073 -0.678 1.00 79.38 493 GLY A C 1
ATOM 3792 O O . GLY A 1 493 ? -39.390 -28.610 -0.649 1.00 79.38 493 GLY A O 1
ATOM 3793 N N . ARG A 1 494 ? -38.132 -26.764 -0.915 1.00 76.06 494 ARG A N 1
ATOM 3794 C CA . ARG A 1 494 ? -39.222 -25.797 -1.131 1.00 76.06 494 ARG A CA 1
ATOM 3795 C C . ARG A 1 494 ? -39.403 -25.380 -2.587 1.00 76.06 494 ARG A C 1
ATOM 3797 O O . ARG A 1 494 ? -40.449 -24.832 -2.898 1.00 76.06 494 ARG A O 1
ATOM 3804 N N . LEU A 1 495 ? -38.443 -25.664 -3.469 1.00 77.81 495 LEU A N 1
ATOM 3805 C CA . LEU A 1 495 ? -38.514 -25.303 -4.894 1.00 77.81 495 LEU A CA 1
ATOM 3806 C C . LEU A 1 495 ? -39.728 -25.901 -5.630 1.00 77.81 495 LEU A C 1
ATOM 3808 O O . LEU A 1 495 ? -40.082 -25.421 -6.700 1.00 77.81 495 LEU A O 1
ATOM 3812 N N . SER A 1 496 ? -40.349 -26.950 -5.084 1.00 69.56 496 SER A N 1
ATOM 3813 C CA . SER A 1 496 ? -41.567 -27.576 -5.613 1.00 69.56 496 SER A CA 1
ATOM 3814 C C . SER A 1 496 ? -42.868 -26.991 -5.047 1.00 69.56 496 SER A C 1
ATOM 3816 O O . SER A 1 496 ? -43.949 -27.409 -5.454 1.00 69.56 496 SER A O 1
ATOM 3818 N N . THR A 1 497 ? -42.784 -26.048 -4.106 1.00 70.44 497 THR A N 1
ATOM 3819 C CA . THR A 1 497 ? -43.930 -25.386 -3.468 1.00 70.44 497 THR A CA 1
ATOM 3820 C C . THR A 1 497 ? -43.918 -23.892 -3.778 1.00 70.44 497 THR A C 1
ATOM 3822 O O . THR A 1 497 ? -42.844 -23.294 -3.745 1.00 70.44 497 THR A O 1
ATOM 3825 N N . PRO A 1 498 ? -45.077 -23.258 -4.032 1.00 65.56 498 PRO A N 1
ATOM 3826 C CA . PRO A 1 498 ? -45.121 -21.825 -4.296 1.00 65.56 498 PRO A CA 1
ATOM 3827 C C . PRO A 1 498 ? -44.541 -21.029 -3.109 1.00 65.56 498 PRO A C 1
ATOM 3829 O O . PRO A 1 498 ? -44.787 -21.394 -1.951 1.00 65.56 498 PRO A O 1
ATOM 3832 N N . PRO A 1 499 ? -43.765 -19.957 -3.363 1.00 65.81 499 PRO A N 1
ATOM 3833 C CA . PRO A 1 499 ? -43.257 -19.075 -2.318 1.00 65.81 499 PRO A CA 1
ATOM 3834 C C . PRO A 1 499 ? -44.377 -18.572 -1.398 1.00 65.81 499 PRO A C 1
ATOM 3836 O O . PRO A 1 499 ? -45.458 -18.195 -1.848 1.00 65.81 499 PRO A O 1
ATOM 3839 N N . ALA A 1 500 ? -44.121 -18.569 -0.086 1.00 60.94 500 ALA A N 1
ATOM 3840 C CA . ALA A 1 500 ? -45.070 -18.045 0.892 1.00 60.94 500 ALA A CA 1
ATOM 3841 C C . ALA A 1 500 ? -45.376 -16.562 0.613 1.00 60.94 500 ALA A C 1
ATOM 3843 O O . ALA A 1 500 ? -44.512 -15.842 0.112 1.00 60.94 500 ALA A O 1
ATOM 3844 N N . ALA A 1 501 ? -46.583 -16.104 0.971 1.00 59.53 501 ALA A N 1
ATOM 3845 C CA . ALA A 1 501 ? -47.035 -14.729 0.750 1.00 59.53 501 ALA A CA 1
ATOM 3846 C C . ALA A 1 501 ? -46.068 -13.711 1.385 1.00 59.53 501 ALA A C 1
ATOM 3848 O O . ALA A 1 501 ? -46.111 -13.423 2.582 1.00 59.53 501 ALA A O 1
ATOM 3849 N N . LEU A 1 502 ? -45.172 -13.182 0.552 1.00 59.56 502 LEU A N 1
ATOM 3850 C CA . LEU A 1 502 ? -44.048 -12.334 0.939 1.00 59.56 502 LEU A CA 1
ATOM 3851 C C . LEU A 1 502 ? -44.528 -10.978 1.481 1.00 59.56 502 LEU A C 1
ATOM 3853 O O . LEU A 1 502 ? -43.911 -10.390 2.365 1.00 59.56 502 LEU A O 1
ATOM 3857 N N . GLU A 1 503 ? -45.673 -10.507 0.995 1.00 56.19 503 GLU A N 1
ATOM 3858 C CA . GLU A 1 503 ? -46.226 -9.181 1.271 1.00 56.19 503 GLU A CA 1
ATOM 3859 C C . GLU A 1 503 ? -46.588 -8.968 2.748 1.00 56.19 503 GLU A C 1
ATOM 3861 O O . GLU A 1 503 ? -46.179 -7.965 3.339 1.00 56.19 503 GLU A O 1
ATOM 3866 N N . SER A 1 504 ? -47.287 -9.917 3.384 1.00 55.94 504 SER A N 1
ATOM 3867 C CA . SER A 1 504 ? -47.699 -9.795 4.793 1.00 55.94 504 SER A CA 1
ATOM 3868 C C . SER A 1 504 ? -46.503 -9.859 5.748 1.00 55.94 504 SER A C 1
ATOM 3870 O O . SER A 1 504 ? -46.445 -9.122 6.737 1.00 55.94 504 SER A O 1
ATOM 3872 N N . LEU A 1 505 ? -45.496 -10.672 5.414 1.00 56.12 505 LEU A N 1
ATOM 3873 C CA . LEU A 1 505 ? -44.296 -10.849 6.224 1.00 56.12 505 LEU A CA 1
ATOM 3874 C C . LEU A 1 505 ? -43.328 -9.669 6.096 1.00 56.12 505 LEU A C 1
ATOM 3876 O O . LEU A 1 505 ? -42.776 -9.215 7.098 1.00 56.12 505 LEU A O 1
ATOM 3880 N N . VAL A 1 506 ? -43.134 -9.131 4.884 1.00 57.00 506 VAL A N 1
ATOM 3881 C CA . VAL A 1 506 ? -42.310 -7.929 4.698 1.00 57.00 506 VAL A CA 1
ATOM 3882 C C . VAL A 1 506 ? -43.014 -6.700 5.289 1.00 57.00 506 VAL A C 1
ATOM 3884 O O . VAL A 1 506 ? -42.343 -5.801 5.795 1.00 57.00 506 VAL A O 1
ATOM 3887 N N . ALA A 1 507 ? -44.350 -6.648 5.305 1.00 58.84 507 ALA A N 1
ATOM 3888 C CA . ALA A 1 507 ? -45.092 -5.609 6.022 1.00 58.84 507 ALA A CA 1
ATOM 3889 C C . ALA A 1 507 ? -44.887 -5.680 7.549 1.00 58.84 507 ALA A C 1
ATOM 3891 O O . ALA A 1 507 ? -44.695 -4.644 8.186 1.00 58.84 507 ALA A O 1
ATOM 3892 N N . GLU A 1 508 ? -44.879 -6.880 8.138 1.00 53.94 508 GLU A N 1
ATOM 3893 C CA . GLU A 1 508 ? -44.555 -7.126 9.555 1.00 53.94 508 GLU A CA 1
ATOM 3894 C C . GLU A 1 508 ? -43.094 -6.748 9.880 1.00 53.94 508 GLU A C 1
ATOM 3896 O O . GLU A 1 508 ? -42.832 -6.019 10.840 1.00 53.94 508 GLU A O 1
ATOM 3901 N N . LEU A 1 509 ? -42.143 -7.170 9.038 1.00 52.56 509 LEU A N 1
ATOM 3902 C CA . LEU A 1 509 ? -40.712 -6.868 9.163 1.00 52.56 509 LEU A CA 1
ATOM 3903 C C . LEU A 1 509 ? -40.416 -5.378 9.061 1.00 52.56 509 LEU A C 1
ATOM 3905 O O . LEU A 1 509 ? -39.709 -4.838 9.906 1.00 52.56 509 LEU A O 1
ATOM 3909 N N . SER A 1 510 ? -40.979 -4.691 8.068 1.00 55.38 510 SER A N 1
ATOM 3910 C CA . SER A 1 510 ? -40.816 -3.244 7.948 1.00 55.38 510 SER A CA 1
ATOM 3911 C C . SER A 1 510 ? -41.440 -2.507 9.127 1.00 55.38 510 SER A C 1
ATOM 3913 O O . SER A 1 510 ? -40.861 -1.521 9.558 1.00 55.38 510 SER A O 1
ATOM 3915 N N . ARG A 1 511 ? -42.545 -2.996 9.711 1.00 54.84 511 ARG A N 1
ATOM 3916 C CA . ARG A 1 511 ? -43.113 -2.422 10.944 1.00 54.84 511 ARG A CA 1
ATOM 3917 C C . ARG A 1 511 ? -42.168 -2.549 12.137 1.00 54.84 511 ARG A C 1
ATOM 3919 O O . ARG A 1 511 ? -42.065 -1.611 12.914 1.00 54.84 511 ARG A O 1
ATOM 3926 N N . ARG A 1 512 ? -41.479 -3.686 12.287 1.00 52.38 512 ARG A N 1
ATOM 3927 C CA . ARG A 1 512 ? -40.547 -3.932 13.405 1.00 52.38 512 ARG A CA 1
ATOM 3928 C C . ARG A 1 512 ? -39.184 -3.269 13.212 1.00 52.38 512 ARG A C 1
ATOM 3930 O O . ARG A 1 512 ? -38.590 -2.827 14.184 1.00 52.38 512 ARG A O 1
ATOM 3937 N N . ILE A 1 513 ? -38.710 -3.170 11.971 1.00 47.78 513 ILE A N 1
ATOM 3938 C CA . ILE A 1 513 ? -37.455 -2.489 11.612 1.00 47.78 513 ILE A CA 1
ATOM 3939 C C . ILE A 1 513 ? -37.634 -0.963 11.619 1.00 47.78 513 ILE A C 1
ATOM 3941 O O . ILE A 1 513 ? -36.704 -0.247 11.974 1.00 47.78 513 ILE A O 1
ATOM 3945 N N . ALA A 1 514 ? -38.822 -0.463 11.260 1.00 46.53 514 ALA A N 1
ATOM 3946 C CA . ALA A 1 514 ? -39.183 0.953 11.344 1.00 46.53 514 ALA A CA 1
ATOM 3947 C C . ALA A 1 514 ? -39.816 1.344 12.689 1.00 46.53 514 ALA A C 1
ATOM 3949 O O . ALA A 1 514 ? -40.204 2.501 12.853 1.00 46.53 514 ALA A O 1
ATOM 3950 N N . ALA A 1 515 ? -39.944 0.414 13.643 1.00 42.97 515 ALA A N 1
ATOM 3951 C CA . ALA A 1 515 ? -40.401 0.756 14.980 1.00 42.97 515 ALA A CA 1
ATOM 3952 C C . ALA A 1 515 ? -39.386 1.743 15.578 1.00 42.97 515 ALA A C 1
ATOM 3954 O O . ALA A 1 515 ? -38.202 1.400 15.668 1.00 42.97 515 ALA A O 1
ATOM 3955 N N . PRO A 1 516 ? -39.797 2.968 15.957 1.00 41.34 516 PRO A N 1
ATOM 3956 C CA . PRO A 1 516 ? -38.900 3.856 16.670 1.00 41.34 516 PRO A CA 1
ATOM 3957 C C . PRO A 1 516 ? -38.443 3.115 17.924 1.00 41.34 516 PRO A C 1
ATOM 3959 O O . PRO A 1 516 ? -39.271 2.542 18.641 1.00 41.34 516 PRO A O 1
ATOM 3962 N N . ALA A 1 517 ? -37.129 3.091 18.161 1.00 49.06 517 ALA A N 1
ATOM 3963 C CA . ALA A 1 517 ? -36.591 2.593 19.418 1.00 49.06 517 ALA A CA 1
ATOM 3964 C C . ALA A 1 517 ? -37.401 3.232 20.561 1.00 49.06 517 ALA A C 1
ATOM 3966 O O . ALA A 1 517 ? -37.726 4.423 20.461 1.00 49.06 517 ALA A O 1
ATOM 3967 N N . PRO A 1 518 ? -37.802 2.467 21.593 1.00 54.16 518 PRO A N 1
ATOM 3968 C CA . PRO A 1 518 ? -38.566 3.026 22.697 1.00 54.16 518 PRO A CA 1
ATOM 3969 C C . PRO A 1 518 ? -37.810 4.243 23.231 1.00 54.16 518 PRO A C 1
ATOM 3971 O O . PRO A 1 518 ? -36.692 4.116 23.729 1.00 54.16 518 PRO A O 1
ATOM 3974 N N . ARG A 1 519 ? -38.403 5.430 23.044 1.00 69.06 519 ARG A N 1
ATOM 3975 C CA . ARG A 1 519 ? -37.796 6.700 23.448 1.00 69.06 519 ARG A CA 1
ATOM 3976 C C . ARG A 1 519 ? -37.503 6.638 24.937 1.00 69.06 519 ARG A C 1
ATOM 3978 O O . ARG A 1 519 ? -38.301 6.098 25.711 1.00 69.06 519 ARG A O 1
ATOM 3985 N N . LEU A 1 520 ? -36.356 7.177 25.325 1.00 72.44 520 LEU A N 1
ATOM 3986 C CA . LEU A 1 520 ? -35.913 7.131 26.707 1.00 72.44 520 LEU A CA 1
ATOM 3987 C C . LEU A 1 520 ? -36.944 7.838 27.599 1.00 72.44 520 LEU A C 1
ATOM 3989 O O . LEU A 1 520 ? -37.192 9.027 27.426 1.00 72.44 520 LEU A O 1
ATOM 3993 N N . LYS A 1 521 ? -37.547 7.103 28.541 1.00 79.94 521 LYS A N 1
ATOM 3994 C CA . LYS A 1 521 ? -38.471 7.671 29.540 1.00 79.94 521 LYS A CA 1
ATOM 3995 C C . LYS A 1 521 ? -37.778 7.994 30.860 1.00 79.94 521 LYS A C 1
ATOM 3997 O O . LYS A 1 521 ? -38.114 8.977 31.500 1.00 79.94 521 LYS A O 1
ATOM 4002 N N . MET A 1 522 ? -36.784 7.190 31.246 1.00 81.75 522 MET A N 1
ATOM 4003 C CA . MET A 1 522 ? -36.067 7.329 32.516 1.00 81.75 522 MET A CA 1
ATOM 4004 C C . MET A 1 522 ? -34.556 7.389 32.291 1.00 81.75 522 MET A C 1
ATOM 4006 O O . MET A 1 522 ? -33.992 6.609 31.523 1.00 81.75 522 MET A O 1
ATOM 4010 N N . LEU A 1 523 ? -33.892 8.282 33.014 1.00 83.56 523 LEU A N 1
ATOM 4011 C CA . LEU A 1 523 ? -32.446 8.445 33.073 1.00 83.56 523 LEU A CA 1
ATOM 4012 C C . LEU A 1 523 ? -31.919 7.940 34.410 1.00 83.56 523 LEU A C 1
ATOM 4014 O O . LEU A 1 523 ? -32.413 8.322 35.463 1.00 83.56 523 LEU A O 1
ATOM 4018 N N . GLN A 1 524 ? -30.871 7.125 34.376 1.00 81.81 524 GLN A N 1
ATOM 4019 C CA . GLN A 1 524 ? -30.118 6.764 35.574 1.00 81.81 524 GLN A CA 1
ATOM 4020 C C . GLN A 1 524 ? -28.936 7.721 35.718 1.00 81.81 524 GLN A C 1
ATOM 4022 O O . GLN A 1 524 ? -27.993 7.668 34.925 1.00 81.81 524 GLN A O 1
ATOM 4027 N N . ALA A 1 525 ? -28.989 8.597 36.719 1.00 79.38 525 ALA A N 1
ATOM 4028 C CA . ALA A 1 525 ? -27.907 9.516 37.046 1.00 79.38 525 ALA A CA 1
ATOM 4029 C C . ALA A 1 525 ? -27.223 9.104 38.351 1.00 79.38 525 ALA A C 1
ATOM 4031 O O . ALA A 1 525 ? -27.878 8.724 39.322 1.00 79.38 525 ALA A O 1
ATOM 4032 N N . SER A 1 526 ? -25.892 9.159 38.374 1.00 65.50 526 SER A N 1
ATOM 4033 C CA . SER A 1 526 ? -25.118 8.861 39.580 1.00 65.50 526 SER A CA 1
ATOM 4034 C C . SER A 1 526 ? -24.961 10.136 40.405 1.00 65.50 526 SER A C 1
ATOM 4036 O O . SER A 1 526 ? -24.445 11.133 39.901 1.00 65.50 526 SER A O 1
ATOM 4038 N N . VAL A 1 527 ? -25.372 10.093 41.672 1.00 63.66 527 VAL A N 1
ATOM 4039 C CA . VAL A 1 527 ? -25.187 11.180 42.643 1.00 63.66 527 VAL A CA 1
ATOM 4040 C C . VAL A 1 527 ? -24.468 10.592 43.857 1.00 63.66 527 VAL A C 1
ATOM 4042 O O . VAL A 1 527 ? -25.061 9.879 44.664 1.00 63.66 527 VAL A O 1
ATOM 4045 N N . GLY A 1 528 ? -23.156 10.822 43.956 1.00 65.31 528 GLY A N 1
ATOM 4046 C CA . GLY A 1 528 ? -22.320 10.171 44.971 1.00 65.31 528 GLY A CA 1
ATOM 4047 C C . GLY A 1 528 ? -22.308 8.643 44.812 1.00 65.31 528 GLY A C 1
ATOM 4048 O O . GLY A 1 528 ? -21.918 8.135 43.761 1.00 65.31 528 GLY A O 1
ATOM 4049 N N . SER A 1 529 ? -22.735 7.916 45.850 1.00 57.44 529 SER A N 1
ATOM 4050 C CA . SER A 1 529 ? -22.872 6.449 45.861 1.00 57.44 529 SER A CA 1
ATOM 4051 C C . SER A 1 529 ? -24.263 5.940 45.452 1.00 57.44 529 SER A C 1
ATOM 4053 O O . SER A 1 529 ? -24.447 4.730 45.330 1.00 57.44 529 SER A O 1
ATOM 4055 N N . ALA A 1 530 ? -25.235 6.830 45.221 1.00 59.53 530 ALA A N 1
ATOM 4056 C CA . ALA A 1 530 ? -26.614 6.474 44.893 1.00 59.53 530 ALA A CA 1
ATOM 4057 C C . ALA A 1 530 ? -26.922 6.649 43.393 1.00 59.53 530 ALA A C 1
ATOM 4059 O O . ALA A 1 530 ? -26.381 7.530 42.717 1.00 59.53 530 ALA A O 1
ATOM 4060 N N . VAL A 1 531 ? -27.824 5.811 42.870 1.00 71.12 531 VAL A N 1
ATOM 4061 C CA . VAL A 1 531 ? -28.385 5.939 41.515 1.00 71.12 531 VAL A CA 1
ATOM 4062 C C . VAL A 1 531 ? -29.768 6.572 41.627 1.00 71.12 531 VAL A C 1
ATOM 4064 O O . VAL A 1 531 ? -30.667 5.987 42.227 1.00 71.12 531 VAL A O 1
ATOM 4067 N N . ARG A 1 532 ? -29.944 7.759 41.042 1.00 77.06 532 ARG A N 1
ATOM 4068 C CA . ARG A 1 532 ? -31.241 8.438 40.939 1.00 77.06 532 ARG A CA 1
ATOM 4069 C C . ARG A 1 532 ? -31.865 8.135 39.582 1.00 77.06 532 ARG A C 1
ATOM 4071 O O . ARG A 1 532 ? -31.205 8.268 38.551 1.00 77.06 532 ARG A O 1
ATOM 4078 N N . LEU A 1 533 ? -33.135 7.741 39.592 1.00 80.56 533 LEU A N 1
ATOM 4079 C CA . LEU A 1 533 ? -33.960 7.627 38.394 1.00 80.56 533 LEU A CA 1
ATOM 4080 C C . LEU A 1 533 ? -34.643 8.975 38.146 1.00 80.56 533 LEU A C 1
ATOM 4082 O O . LEU A 1 533 ? -35.399 9.444 38.990 1.00 80.56 533 LEU A O 1
ATOM 4086 N N . ILE A 1 534 ? -34.342 9.603 37.014 1.00 85.19 534 ILE A N 1
ATOM 4087 C CA . ILE A 1 534 ? -34.877 10.900 36.599 1.00 85.19 534 ILE A CA 1
ATOM 4088 C C . ILE A 1 534 ? -35.822 10.662 35.429 1.00 85.19 534 ILE A C 1
ATOM 4090 O O . ILE A 1 534 ? -35.408 10.110 34.411 1.00 85.19 534 ILE A O 1
ATOM 4094 N N . ASP A 1 535 ? -37.072 11.085 35.557 1.00 86.50 535 ASP A N 1
ATOM 4095 C CA . ASP A 1 535 ? -38.000 11.094 34.429 1.00 86.50 535 ASP A CA 1
ATOM 4096 C C . ASP A 1 535 ? -37.537 12.138 33.403 1.00 86.50 535 ASP A C 1
ATOM 4098 O O . ASP A 1 535 ? -37.303 13.303 33.743 1.00 86.50 535 ASP A O 1
ATOM 4102 N N . VAL A 1 536 ? -37.384 11.722 32.146 1.00 87.81 536 VAL A N 1
ATOM 4103 C CA . VAL A 1 536 ? -36.958 12.586 31.037 1.00 87.81 536 VAL A CA 1
ATOM 4104 C C . VAL A 1 536 ? -37.892 13.787 30.870 1.00 87.81 536 VAL A C 1
ATOM 4106 O O . VAL A 1 536 ? -37.439 14.860 30.469 1.00 87.81 536 VAL A O 1
ATOM 4109 N N . ASP A 1 537 ? -39.164 13.658 31.247 1.00 85.31 537 ASP A N 1
ATOM 4110 C CA . ASP A 1 537 ? -40.152 14.731 31.161 1.00 85.31 537 ASP A CA 1
ATOM 4111 C C . ASP A 1 537 ? -39.870 15.890 32.118 1.00 85.31 537 ASP A C 1
ATOM 4113 O O . ASP A 1 537 ? -40.261 17.024 31.839 1.00 85.31 537 ASP A O 1
ATOM 4117 N N . THR A 1 538 ? -39.140 15.626 33.202 1.00 87.88 538 THR A N 1
ATOM 4118 C CA . THR A 1 538 ? -38.771 16.622 34.220 1.00 87.88 538 THR A CA 1
ATOM 4119 C C . THR A 1 538 ? -37.475 17.367 33.896 1.00 87.88 538 THR A C 1
ATOM 4121 O O . THR A 1 538 ? -37.101 18.314 34.596 1.00 87.88 538 THR A O 1
ATOM 4124 N N . VAL A 1 539 ? -36.772 16.953 32.836 1.00 92.69 539 VAL A N 1
ATOM 4125 C CA . VAL A 1 539 ? -35.493 17.542 32.442 1.00 92.69 539 VAL A CA 1
ATOM 4126 C C . VAL A 1 539 ? -35.708 18.864 31.715 1.00 92.69 539 VAL A C 1
ATOM 4128 O O . VAL A 1 539 ? -36.439 18.949 30.726 1.00 92.69 539 VAL A O 1
ATOM 4131 N N . LEU A 1 540 ? -34.996 19.887 32.183 1.00 93.31 540 LEU A N 1
ATOM 4132 C CA . LEU A 1 540 ? -34.981 21.224 31.601 1.00 93.31 540 LEU A CA 1
ATOM 4133 C C . LEU A 1 540 ? -33.964 21.309 30.465 1.00 93.31 540 LEU A C 1
ATOM 4135 O O . LEU A 1 540 ? -34.283 21.761 29.367 1.00 93.31 540 LEU A O 1
ATOM 4139 N N . TYR A 1 541 ? -32.734 20.858 30.713 1.00 93.94 541 TYR A N 1
ATOM 4140 C CA . TYR A 1 541 ? -31.677 20.832 29.709 1.00 93.94 541 TYR A CA 1
ATOM 4141 C C . TYR A 1 541 ? -30.558 19.847 30.080 1.00 93.94 541 TYR A C 1
ATOM 4143 O O . TYR A 1 541 ? -30.402 19.440 31.235 1.00 93.94 541 TYR A O 1
ATOM 4151 N N . PHE A 1 542 ? -29.761 19.482 29.078 1.00 94.06 542 PHE A N 1
ATOM 4152 C CA . PHE A 1 542 ? -28.509 18.752 29.227 1.00 94.06 542 PHE A CA 1
ATOM 4153 C C . PHE A 1 542 ? -27.348 19.625 28.782 1.00 94.06 542 PHE A C 1
ATOM 4155 O O . PHE A 1 542 ? -27.433 20.290 27.748 1.00 94.06 542 PHE A O 1
ATOM 4162 N N . GLN A 1 543 ? -26.235 19.560 29.502 1.00 92.25 543 GLN A N 1
ATOM 4163 C CA . GLN A 1 543 ? -25.023 20.279 29.141 1.00 92.25 543 GLN A CA 1
ATOM 4164 C C . GLN A 1 543 ? -23.796 19.388 29.297 1.00 92.25 543 GLN A C 1
ATOM 4166 O O . GLN A 1 543 ? -23.613 18.726 30.314 1.00 92.25 543 GLN A O 1
ATOM 4171 N N . SER A 1 544 ? -22.950 19.345 28.274 1.00 89.00 544 SER A N 1
ATOM 4172 C CA . SER A 1 544 ? -21.692 18.606 28.344 1.00 89.00 544 SER A CA 1
ATOM 4173 C C . SER A 1 544 ? -20.679 19.394 29.167 1.00 89.00 544 SER A C 1
ATOM 4175 O O . SER A 1 544 ? -20.342 20.518 28.802 1.00 89.00 544 SER A O 1
ATOM 4177 N N . ASP A 1 545 ? -20.134 18.757 30.198 1.00 76.62 545 ASP A N 1
ATOM 4178 C CA . ASP A 1 545 ? -18.942 19.186 30.926 1.00 76.62 545 ASP A CA 1
ATOM 4179 C C . ASP A 1 545 ? -17.807 18.181 30.647 1.00 76.62 545 ASP A C 1
ATOM 4181 O O . ASP A 1 545 ? -18.047 17.017 30.334 1.00 76.62 545 ASP A O 1
ATOM 4185 N N . SER A 1 546 ? -16.564 18.647 30.712 1.00 64.19 546 SER A N 1
ATOM 4186 C CA . SER A 1 546 ? -15.272 18.006 30.430 1.00 64.19 546 SER A CA 1
ATOM 4187 C C . SER A 1 546 ? -15.158 16.479 30.616 1.00 64.19 546 SER A C 1
ATOM 4189 O O . SER A 1 546 ? -14.381 15.851 29.891 1.00 64.19 546 SER A O 1
ATOM 4191 N N . LYS A 1 547 ? -15.906 15.863 31.545 1.00 71.31 547 LYS A N 1
ATOM 4192 C CA . LYS A 1 547 ? -15.955 14.401 31.755 1.00 71.31 547 LYS A CA 1
ATOM 4193 C C . LYS A 1 547 ? -17.359 13.786 31.894 1.00 71.31 547 LYS A C 1
ATOM 4195 O O . LYS A 1 547 ? -17.456 12.561 31.870 1.00 71.31 547 LYS A O 1
ATOM 4200 N N . TYR A 1 548 ? -18.421 14.582 32.031 1.00 83.00 548 TYR A N 1
ATOM 4201 C CA . TYR A 1 548 ? -19.786 14.106 32.300 1.00 83.00 548 TYR A CA 1
ATOM 4202 C C . TYR A 1 548 ? -20.826 14.997 31.612 1.00 83.00 548 TYR A C 1
ATOM 4204 O O . TYR A 1 548 ? -20.588 16.179 31.387 1.00 83.00 548 TYR A O 1
ATOM 4212 N N . THR A 1 549 ? -22.005 14.456 31.310 1.00 88.00 549 THR A N 1
ATOM 4213 C CA . THR A 1 549 ? -23.142 15.280 30.878 1.00 88.00 549 THR A CA 1
ATOM 4214 C C . THR A 1 549 ? -23.982 15.640 32.091 1.00 88.00 549 THR A C 1
ATOM 4216 O O . THR A 1 549 ? -24.533 14.765 32.755 1.00 88.00 549 THR A O 1
ATOM 4219 N N . ARG A 1 550 ? -24.098 16.930 32.374 1.00 90.75 550 ARG A N 1
ATOM 4220 C CA . ARG A 1 550 ? -24.974 17.470 33.406 1.00 90.75 550 ARG A CA 1
ATOM 4221 C C . ARG A 1 550 ? -26.418 17.413 32.914 1.00 90.75 550 ARG A C 1
ATOM 4223 O O . ARG A 1 550 ? -26.710 17.881 31.815 1.00 90.75 550 ARG A O 1
ATOM 4230 N N . VAL A 1 551 ? -27.297 16.809 33.705 1.00 92.06 551 VAL A N 1
ATOM 4231 C CA . VAL A 1 551 ? -28.751 16.822 33.517 1.00 92.06 551 VAL A CA 1
ATOM 4232 C C . VAL A 1 551 ? -29.352 17.735 34.575 1.00 92.06 551 VAL A C 1
ATOM 4234 O O . VAL A 1 551 ? -29.094 17.551 35.764 1.00 92.06 551 VAL A O 1
ATOM 4237 N N . VAL A 1 552 ? -30.115 18.735 34.143 1.00 90.81 552 VAL A N 1
ATOM 4238 C CA . VAL A 1 552 ? -30.712 19.728 35.040 1.00 90.81 552 VAL A CA 1
ATOM 4239 C C . VAL A 1 552 ? -32.222 19.557 35.051 1.00 90.81 552 VAL A C 1
ATOM 4241 O O . VAL A 1 552 ? -32.868 19.571 34.003 1.00 90.81 552 VAL A O 1
ATOM 4244 N N . THR A 1 553 ? -32.773 19.386 36.247 1.00 90.69 553 THR A N 1
ATOM 4245 C CA . THR A 1 553 ? -34.211 19.292 36.528 1.00 90.69 553 THR A CA 1
ATOM 4246 C C . THR A 1 553 ? -34.610 20.418 37.482 1.00 90.69 553 THR A C 1
ATOM 4248 O O . THR A 1 553 ? -33.746 21.098 38.036 1.00 90.69 553 THR A O 1
ATOM 4251 N N . ARG A 1 554 ? -35.909 20.597 37.743 1.00 85.25 554 ARG A N 1
ATOM 4252 C CA . ARG A 1 554 ? -36.374 21.545 38.778 1.00 85.25 554 ARG A CA 1
ATOM 4253 C C . ARG A 1 554 ? -35.920 21.164 40.191 1.00 85.25 554 ARG A C 1
ATOM 4255 O O . ARG A 1 554 ? -35.791 22.029 41.046 1.00 85.25 554 ARG A O 1
ATOM 4262 N N . GLU A 1 555 ? -35.672 19.878 40.425 1.00 80.44 555 GLU A N 1
ATOM 4263 C CA . GLU A 1 555 ? -35.266 19.324 41.722 1.00 80.44 555 GLU A CA 1
ATOM 4264 C C . GLU A 1 555 ? -33.743 19.365 41.938 1.00 80.44 555 GLU A C 1
ATOM 4266 O O . GLU A 1 555 ? -33.249 18.885 42.959 1.00 80.44 555 GLU A O 1
ATOM 4271 N N . GLY A 1 556 ? -32.990 19.892 40.968 1.00 82.50 556 GLY A N 1
ATOM 4272 C CA . GLY A 1 556 ? -31.538 20.013 41.011 1.00 82.50 556 GLY A CA 1
ATOM 4273 C C . GLY A 1 556 ? -30.833 19.358 39.825 1.00 82.50 556 GLY A C 1
ATOM 4274 O O . GLY A 1 556 ? -31.449 18.901 38.855 1.00 82.50 556 GLY A O 1
ATOM 4275 N N . GLU A 1 557 ? -29.507 19.325 39.912 1.00 86.44 557 GLU A N 1
ATOM 4276 C CA . GLU A 1 557 ? -28.624 18.794 38.878 1.00 86.44 557 GLU A CA 1
ATOM 4277 C C . GLU A 1 557 ? -28.099 17.395 39.211 1.00 86.44 557 GLU A C 1
ATOM 4279 O O . GLU A 1 557 ? -27.986 16.984 40.367 1.00 86.44 557 GLU A O 1
ATOM 4284 N N . SER A 1 558 ? -27.792 16.616 38.180 1.00 85.81 558 SER A N 1
ATOM 4285 C CA . SER A 1 558 ? -27.140 15.314 38.319 1.00 85.81 558 SER A CA 1
ATOM 4286 C C . SER A 1 558 ? -26.181 15.066 37.158 1.00 85.81 558 SER A C 1
ATOM 4288 O O . SER A 1 558 ? -26.251 15.728 36.121 1.00 85.81 558 SER A O 1
ATOM 4290 N N . LEU A 1 559 ? -25.262 14.114 37.323 1.00 84.62 559 LEU A N 1
ATOM 4291 C CA . LEU A 1 559 ? -24.237 13.816 36.325 1.00 84.62 559 LEU A CA 1
ATOM 4292 C C . LEU A 1 559 ? -24.497 12.465 35.654 1.00 84.62 559 LEU A C 1
ATOM 4294 O O . LEU A 1 559 ? -24.694 11.433 36.300 1.00 84.62 559 LEU A O 1
ATOM 4298 N N . LEU A 1 560 ? -24.458 12.476 34.326 1.00 82.94 560 LEU A N 1
ATOM 4299 C CA . LEU A 1 560 ? -24.569 11.310 33.464 1.00 82.94 560 LEU A CA 1
ATOM 4300 C C . LEU A 1 560 ? -23.196 10.962 32.887 1.00 82.94 560 LEU A C 1
ATOM 4302 O O . LEU A 1 560 ? -22.451 11.826 32.424 1.00 82.94 560 LEU A O 1
ATOM 4306 N N . LYS A 1 561 ? -22.889 9.663 32.835 1.00 79.69 561 LYS A N 1
ATOM 4307 C CA . LYS A 1 561 ? -21.707 9.133 32.127 1.00 79.69 561 LYS A CA 1
ATOM 4308 C C . LYS A 1 561 ? -21.902 9.046 30.607 1.00 79.69 561 LYS A C 1
ATOM 4310 O O . LYS A 1 561 ? -20.953 8.747 29.892 1.00 79.69 561 LYS A O 1
ATOM 4315 N N . ARG A 1 562 ? -23.129 9.276 30.129 1.00 81.25 562 ARG A N 1
ATOM 4316 C CA . ARG A 1 562 ? -23.493 9.287 28.706 1.00 81.25 562 ARG A CA 1
ATOM 4317 C C . ARG A 1 562 ? -23.140 10.630 28.076 1.00 81.25 562 ARG A C 1
ATOM 4319 O O . ARG A 1 562 ? -23.242 11.663 28.733 1.00 81.25 562 ARG A O 1
ATOM 4326 N N . THR A 1 563 ? -22.764 10.628 26.805 1.00 84.25 563 THR A N 1
ATOM 4327 C CA . THR A 1 563 ? -22.484 11.851 26.033 1.00 84.25 563 THR A CA 1
ATOM 4328 C C . THR A 1 563 ? -23.765 12.460 25.453 1.00 84.25 563 THR A C 1
ATOM 4330 O O . THR A 1 563 ? -24.743 11.750 25.224 1.00 84.25 563 THR A O 1
ATOM 4333 N N . LEU A 1 564 ? -23.758 13.758 25.117 1.00 84.25 564 LEU A N 1
ATOM 4334 C CA . LEU A 1 564 ? -24.897 14.391 24.427 1.00 84.25 564 LEU A CA 1
ATOM 4335 C C . LEU A 1 564 ? -25.255 13.696 23.109 1.00 84.25 564 LEU A C 1
ATOM 4337 O O . LEU A 1 564 ? -26.429 13.568 22.788 1.00 84.25 564 LEU A O 1
ATOM 4341 N N . LYS A 1 565 ? -24.259 13.197 22.366 1.00 79.19 565 LYS A N 1
ATOM 4342 C CA . LYS A 1 565 ? -24.487 12.481 21.105 1.00 79.19 565 LYS A CA 1
ATOM 4343 C C . LYS A 1 565 ? -25.260 11.176 21.315 1.00 79.19 565 LYS A C 1
ATOM 4345 O O . LYS A 1 565 ? -26.110 10.841 20.500 1.00 79.19 565 LYS A O 1
ATOM 4350 N N . GLU A 1 566 ? -24.956 10.450 22.388 1.00 77.75 566 GLU A N 1
ATOM 4351 C CA . GLU A 1 566 ? -25.683 9.232 22.761 1.00 77.75 566 GLU A CA 1
ATOM 4352 C C . GLU A 1 566 ? -27.089 9.554 23.269 1.00 77.75 566 GLU A C 1
ATOM 4354 O O . GLU A 1 566 ? -28.000 8.777 23.029 1.00 77.75 566 GLU A O 1
ATOM 4359 N N . LEU A 1 567 ? -27.280 10.681 23.961 1.00 83.94 567 LEU A N 1
ATOM 4360 C CA . LEU A 1 567 ? -28.600 11.111 24.430 1.00 83.94 567 LEU A CA 1
ATOM 4361 C C . LEU A 1 567 ? -29.504 11.548 23.269 1.00 83.94 567 LEU A C 1
ATOM 4363 O O . LEU A 1 567 ? -30.666 11.170 23.234 1.00 83.94 567 LEU A O 1
ATOM 4367 N N . MET A 1 568 ? -28.975 12.270 22.279 1.00 80.00 568 MET A N 1
ATOM 4368 C CA . MET A 1 568 ? -29.739 12.692 21.094 1.00 80.00 568 MET A CA 1
ATOM 4369 C C . MET A 1 568 ? -30.297 11.529 20.264 1.00 80.00 568 MET A C 1
ATOM 4371 O O . MET A 1 568 ? -31.270 11.724 19.546 1.00 80.00 568 MET A O 1
ATOM 4375 N N . ALA A 1 569 ? -29.673 10.350 20.320 1.00 74.06 569 ALA A N 1
ATOM 4376 C CA . ALA A 1 569 ? -30.160 9.172 19.605 1.00 74.06 569 ALA A CA 1
ATOM 4377 C C . ALA A 1 569 ? -31.423 8.571 20.247 1.00 74.06 569 ALA A C 1
ATOM 4379 O O . ALA A 1 569 ? -32.234 7.977 19.539 1.00 74.06 569 ALA A O 1
ATOM 4380 N N . ASP A 1 570 ? -31.595 8.762 21.560 1.00 79.12 570 ASP A N 1
ATOM 4381 C CA . ASP A 1 570 ? -32.662 8.132 22.346 1.00 79.12 570 ASP A CA 1
ATOM 4382 C C . ASP A 1 570 ? -33.755 9.121 22.793 1.00 79.12 570 ASP A C 1
ATOM 4384 O O . ASP A 1 570 ? -34.848 8.705 23.191 1.00 79.12 570 ASP A O 1
ATOM 4388 N N . LEU A 1 571 ? -33.449 10.424 22.787 1.00 82.88 571 LEU A N 1
ATOM 4389 C CA . LEU A 1 571 ? -34.361 11.501 23.171 1.00 82.88 571 LEU A CA 1
ATOM 4390 C C . LEU A 1 571 ? -35.263 11.918 22.007 1.00 82.88 571 LEU A C 1
ATOM 4392 O O . LEU A 1 571 ? -34.910 11.817 20.836 1.00 82.88 571 LEU A O 1
ATOM 4396 N N . ASP A 1 572 ? -36.440 12.430 22.354 1.00 82.69 572 ASP A N 1
ATOM 4397 C CA . ASP A 1 572 ? -37.412 12.934 21.392 1.00 82.69 572 ASP A CA 1
ATOM 4398 C C . ASP A 1 572 ? -36.923 14.245 20.736 1.00 82.69 572 ASP A C 1
ATOM 4400 O O . ASP A 1 572 ? -36.809 15.256 21.443 1.00 82.69 572 ASP A O 1
ATOM 4404 N N . PRO A 1 573 ? -36.647 14.269 19.415 1.00 81.06 573 PRO A N 1
ATOM 4405 C CA . PRO A 1 573 ? -36.127 15.455 18.732 1.00 81.06 573 PRO A CA 1
ATOM 4406 C C . PRO A 1 573 ? -37.134 16.611 18.685 1.00 81.06 573 PRO A C 1
ATOM 4408 O O . PRO A 1 573 ? -36.723 17.765 18.583 1.00 81.06 573 PRO A O 1
ATOM 4411 N N . ASP A 1 574 ? -38.433 16.329 18.823 1.00 83.31 574 ASP A N 1
ATOM 4412 C CA . ASP A 1 574 ? -39.470 17.365 18.881 1.00 83.31 574 ASP A CA 1
ATOM 4413 C C . ASP A 1 574 ? -39.523 18.041 20.260 1.00 83.31 574 ASP A C 1
ATOM 4415 O O . ASP A 1 574 ? -40.079 19.130 20.410 1.00 83.31 574 ASP A O 1
ATOM 4419 N N . ARG A 1 575 ? -38.932 17.411 21.285 1.00 86.31 575 ARG A N 1
ATOM 4420 C CA . ARG A 1 575 ? -38.911 17.924 22.663 1.00 86.31 575 ARG A CA 1
ATOM 4421 C C . ARG A 1 575 ? -37.564 18.477 23.083 1.00 86.31 575 ARG A C 1
ATOM 4423 O O . ARG A 1 575 ? -37.548 19.427 23.857 1.00 86.31 575 ARG A O 1
ATOM 4430 N N . PHE A 1 576 ? -36.460 17.902 22.613 1.00 91.31 576 PHE A N 1
ATOM 4431 C CA . PHE A 1 576 ? -35.112 18.325 22.984 1.00 91.31 576 PHE A CA 1
ATOM 4432 C C . PHE A 1 576 ? -34.350 18.854 21.776 1.00 91.31 576 PHE A C 1
ATOM 4434 O O . PHE A 1 576 ? -33.932 18.097 20.901 1.00 91.31 576 PHE A O 1
ATOM 4441 N N . TRP A 1 577 ? -34.117 20.165 21.754 1.00 91.50 577 TRP A N 1
ATOM 4442 C CA . TRP A 1 577 ? -33.382 20.825 20.679 1.00 91.50 577 TRP A CA 1
ATOM 4443 C C . TRP A 1 577 ? -31.917 21.020 21.040 1.00 91.50 577 TRP A C 1
ATOM 4445 O O . TRP A 1 577 ? -31.581 21.459 22.142 1.00 91.50 577 TRP A O 1
ATOM 4455 N N . GLN A 1 578 ? -31.030 20.753 20.080 1.00 93.19 578 GLN A N 1
ATOM 4456 C CA . GLN A 1 578 ? -29.630 21.139 20.198 1.00 93.19 578 GLN A CA 1
ATOM 4457 C C . GLN A 1 578 ? -29.459 22.611 19.846 1.00 93.19 578 GLN A C 1
ATOM 4459 O O . GLN A 1 578 ? -29.632 23.012 18.700 1.00 93.19 578 GLN A O 1
ATOM 4464 N N . VAL A 1 579 ? -29.086 23.405 20.845 1.00 90.69 579 VAL A N 1
ATOM 4465 C CA . VAL A 1 579 ? -28.941 24.865 20.718 1.00 90.69 579 VAL A CA 1
ATOM 4466 C C . VAL A 1 579 ? -27.478 25.302 20.755 1.00 90.69 579 VAL A C 1
ATOM 4468 O O . VAL A 1 579 ? -27.107 26.332 20.194 1.00 90.69 579 VAL A O 1
ATOM 4471 N N . HIS A 1 580 ? -26.603 24.456 21.297 1.00 91.00 580 HIS A N 1
ATOM 4472 C CA . HIS A 1 580 ? -25.154 24.610 21.248 1.00 91.00 580 HIS A CA 1
ATOM 4473 C C . HIS A 1 580 ? -24.495 23.230 21.106 1.00 91.00 580 HIS A C 1
ATOM 4475 O O . HIS A 1 580 ? -25.078 22.208 21.470 1.00 91.00 580 HIS A O 1
ATOM 4481 N N . ARG A 1 581 ? -23.243 23.167 20.627 1.00 85.69 581 ARG A N 1
ATOM 4482 C CA . ARG A 1 581 ? -22.492 21.893 20.511 1.00 85.69 581 ARG A CA 1
ATOM 4483 C C . ARG A 1 581 ? -22.404 21.115 21.834 1.00 85.69 581 ARG A C 1
ATOM 4485 O O . ARG A 1 581 ? -22.182 19.910 21.815 1.00 85.69 581 ARG A O 1
ATOM 4492 N N . SER A 1 582 ? -22.563 21.814 22.957 1.00 90.31 582 SER A N 1
ATOM 4493 C CA . SER A 1 582 ? -22.517 21.277 24.316 1.00 90.31 582 SER A CA 1
ATOM 4494 C C . SER A 1 582 ? -23.844 21.390 25.070 1.00 90.31 582 SER A C 1
ATOM 4496 O O . SER A 1 582 ? -23.814 21.177 26.275 1.00 90.31 582 SER A O 1
ATOM 4498 N N . THR A 1 583 ? -24.972 21.716 24.423 1.00 92.38 583 THR A N 1
ATOM 4499 C CA . THR A 1 583 ? -26.245 21.954 25.131 1.00 92.38 583 THR A CA 1
ATOM 4500 C C . THR A 1 583 ? -27.456 21.443 24.345 1.00 92.38 583 THR A C 1
ATOM 4502 O O . THR A 1 583 ? -27.638 21.801 23.178 1.00 92.38 583 THR A O 1
ATOM 4505 N N . LEU A 1 584 ? -28.303 20.651 25.010 1.00 93.19 584 LEU A N 1
ATOM 4506 C CA . LEU A 1 584 ? -29.651 20.270 24.572 1.00 93.19 584 LEU A CA 1
ATOM 4507 C C . LEU A 1 584 ? -30.666 20.896 25.524 1.00 93.19 584 LEU A C 1
ATOM 4509 O O . LEU A 1 584 ? -30.494 20.765 26.728 1.00 93.19 584 LEU A O 1
ATOM 4513 N N . VAL A 1 585 ? -31.727 21.517 25.025 1.00 93.56 585 VAL A N 1
ATOM 4514 C CA . VAL A 1 585 ? -32.758 22.151 25.861 1.00 93.56 585 VAL A CA 1
ATOM 4515 C C . VAL A 1 585 ? -34.129 21.557 25.573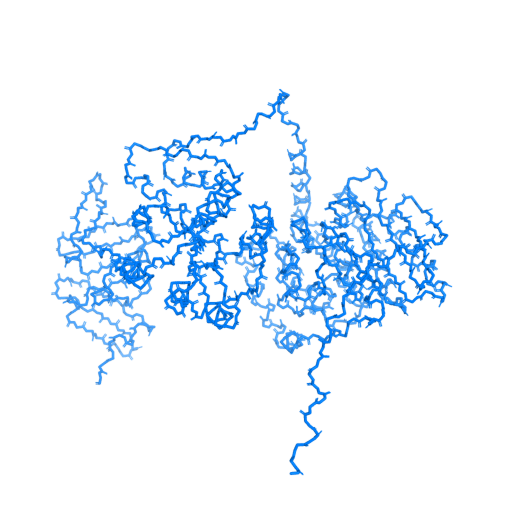 1.00 93.56 585 VAL A C 1
ATOM 4517 O O . VAL A 1 585 ? -34.450 21.269 24.420 1.00 93.56 585 VAL A O 1
ATOM 4520 N N . ASN A 1 586 ? -34.935 21.373 26.618 1.00 93.50 586 ASN A N 1
ATOM 4521 C CA . ASN A 1 586 ? -36.338 21.016 26.483 1.00 93.50 586 ASN A CA 1
ATOM 4522 C C . ASN A 1 586 ? -37.122 22.234 25.984 1.00 93.50 586 ASN A C 1
ATOM 4524 O O . ASN A 1 586 ? -37.232 23.245 26.677 1.00 93.50 586 ASN A O 1
ATOM 4528 N N . VAL A 1 587 ? -37.685 22.133 24.785 1.00 90.75 587 VAL A N 1
ATOM 4529 C CA . VAL A 1 587 ? -38.354 23.243 24.092 1.00 90.75 587 VAL A CA 1
ATOM 4530 C C . VAL A 1 587 ? -39.535 23.782 24.893 1.00 90.75 587 VAL A C 1
ATOM 4532 O O . VAL A 1 587 ? -39.802 24.980 24.878 1.00 90.75 587 VAL A O 1
ATOM 4535 N N . ARG A 1 588 ? -40.224 22.917 25.649 1.00 89.75 588 ARG A N 1
ATOM 4536 C CA . ARG A 1 588 ? -41.379 23.318 26.467 1.00 89.75 588 ARG A CA 1
ATOM 4537 C C . ARG A 1 588 ? -40.994 24.204 27.649 1.00 89.75 588 ARG A C 1
ATOM 4539 O O . ARG A 1 588 ? -41.837 24.966 28.126 1.00 89.75 588 ARG A O 1
ATOM 4546 N N . GLU A 1 589 ? -39.742 24.129 28.088 1.00 91.81 589 GLU A N 1
ATOM 4547 C CA . GLU A 1 589 ? -39.212 24.886 29.223 1.00 91.81 589 GLU A CA 1
ATOM 4548 C C . GLU A 1 589 ? -38.561 26.209 28.795 1.00 91.81 589 GLU A C 1
ATOM 4550 O O . GLU A 1 589 ? -38.160 26.990 29.655 1.00 91.81 589 GLU A O 1
ATOM 4555 N N . ILE A 1 590 ? -38.492 26.495 27.490 1.00 92.00 590 ILE A N 1
ATOM 4556 C CA . ILE A 1 590 ? -38.044 27.789 26.969 1.00 92.00 590 ILE A CA 1
ATOM 4557 C C . ILE A 1 590 ? -39.124 28.839 27.251 1.00 92.00 590 ILE A C 1
ATOM 4559 O O . ILE A 1 590 ? -40.269 28.689 26.824 1.00 92.00 590 ILE A O 1
ATOM 4563 N N . ASP A 1 591 ? -38.758 29.893 27.976 1.00 92.00 591 ASP A N 1
ATOM 4564 C CA . ASP A 1 591 ? -39.602 31.063 28.231 1.00 92.00 591 ASP A CA 1
ATOM 4565 C C . ASP A 1 591 ? -39.474 32.078 27.091 1.00 92.00 591 ASP A C 1
ATOM 4567 O O . ASP A 1 591 ? -40.450 32.438 26.439 1.00 92.00 591 ASP A O 1
ATOM 4571 N N . SER A 1 592 ? -38.242 32.498 26.815 1.00 88.94 592 SER A N 1
ATOM 4572 C CA . SER A 1 592 ? -37.938 33.522 25.822 1.00 88.94 592 SER A CA 1
ATOM 4573 C C . SER A 1 592 ? -36.528 33.340 25.261 1.00 88.94 592 SER A C 1
ATOM 4575 O O . SER A 1 592 ? -35.659 32.733 25.892 1.00 88.94 592 SER A O 1
ATOM 4577 N N . VAL A 1 593 ? -36.300 33.849 24.047 1.00 90.12 593 VAL A N 1
ATOM 4578 C CA . VAL A 1 593 ? -34.978 33.890 23.409 1.00 90.12 593 VAL A CA 1
ATOM 4579 C C . VAL A 1 593 ? -34.676 35.331 23.031 1.00 90.12 593 VAL A C 1
ATOM 4581 O O . VAL A 1 593 ? -35.392 35.919 22.223 1.00 90.12 593 VAL A O 1
ATOM 4584 N N . THR A 1 594 ? -33.623 35.903 23.606 1.00 88.00 594 THR A N 1
ATOM 4585 C CA . THR A 1 594 ? -33.196 37.285 23.343 1.00 88.00 594 THR A CA 1
ATOM 4586 C C . THR A 1 594 ? -31.928 37.298 22.505 1.00 88.00 594 THR A C 1
ATOM 4588 O O . THR A 1 594 ? -31.071 36.431 22.675 1.00 88.00 594 THR A O 1
ATOM 4591 N N . ALA A 1 595 ? -31.804 38.269 21.600 1.00 85.69 595 ALA A N 1
ATOM 4592 C CA . ALA A 1 595 ? -30.579 38.523 20.848 1.00 85.69 595 ALA A CA 1
ATOM 4593 C C . ALA A 1 595 ? -29.937 39.827 21.336 1.00 85.69 595 ALA A C 1
ATOM 4595 O O . ALA A 1 595 ? -30.652 40.812 21.517 1.00 85.69 595 ALA A O 1
ATOM 4596 N N . ASP A 1 596 ? -28.622 39.834 21.545 1.00 81.00 596 ASP A N 1
ATOM 4597 C CA . ASP A 1 596 ? -27.870 41.059 21.826 1.00 81.00 596 ASP A CA 1
ATOM 4598 C C . ASP A 1 596 ? -27.500 41.824 20.537 1.00 81.00 596 ASP A C 1
ATOM 4600 O O . ASP A 1 596 ? -27.728 41.352 19.417 1.00 81.00 596 ASP A O 1
ATOM 4604 N N . GLU A 1 597 ? -26.910 43.014 20.688 1.00 72.94 597 GLU A N 1
ATOM 4605 C CA . GLU A 1 597 ? -26.477 43.879 19.574 1.00 72.94 597 GLU A CA 1
ATOM 4606 C C . GLU A 1 597 ? -25.407 43.230 18.672 1.00 72.94 597 GLU A C 1
ATOM 4608 O O . GLU A 1 597 ? -25.218 43.634 17.525 1.00 72.94 597 GLU A O 1
ATOM 4613 N N . LEU A 1 598 ? -24.731 42.188 19.164 1.00 72.31 598 LEU A N 1
ATOM 4614 C CA . LEU A 1 598 ? -23.702 41.421 18.461 1.00 72.31 598 LEU A CA 1
ATOM 4615 C C . LEU A 1 598 ? -24.264 40.134 17.816 1.00 72.31 598 LEU A C 1
ATOM 4617 O O . LEU A 1 598 ? -23.523 39.360 17.196 1.00 72.31 598 LEU A O 1
ATOM 4621 N N . GLY A 1 599 ? -25.579 39.907 17.921 1.00 72.81 599 GLY A N 1
ATOM 4622 C CA . GLY A 1 599 ? -26.292 38.767 17.351 1.00 72.81 599 GLY A CA 1
ATOM 4623 C C . GLY A 1 599 ? -26.123 37.453 18.122 1.00 72.81 599 GLY A C 1
ATOM 4624 O O . GLY A 1 599 ? -26.492 36.396 17.594 1.00 72.81 599 GLY A O 1
ATOM 4625 N N . HIS A 1 600 ? -25.577 37.484 19.340 1.00 80.06 600 HIS A N 1
ATOM 4626 C CA . HIS A 1 600 ? -25.585 36.341 20.249 1.00 80.06 600 HIS A CA 1
ATOM 4627 C C . HIS A 1 600 ? -26.992 36.141 20.791 1.00 80.06 600 HIS A C 1
ATOM 4629 O O . HIS A 1 600 ? -27.664 37.083 21.201 1.00 80.06 600 HIS A O 1
ATOM 4635 N N . ARG A 1 601 ? -27.450 34.891 20.759 1.00 88.81 601 ARG A N 1
ATOM 4636 C CA . ARG A 1 601 ? -28.785 34.513 21.213 1.00 88.81 601 ARG A CA 1
ATOM 4637 C C . ARG A 1 601 ? -28.680 33.744 22.513 1.00 88.81 601 ARG A C 1
ATOM 4639 O O . ARG A 1 601 ? -27.877 32.819 22.622 1.00 88.81 601 ARG A O 1
ATOM 4646 N N . GLU A 1 602 ? -29.531 34.097 23.457 1.00 91.44 602 GLU A N 1
ATOM 4647 C CA . GLU A 1 602 ? -29.578 33.500 24.783 1.00 91.44 602 GLU A CA 1
ATOM 4648 C C . GLU A 1 602 ? -31.005 33.049 25.098 1.00 91.44 602 GLU A C 1
ATOM 4650 O O . GLU A 1 602 ? -31.969 33.776 24.852 1.00 91.44 602 GLU A O 1
ATOM 4655 N N . ILE A 1 603 ? -31.137 31.826 25.605 1.00 93.50 603 ILE A N 1
ATOM 4656 C CA . ILE A 1 603 ? -32.403 31.218 26.011 1.00 93.50 603 ILE A CA 1
ATOM 4657 C C . ILE A 1 603 ? -32.588 31.427 27.507 1.00 93.50 603 ILE A C 1
ATOM 4659 O O . ILE A 1 603 ? -31.733 31.033 28.306 1.00 93.50 603 ILE A O 1
ATOM 4663 N N . ARG A 1 604 ? -33.750 31.964 27.875 1.00 92.88 604 ARG A N 1
ATOM 4664 C CA . ARG A 1 604 ? -34.248 31.998 29.247 1.00 92.88 604 ARG A CA 1
ATOM 4665 C C . ARG A 1 604 ? -35.206 30.832 29.477 1.00 92.88 604 ARG A C 1
ATOM 4667 O O . ARG A 1 604 ? -36.071 30.562 28.643 1.00 92.88 604 ARG A O 1
ATOM 4674 N N . LEU A 1 605 ? -35.053 30.141 30.604 1.00 91.75 605 LEU A N 1
ATOM 4675 C CA . LEU A 1 605 ? -35.913 29.022 30.997 1.00 91.75 605 LEU A CA 1
ATOM 4676 C C . LEU A 1 605 ? -37.058 29.496 31.905 1.00 91.75 605 LEU A C 1
ATOM 4678 O O . LEU A 1 605 ? -36.885 30.417 32.700 1.00 91.75 605 LEU A O 1
ATOM 4682 N N . LYS A 1 606 ? -38.218 28.833 31.825 1.00 88.81 606 LYS A N 1
ATOM 4683 C CA . LYS A 1 606 ? -39.426 29.163 32.612 1.00 88.81 606 LYS A CA 1
ATOM 4684 C C . LYS A 1 606 ? -39.256 28.951 34.113 1.00 88.81 606 LYS A C 1
ATOM 4686 O O . LYS A 1 606 ? -39.846 29.666 34.916 1.00 88.81 606 LYS A O 1
ATOM 4691 N N . SER A 1 607 ? -38.507 27.922 34.498 1.00 81.69 607 SER A N 1
ATOM 4692 C CA . SER A 1 607 ? -38.458 27.432 35.883 1.00 81.69 607 SER A CA 1
ATOM 4693 C C . SER A 1 607 ? -37.034 27.221 36.398 1.00 81.69 607 SER A C 1
ATOM 4695 O O . SER A 1 607 ? -36.830 26.433 37.317 1.00 81.69 607 SER A O 1
ATOM 4697 N N . HIS A 1 608 ? -36.042 27.895 35.803 1.00 88.00 608 HIS A N 1
ATOM 4698 C CA . HIS A 1 608 ? -34.644 27.812 36.230 1.00 88.00 608 HIS A CA 1
ATOM 4699 C C . HIS A 1 608 ? -33.897 29.123 35.938 1.00 88.00 608 HIS A C 1
ATOM 4701 O O . HIS A 1 608 ? -34.140 29.720 34.888 1.00 88.00 608 HIS A O 1
ATOM 4707 N N . PRO A 1 609 ? -33.001 29.587 36.832 1.00 85.94 609 PRO A N 1
ATOM 4708 C CA . PRO A 1 609 ? -32.288 30.857 36.659 1.00 85.94 609 PRO A CA 1
ATOM 4709 C C . PRO A 1 609 ? -31.219 30.830 35.556 1.00 85.94 609 PRO A C 1
ATOM 4711 O O . PRO A 1 609 ? -30.829 31.888 35.064 1.00 85.94 609 PRO A O 1
ATOM 4714 N N . ASP A 1 610 ? -30.745 29.641 35.179 1.00 87.69 610 ASP A N 1
ATOM 4715 C CA . ASP A 1 610 ? -29.704 29.482 34.160 1.00 87.69 610 ASP A CA 1
ATOM 4716 C C . ASP A 1 610 ? -30.124 30.041 32.801 1.00 87.69 610 ASP A C 1
ATOM 4718 O O . ASP A 1 610 ? -31.265 29.896 32.352 1.00 87.69 610 ASP A O 1
ATOM 4722 N N . ARG A 1 611 ? -29.139 30.619 32.117 1.00 90.38 611 ARG A N 1
ATOM 4723 C CA . ARG A 1 611 ? -29.269 31.110 30.752 1.00 90.38 611 ARG A CA 1
ATOM 4724 C C . ARG A 1 611 ? -28.421 30.268 29.812 1.00 90.38 611 ARG A C 1
ATOM 4726 O O . ARG A 1 611 ? -27.275 29.951 30.128 1.00 90.38 611 ARG A O 1
ATOM 4733 N N . LEU A 1 612 ? -28.994 29.866 28.678 1.00 91.81 612 LEU A N 1
ATOM 4734 C CA . LEU A 1 612 ? -28.338 28.951 27.740 1.00 91.81 612 LEU A CA 1
ATOM 4735 C C . LEU A 1 612 ? -27.984 29.672 26.440 1.00 91.81 612 LEU A C 1
ATOM 4737 O O . LEU A 1 612 ? -28.858 30.190 25.748 1.00 91.81 612 LEU A O 1
ATOM 4741 N N . GLU A 1 613 ? -26.706 29.656 26.074 1.00 90.31 613 GLU A N 1
ATOM 4742 C CA . GLU A 1 613 ? -26.235 30.230 24.813 1.00 90.31 613 GLU A CA 1
ATOM 4743 C C . GLU A 1 613 ? -26.703 29.398 23.604 1.00 90.31 613 GLU A C 1
ATOM 4745 O O . GLU A 1 613 ? -26.627 28.164 23.601 1.00 90.31 613 GLU A O 1
ATOM 4750 N N . VAL A 1 614 ? -27.129 30.082 22.539 1.00 90.12 614 VAL A N 1
ATOM 4751 C CA . VAL A 1 614 ? -27.422 29.483 21.233 1.00 90.12 614 VAL A CA 1
ATOM 4752 C C . VAL A 1 614 ? -26.294 29.797 20.259 1.00 90.12 614 VAL A C 1
ATOM 4754 O O . VAL A 1 614 ? -26.033 30.950 19.918 1.00 90.12 614 VAL A O 1
ATOM 4757 N N . SER A 1 615 ? -25.647 28.758 19.733 1.00 86.94 615 SER A N 1
ATOM 4758 C CA . SER A 1 615 ? -24.601 28.949 18.724 1.00 86.94 615 SER A CA 1
ATOM 4759 C C . SER A 1 615 ? -25.174 29.436 17.388 1.00 86.94 615 SER A C 1
ATOM 4761 O O . SER A 1 615 ? -26.288 29.073 16.995 1.00 86.94 615 SER A O 1
ATOM 4763 N N . ARG A 1 616 ? -24.354 30.149 16.608 1.00 81.50 616 ARG A N 1
ATOM 4764 C CA . ARG A 1 616 ? -24.718 30.646 15.267 1.00 81.50 616 ARG A CA 1
ATOM 4765 C C . ARG A 1 616 ? -25.245 29.554 14.323 1.00 81.50 616 ARG A C 1
ATOM 4767 O O . ARG A 1 616 ? -26.144 29.825 13.534 1.00 81.50 616 ARG A O 1
ATOM 4774 N N . SER A 1 617 ? -24.739 28.320 14.420 1.00 81.88 617 SER A N 1
ATOM 4775 C CA . SER A 1 617 ? -25.197 27.187 13.598 1.00 81.88 617 SER A CA 1
ATOM 4776 C C . SER A 1 617 ? -26.613 26.710 13.934 1.00 81.88 617 SER A C 1
ATOM 4778 O O . SER A 1 617 ? -27.289 26.177 13.059 1.00 81.88 617 SER A O 1
ATOM 4780 N N . PHE A 1 618 ? -27.085 26.934 15.164 1.00 86.25 618 PHE A N 1
ATOM 4781 C CA . PHE A 1 618 ? -28.419 26.527 15.631 1.00 86.25 618 PHE A CA 1
ATOM 4782 C C . PHE A 1 618 ? -29.410 27.698 15.722 1.00 86.25 618 PHE A C 1
ATOM 4784 O O . PHE A 1 618 ? -30.579 27.499 16.030 1.00 86.25 618 PHE A O 1
ATOM 4791 N N . ALA A 1 619 ? -28.988 28.917 15.368 1.00 80.38 619 ALA A N 1
ATOM 4792 C CA . ALA A 1 619 ? -29.848 30.101 15.367 1.00 80.38 619 ALA A CA 1
ATOM 4793 C C . ALA A 1 619 ? -31.071 29.982 14.432 1.00 80.38 619 ALA A C 1
ATOM 4795 O O . ALA A 1 619 ? -32.055 30.694 14.620 1.00 80.38 619 ALA A O 1
ATOM 4796 N N . HIS A 1 620 ? -31.023 29.089 13.435 1.00 82.06 620 HIS A N 1
ATOM 4797 C CA . HIS A 1 620 ? -32.134 28.821 12.517 1.00 82.06 620 HIS A CA 1
ATOM 4798 C C . HIS A 1 620 ? -33.371 28.228 13.211 1.00 82.06 620 HIS A C 1
ATOM 4800 O O . HIS A 1 620 ? -34.472 28.431 12.714 1.00 82.06 620 HIS A O 1
ATOM 4806 N N . LEU A 1 621 ? -33.205 27.568 14.365 1.00 83.31 621 LEU A N 1
ATOM 4807 C CA . LEU A 1 621 ? -34.302 26.978 15.148 1.00 83.31 621 LEU A CA 1
ATOM 4808 C C . LEU A 1 621 ? -35.256 28.028 15.741 1.00 83.31 621 LEU A C 1
ATOM 4810 O O . LEU A 1 621 ? -36.380 27.707 16.102 1.00 83.31 621 LEU A O 1
ATOM 4814 N N . PHE A 1 622 ? -34.808 29.283 15.837 1.00 81.19 622 PHE A N 1
ATOM 4815 C CA . PHE A 1 622 ? -35.537 30.385 16.474 1.00 81.19 622 PHE A CA 1
ATOM 4816 C C . PHE A 1 622 ? -35.760 31.557 15.510 1.00 81.19 622 PHE A C 1
ATOM 4818 O O . PHE A 1 622 ? -35.726 32.724 15.906 1.00 81.19 622 PHE A O 1
ATOM 4825 N N . ARG A 1 623 ? -35.877 31.284 14.209 1.00 70.12 623 ARG A N 1
ATOM 4826 C CA . ARG A 1 623 ? -36.312 32.294 13.240 1.00 70.12 623 ARG A CA 1
ATOM 4827 C C . ARG A 1 623 ? -37.837 32.267 13.209 1.00 70.12 623 ARG A C 1
ATOM 4829 O O . ARG A 1 623 ? -38.408 31.229 12.896 1.00 70.12 623 ARG A O 1
ATOM 4836 N N . GLY A 1 624 ? -38.467 33.379 13.590 1.00 51.31 624 GLY A N 1
ATOM 4837 C CA . GLY A 1 624 ? -39.895 33.577 13.352 1.00 51.31 624 GLY A CA 1
ATOM 4838 C C . GLY A 1 624 ? -40.176 33.481 11.853 1.00 51.31 624 GLY A C 1
ATOM 4839 O O . GLY A 1 624 ? -39.324 33.883 11.055 1.00 51.31 624 GLY A O 1
ATOM 4840 N N . GLY A 1 625 ? -41.313 32.878 11.503 1.00 39.00 625 GLY A N 1
ATOM 4841 C CA . GLY A 1 625 ? -41.862 32.957 10.150 1.00 39.00 625 GLY A CA 1
ATOM 4842 C C . GLY A 1 625 ? -42.149 34.392 9.741 1.00 39.00 625 GLY A C 1
ATOM 4843 O O . GLY A 1 625 ? -42.391 35.219 10.651 1.00 39.00 625 GLY A O 1
#